Protein AF-0000000084976727 (afdb_homodimer)

pLDDT: mean 95.25, std 5.82, range [52.38, 98.94]

InterPro domains:
  IPR006139 D-isomer specific 2-hydroxyacid dehydrogenase, catalytic domain [PF00389] (36-318)
  IPR006140 D-isomer specific 2-hydroxyacid dehydrogenase, NAD-binding domain [PF02826] (109-288)
  IPR029753 D-isomer specific 2-hydroxyacid dehydrogenase, NAD-binding domain conserved site [PS00670] (198-220)
  IPR029753 D-isomer specific 2-hydroxyacid dehydrogenase, NAD-binding domain conserved site [PS00671] (227-243)
  IPR036291 NAD(P)-binding domain superfamily [SSF51735] (102-289)
  IPR050418 D-isomer specific 2-hydroxyacid dehydrogenase, PdxB subfamily [PTHR43761] (2-319)

Foldseek 3Di:
DAEEEAAQLLQPDDPRHCVLVCVVPVRYYYDNHHDQVCQLVRCQAGQEYEYEQHAADLVSCVSHLNHAEYEHLAQDPVRYPLVSCVVSNHWYFYAPPLQLPLLLVVQVVLVCCQQPVVVLQVVQVVVPHHPPPRDCVSVDDHHDQLAAFEEEEEACPSNSLSNLQVSVVSNHAYEYEYPDDDPVCVPSNHHYDHLLCRQQRHLEYEYADADDPVQFQVAALVSLQNHAQQGEYEYLYEQRNHDQVSVLVCLVVRSHNAYEYQYHPDPPPDPPRSLVVRSRYHYHPNCSQRDPSSSVSSSVSSSVQVVCVVVPRGPRGDSD/DAEEEAAQLLQPPDPRHCVLVCVVPVRYYYDNHHDQVCQLVRCQAGQEYEYEQHAADLVSCVSHLNHAEYEHLAQDPVRYPLVSCVVSNHWYFYAPPLQLPLLLVVQVVLVCCQQPVVVLQVVQVVVPHHPPPRDCVSVDDHHDQLAAFEEEEEACPSNSLSNLQVSVVSNHAYEYEYPDDDPVCVPSNHHYDHLLCRQQRHLEYEYADADDPVQFQVAALVSLQNHAQQGEYEYLYEQRNHDQVSVLVCLVVRSHNAYEYQYHPDPPPDPPRSLVVRSRYHYHPNCSQRDPSSSVSSSVSSSVQVVCVVVPRGPRGDSD

Solvent-accessible surface area (backbone atoms only — not comparable to full-atom values): 32896 Å² total; per-residue (Å²): 116,33,31,28,32,42,42,44,59,82,43,58,78,77,89,43,60,65,60,64,50,34,70,76,33,70,51,54,48,78,30,59,68,58,54,79,88,44,46,41,71,64,47,40,78,22,31,31,37,34,36,67,74,63,71,41,41,60,72,44,49,69,61,25,78,53,37,40,37,35,39,39,71,34,60,74,61,84,47,42,40,49,67,47,33,40,76,65,59,26,46,36,24,46,33,74,81,39,28,37,67,32,35,31,49,38,52,49,26,40,50,30,47,57,27,62,28,40,64,49,40,19,53,37,38,54,73,68,29,53,72,88,67,50,58,74,86,63,60,80,63,76,37,53,53,56,53,74,37,30,39,22,32,38,22,68,49,71,38,26,46,47,37,48,46,35,41,43,41,53,45,24,44,44,39,33,28,54,96,72,88,56,78,82,54,69,78,69,77,62,45,80,46,55,64,70,57,42,36,51,61,22,44,30,40,37,43,39,44,78,70,40,91,85,33,45,43,59,42,27,60,69,48,52,68,48,29,36,75,47,21,34,41,37,32,70,46,47,19,49,28,41,33,64,67,40,51,39,52,29,43,74,74,42,43,29,45,34,38,27,32,27,40,51,74,53,80,74,72,56,84,81,41,63,55,56,72,37,87,49,42,46,38,38,66,57,53,42,53,57,17,54,60,21,44,49,42,41,49,52,45,49,36,47,28,51,51,34,39,76,70,71,70,47,46,58,60,75,46,122,117,32,32,27,29,42,44,43,62,83,39,68,62,80,91,43,63,63,59,66,49,36,71,76,33,69,51,53,49,75,31,59,68,60,54,80,89,43,45,40,72,65,44,40,79,22,30,31,36,35,35,67,74,66,71,41,41,61,71,43,49,69,61,25,79,51,36,40,36,34,39,39,72,36,59,74,60,84,46,42,40,48,66,47,32,41,74,66,60,27,48,36,24,46,33,74,81,39,29,38,67,32,35,30,48,38,51,49,28,39,50,27,47,55,26,62,28,40,65,48,41,18,52,36,38,52,71,69,28,54,69,89,68,50,58,72,85,63,61,80,64,77,35,51,51,56,53,73,38,32,40,21,32,37,22,69,49,70,38,27,46,48,36,49,45,35,41,43,43,52,46,25,44,44,40,33,29,57,97,72,88,56,79,82,54,70,80,69,76,63,43,81,46,54,66,69,57,43,34,50,61,20,46,31,41,36,45,38,43,76,70,42,90,86,32,45,43,59,42,28,59,71,48,51,69,48,28,36,74,46,20,34,41,36,32,70,47,46,19,49,27,40,32,64,67,43,50,37,52,30,43,74,73,40,43,28,44,35,38,27,32,27,40,51,76,52,83,74,72,58,84,81,39,64,56,57,73,37,85,51,43,45,40,36,67,58,53,43,53,58,17,54,61,22,44,48,43,41,50,53,47,49,36,48,30,51,51,34,37,76,72,71,68,48,46,59,61,75,46,122

Sequence (640 aa):
MKAVILESYVMEEGDLDWSGVKALVPDTVSYVRTAYEEIAPRIGDADIVLLNKCRMNEEILQQCPNLKWVGIIATGTDNLDLEACRRHGVAVANVPGYSTYSVAQMTFSLLLAICQCAERYNRAVKQGCWQLDIPESIGLLPQMELCGKTYGVYGYGSIGRQSARIARAFGMEVLVCTRTVRPEYAADGVEFVDYDTLLRRCDILSLHCPATPQTRGLVNAEALAKMKPGAILLNTARGALVDEEAVAAALHSGQLGFYGADAFVTEPLPQESPLRAEPHAILTPHIAWTTREALQNLMDITTRNLRTWLEGNGEHIVNRMKAVILESYVMEEGDLDWSGVKALVPDTVSYVRTAYEEIAPRIGDADIVLLNKCRMNEEILQQCPNLKWVGIIATGTDNLDLEACRRHGVAVANVPGYSTYSVAQMTFSLLLAICQCAERYNRAVKQGCWQLDIPESIGLLPQMELCGKTYGVYGYGSIGRQSARIARAFGMEVLVCTRTVRPEYAADGVEFVDYDTLLRRCDILSLHCPATPQTRGLVNAEALAKMKPGAILLNTARGALVDEEAVAAALHSGQLGFYGADAFVTEPLPQESPLRAEPHAILTPHIAWTTREALQNLMDITTRNLRTWLEGNGEHIVNR

Structure (mmCIF, N/CA/C/O backbone):
data_AF-0000000084976727-model_v1
#
loop_
_entity.id
_entity.type
_entity.pdbx_description
1 polymer '4-phosphoerythronate dehydrogenase'
#
loop_
_atom_site.group_PDB
_atom_site.id
_atom_site.type_symbol
_atom_site.label_atom_id
_atom_site.label_alt_id
_atom_site.label_comp_id
_atom_site.label_asym_id
_atom_site.label_entity_id
_atom_site.label_seq_id
_atom_site.pdbx_PDB_ins_code
_atom_site.Cartn_x
_atom_site.Cartn_y
_atom_site.Cartn_z
_atom_site.occupancy
_atom_site.B_iso_or_equiv
_atom_site.auth_seq_id
_atom_site.auth_comp_id
_atom_site.auth_asym_id
_atom_site.auth_atom_id
_atom_site.pdbx_PDB_model_num
ATOM 1 N N . MET A 1 1 ? 8.922 40.906 19.75 1 93.75 1 MET A N 1
ATOM 2 C CA . MET A 1 1 ? 7.73 40.094 19.5 1 93.75 1 MET A CA 1
ATOM 3 C C . MET A 1 1 ? 7.824 38.75 20.219 1 93.75 1 MET A C 1
ATOM 5 O O . MET A 1 1 ? 8.922 38.25 20.422 1 93.75 1 MET A O 1
ATOM 9 N N . LYS A 1 2 ? 6.707 38.406 20.734 1 97.81 2 LYS A N 1
ATOM 10 C CA . LYS A 1 2 ? 6.609 37.125 21.453 1 97.81 2 LYS A CA 1
ATOM 11 C C . LYS A 1 2 ? 5.75 36.125 20.703 1 97.81 2 LYS A C 1
ATOM 13 O O . LYS A 1 2 ? 4.711 36.5 20.141 1 97.81 2 LYS A O 1
ATOM 18 N N . ALA A 1 3 ? 6.297 34.875 20.656 1 97.94 3 ALA A N 1
ATOM 19 C CA . ALA A 1 3 ? 5.539 33.812 19.984 1 97.94 3 ALA A CA 1
ATOM 20 C C . ALA A 1 3 ? 5.258 32.656 20.922 1 97.94 3 ALA A C 1
ATOM 22 O O . ALA A 1 3 ? 6.023 32.406 21.859 1 97.94 3 ALA A O 1
ATOM 23 N N . VAL A 1 4 ? 4.148 32 20.703 1 98.12 4 VAL A N 1
ATOM 24 C CA . VAL A 1 4 ? 3.771 30.828 21.469 1 98.12 4 VAL A CA 1
ATOM 25 C C . VAL A 1 4 ? 3.414 29.672 20.516 1 98.12 4 VAL A C 1
ATOM 27 O O . VAL A 1 4 ? 2.689 29.875 19.547 1 98.12 4 VAL A O 1
ATOM 30 N N . ILE A 1 5 ? 3.99 28.5 20.734 1 96.19 5 ILE A N 1
ATOM 31 C CA . ILE A 1 5 ? 3.6 27.266 20.094 1 96.19 5 ILE A CA 1
ATOM 32 C C . ILE A 1 5 ? 2.717 26.438 21.031 1 96.19 5 ILE A C 1
ATOM 34 O O . ILE A 1 5 ? 3.178 25.969 22.062 1 96.19 5 ILE A O 1
ATOM 38 N N . LEU A 1 6 ? 1.504 26.203 20.609 1 96.44 6 LEU A N 1
ATOM 39 C CA . LEU A 1 6 ? 0.537 25.625 21.531 1 96.44 6 LEU A CA 1
ATOM 40 C C . LEU A 1 6 ? 0.589 24.094 21.484 1 96.44 6 LEU A C 1
ATOM 42 O O . LEU A 1 6 ? 0.118 23.422 22.391 1 96.44 6 LEU A O 1
ATOM 46 N N . GLU A 1 7 ? 1.062 23.5 20.391 1 92 7 GLU A N 1
ATOM 47 C CA . GLU A 1 7 ? 1.141 22.062 20.188 1 92 7 GLU A CA 1
ATOM 48 C C . GLU A 1 7 ? 2.436 21.672 19.484 1 92 7 GLU A C 1
ATOM 50 O O . GLU A 1 7 ? 2.428 21.359 18.297 1 92 7 GLU A O 1
ATOM 55 N N . SER A 1 8 ? 3.49 21.547 20.234 1 89.81 8 SER A N 1
ATOM 56 C CA . SER A 1 8 ? 4.801 21.328 19.625 1 89.81 8 SER A CA 1
ATOM 57 C C . SER A 1 8 ? 5.02 19.859 19.281 1 89.81 8 SER A C 1
ATOM 59 O O . SER A 1 8 ? 5.945 19.516 18.547 1 89.81 8 SER A O 1
ATOM 61 N N . TYR A 1 9 ? 4.078 18.984 19.781 1 82.38 9 TYR A N 1
ATOM 62 C CA . TYR A 1 9 ? 4.223 17.562 19.562 1 82.38 9 TYR A CA 1
ATOM 63 C C . TYR A 1 9 ? 4.172 17.219 18.078 1 82.38 9 TYR A C 1
ATOM 65 O O . TYR A 1 9 ? 4.645 16.172 17.656 1 82.38 9 TYR A O 1
ATOM 73 N N . VAL A 1 10 ? 3.645 18.031 17.328 1 79.12 10 VAL A N 1
ATOM 74 C CA . VAL A 1 10 ? 3.471 17.812 15.891 1 79.12 10 VAL A CA 1
ATOM 75 C C . VAL A 1 10 ? 4.836 17.672 15.219 1 79.12 10 VAL A C 1
ATOM 77 O O . VAL A 1 10 ? 4.973 16.984 14.211 1 79.12 10 VAL A O 1
ATOM 80 N N . MET A 1 11 ? 5.902 18.391 15.711 1 80.25 11 MET A N 1
ATOM 81 C CA . MET A 1 11 ? 7.234 18.406 15.109 1 80.25 11 MET A CA 1
ATOM 82 C C . MET A 1 11 ? 8.273 17.828 16.062 1 80.25 11 MET A C 1
ATOM 84 O O . MET A 1 11 ? 9.422 17.625 15.68 1 80.25 11 MET A O 1
ATOM 88 N N . GLU A 1 12 ? 7.922 17.016 16.891 1 59.31 12 GLU A N 1
ATOM 89 C CA . GLU A 1 12 ? 8.93 16.766 17.922 1 59.31 12 GLU A CA 1
ATOM 90 C C . GLU A 1 12 ? 10.242 16.312 17.297 1 59.31 12 GLU A C 1
ATOM 92 O O . GLU A 1 12 ? 11.32 16.75 17.719 1 59.31 12 GLU A O 1
ATOM 97 N N . GLU A 1 13 ? 10.359 15.008 16.609 1 53.22 13 GLU A N 1
ATOM 98 C CA . GLU A 1 13 ? 11.523 14.141 16.766 1 53.22 13 GLU A CA 1
ATOM 99 C C . GLU A 1 13 ? 12.602 14.469 15.742 1 53.22 13 GLU A C 1
ATOM 101 O O . GLU A 1 13 ? 12.305 14.672 14.562 1 53.22 13 GLU A O 1
ATOM 106 N N . GLY A 1 14 ? 13.797 14.711 16.094 1 52.38 14 GLY A N 1
ATOM 107 C CA . GLY A 1 14 ? 15.062 14.812 15.383 1 52.38 14 GLY A CA 1
ATOM 108 C C . GLY A 1 14 ? 15.328 16.188 14.828 1 52.38 14 GLY A C 1
ATOM 109 O O . GLY A 1 14 ? 15.242 17.188 15.547 1 52.38 14 GLY A O 1
ATOM 110 N N . ASP A 1 15 ? 15.508 16.281 13.43 1 55.38 15 ASP A N 1
ATOM 111 C CA . ASP A 1 15 ? 15.992 17.453 12.727 1 55.38 15 ASP A CA 1
ATOM 112 C C . ASP A 1 15 ? 14.852 18.391 12.367 1 55.38 15 ASP A C 1
ATOM 114 O O . ASP A 1 15 ? 15.078 19.531 11.93 1 55.38 15 ASP A O 1
ATOM 118 N N . LEU A 1 16 ? 13.602 17.828 12.523 1 68.38 16 LEU A N 1
ATOM 119 C CA . LEU A 1 16 ? 12.453 18.719 12.336 1 68.38 16 LEU A CA 1
ATOM 120 C C . LEU A 1 16 ? 12.094 19.422 13.641 1 68.38 16 LEU A C 1
ATOM 122 O O . LEU A 1 16 ? 11.758 18.781 14.633 1 68.38 16 LEU A O 1
ATOM 126 N N . ASP A 1 17 ? 12.555 20.719 13.57 1 80.25 17 ASP A N 1
ATOM 127 C CA . ASP A 1 17 ? 12.289 21.406 14.828 1 80.25 17 ASP A CA 1
ATOM 128 C C . ASP A 1 17 ? 11.852 22.844 14.578 1 80.25 17 ASP A C 1
ATOM 130 O O . ASP A 1 17 ? 11.547 23.219 13.445 1 80.25 17 ASP A O 1
ATOM 134 N N . TRP A 1 18 ? 11.664 23.5 15.633 1 89.5 18 TRP A N 1
ATOM 135 C CA . TRP A 1 18 ? 11.086 24.844 15.633 1 89.5 18 TRP A CA 1
ATOM 136 C C . TRP A 1 18 ? 12.18 25.906 15.516 1 89.5 18 TRP A C 1
ATOM 138 O O . TRP A 1 18 ? 11.93 27.078 15.766 1 89.5 18 TRP A O 1
ATOM 148 N N . SER A 1 19 ? 13.406 25.438 15.047 1 90.12 19 SER A N 1
ATOM 149 C CA . SER A 1 19 ? 14.547 26.359 15.016 1 90.12 19 SER A CA 1
ATOM 150 C C . SER A 1 19 ? 14.32 27.5 14.031 1 90.12 19 SER A C 1
ATOM 152 O O . SER A 1 19 ? 14.742 28.625 14.273 1 90.12 19 SER A O 1
ATOM 154 N N . GLY A 1 20 ? 13.688 27.219 12.93 1 91.75 20 GLY A N 1
ATOM 155 C CA . GLY A 1 20 ? 13.383 28.266 11.969 1 91.75 20 GLY A CA 1
ATOM 156 C C . GLY A 1 20 ? 12.492 29.359 12.531 1 91.75 20 GLY A C 1
ATOM 157 O O . GLY A 1 20 ? 12.742 30.547 12.32 1 91.75 20 GLY A O 1
ATOM 158 N N . VAL A 1 21 ? 11.492 28.953 13.258 1 93.81 21 VAL A N 1
ATOM 159 C CA . VAL A 1 21 ? 10.57 29.891 13.883 1 93.81 21 VAL A CA 1
ATOM 160 C C . VAL A 1 21 ? 11.289 30.688 14.969 1 93.81 21 VAL A C 1
ATOM 162 O O . VAL A 1 21 ? 11.164 31.906 15.039 1 93.81 21 VAL A O 1
ATOM 165 N N . LYS A 1 22 ? 12.055 30 15.742 1 93.88 22 LYS A N 1
ATOM 166 C CA . LYS A 1 22 ? 12.758 30.625 16.859 1 93.88 22 LYS A CA 1
ATOM 167 C C . LYS A 1 22 ? 13.828 31.594 16.375 1 93.88 22 LYS A C 1
ATOM 169 O O . LYS A 1 22 ? 14.141 32.562 17.047 1 93.88 22 LYS A O 1
ATOM 174 N N . ALA A 1 23 ? 14.375 31.297 15.242 1 95.38 23 ALA A N 1
ATOM 175 C CA . ALA A 1 23 ? 15.344 32.219 14.656 1 95.38 23 ALA A CA 1
ATOM 176 C C . ALA A 1 23 ? 14.68 33.531 14.266 1 95.38 23 ALA A C 1
ATOM 178 O O . ALA A 1 23 ? 15.297 34.594 14.352 1 95.38 23 ALA A O 1
ATOM 179 N N . LEU A 1 24 ? 13.438 33.438 13.875 1 96.88 24 LEU A N 1
ATOM 180 C CA . LEU A 1 24 ? 12.703 34.625 13.461 1 96.88 24 LEU A CA 1
ATOM 181 C C . LEU A 1 24 ? 12.156 35.375 14.672 1 96.88 24 LEU A C 1
ATOM 183 O O . LEU A 1 24 ? 12.102 36.625 14.672 1 96.88 24 LEU A O 1
ATOM 187 N N . VAL A 1 25 ? 11.695 34.594 15.664 1 97.75 25 VAL A N 1
ATOM 188 C CA . VAL A 1 25 ? 11.164 35.156 16.906 1 97.75 25 VAL A CA 1
ATOM 189 C C . VAL A 1 25 ? 11.797 34.438 18.109 1 97.75 25 VAL A C 1
ATOM 191 O O . VAL A 1 25 ? 11.227 33.5 18.656 1 97.75 25 VAL A O 1
ATOM 194 N N . PRO A 1 26 ? 12.852 35.031 18.547 1 96.94 26 PRO A N 1
ATOM 195 C CA . PRO A 1 26 ? 13.625 34.344 19.594 1 96.94 26 PRO A CA 1
ATOM 196 C C . PRO A 1 26 ? 12.82 34.156 20.891 1 96.94 26 PRO A C 1
ATOM 198 O O . PRO A 1 26 ? 13.031 33.156 21.594 1 96.94 26 PRO A O 1
ATOM 201 N N . ASP A 1 27 ? 11.969 35.062 21.219 1 97.75 27 ASP A N 1
ATOM 202 C CA . ASP A 1 27 ? 11.102 34.906 22.391 1 97.75 27 ASP A CA 1
ATOM 203 C C . ASP A 1 27 ? 9.898 34.031 22.078 1 97.75 27 ASP A C 1
ATOM 205 O O . ASP A 1 27 ? 8.789 34.531 21.875 1 97.75 27 ASP A O 1
ATOM 209 N N . THR A 1 28 ? 10.211 32.75 21.969 1 96.44 28 THR A N 1
ATOM 210 C CA . THR A 1 28 ? 9.195 31.766 21.641 1 96.44 28 THR A CA 1
ATOM 211 C C . THR A 1 28 ? 9.055 30.734 22.766 1 96.44 28 THR A C 1
ATOM 213 O O . THR A 1 28 ? 10.039 30.141 23.188 1 96.44 28 THR A O 1
ATOM 216 N N . VAL A 1 29 ? 7.832 30.578 23.266 1 96.62 29 VAL A N 1
ATOM 217 C CA . VAL A 1 29 ? 7.52 29.562 24.25 1 96.62 29 VAL A CA 1
ATOM 218 C C . VAL A 1 29 ? 6.73 28.422 23.594 1 96.62 29 VAL A C 1
ATOM 220 O O . VAL A 1 29 ? 5.844 28.672 22.781 1 96.62 29 VAL A O 1
ATOM 223 N N . SER A 1 30 ? 7.074 27.203 23.938 1 94 30 SER A N 1
ATOM 224 C CA . SER A 1 30 ? 6.41 26.047 23.344 1 94 30 SER A CA 1
ATOM 225 C C . SER A 1 30 ? 5.762 25.172 24.406 1 94 30 SER A C 1
ATOM 227 O O . SER A 1 30 ? 6.328 24.969 25.484 1 94 30 SER A O 1
ATOM 229 N N . TYR A 1 31 ? 4.586 24.719 24.078 1 94.31 31 TYR A N 1
ATOM 230 C CA . TYR A 1 31 ? 3.896 23.703 24.875 1 94.31 31 TYR A CA 1
ATOM 231 C C . TYR A 1 31 ? 3.67 22.438 24.062 1 94.31 31 TYR A C 1
ATOM 233 O O . TYR A 1 31 ? 3.35 22.5 22.875 1 94.31 31 TYR A O 1
ATOM 241 N N . VAL A 1 32 ? 3.871 21.281 24.609 1 89.38 32 VAL A N 1
ATOM 242 C CA . VAL A 1 32 ? 3.701 20.016 23.922 1 89.38 32 VAL A CA 1
ATOM 243 C C . VAL A 1 32 ? 2.244 19.844 23.5 1 89.38 32 VAL A C 1
ATOM 245 O O . VAL A 1 32 ? 1.958 19.547 22.328 1 89.38 32 VAL A O 1
ATOM 248 N N . ARG A 1 33 ? 1.371 20.062 24.406 1 90.69 33 ARG A N 1
ATOM 249 C CA . ARG A 1 33 ? -0.076 20.047 24.219 1 90.69 33 ARG A CA 1
ATOM 250 C C . ARG A 1 33 ? -0.741 21.156 25.031 1 90.69 33 ARG A C 1
ATOM 252 O O . ARG A 1 33 ? -0.22 21.562 26.078 1 90.69 33 ARG A O 1
ATOM 259 N N . THR A 1 34 ? -1.83 21.594 24.562 1 94.75 34 THR A N 1
ATOM 260 C CA . THR A 1 34 ? -2.574 22.641 25.234 1 94.75 34 THR A CA 1
ATOM 261 C C . THR A 1 34 ? -4.062 22.312 25.297 1 94.75 34 THR A C 1
ATOM 263 O O . THR A 1 34 ? -4.691 22.078 24.266 1 94.75 34 THR A O 1
ATOM 266 N N . ALA A 1 35 ? -4.582 22.25 26.516 1 93.94 35 ALA A N 1
ATOM 267 C CA . ALA A 1 35 ? -6.023 22.094 26.688 1 93.94 35 ALA A CA 1
ATOM 268 C C . ALA A 1 35 ? -6.77 23.375 26.359 1 93.94 35 ALA A C 1
ATOM 270 O O . ALA A 1 35 ? -6.18 24.469 26.375 1 93.94 35 ALA A O 1
ATOM 271 N N . TYR A 1 36 ? -8.023 23.172 26.109 1 92.94 36 TYR A N 1
ATOM 272 C CA . TYR A 1 36 ? -8.812 24.312 25.656 1 92.94 36 TYR A CA 1
ATOM 273 C C . TYR A 1 36 ? -8.758 25.438 26.672 1 92.94 36 TYR A C 1
ATOM 275 O O . TYR A 1 36 ? -8.547 26.609 26.312 1 92.94 36 TYR A O 1
ATOM 283 N N . GLU A 1 37 ? -8.867 25.125 27.953 1 95.5 37 GLU A N 1
ATOM 284 C CA . GLU A 1 37 ? -8.922 26.125 29.016 1 95.5 37 GLU A CA 1
ATOM 285 C C . GLU A 1 37 ? -7.574 26.828 29.188 1 95.5 37 GLU A C 1
ATOM 287 O O . GLU A 1 37 ? -7.492 27.875 29.828 1 95.5 37 GLU A O 1
ATOM 292 N N . GLU A 1 38 ? -6.547 26.219 28.625 1 98 38 GLU A N 1
ATOM 293 C CA . GLU A 1 38 ? -5.199 26.75 28.812 1 98 38 GLU A CA 1
ATOM 294 C C . GLU A 1 38 ? -4.781 27.609 27.609 1 98 38 GLU A C 1
ATOM 296 O O . GLU A 1 38 ? -3.748 28.281 27.656 1 98 38 GLU A O 1
ATOM 301 N N . ILE A 1 39 ? -5.574 27.641 26.547 1 98.25 39 ILE A N 1
ATOM 302 C CA . ILE A 1 39 ? -5.172 28.281 25.297 1 98.25 39 ILE A CA 1
ATOM 303 C C . ILE A 1 39 ? -4.926 29.766 25.516 1 98.25 39 ILE A C 1
ATOM 305 O O . ILE A 1 39 ? -3.82 30.266 25.281 1 98.25 39 ILE A O 1
ATOM 309 N N . ALA A 1 40 ? -5.875 30.5 26.094 1 98.06 40 ALA A N 1
ATOM 310 C CA . ALA A 1 40 ? -5.758 31.938 26.25 1 98.06 40 ALA A CA 1
ATOM 311 C C . ALA A 1 40 ? -4.672 32.281 27.266 1 98.06 40 ALA A C 1
ATOM 313 O O . ALA A 1 40 ? -3.809 33.125 27 1 98.06 40 ALA A O 1
ATOM 314 N N . PRO A 1 41 ? -4.664 31.594 28.453 1 98.31 41 PRO A N 1
ATOM 315 C CA . PRO A 1 41 ? -3.6 31.891 29.406 1 98.31 41 PRO A CA 1
ATOM 316 C C . PRO A 1 41 ? -2.205 31.656 28.828 1 98.31 41 PRO A C 1
ATOM 318 O O . PRO A 1 41 ? -1.271 32.406 29.141 1 98.31 41 PRO A O 1
ATOM 321 N N . ARG A 1 42 ? -2.092 30.703 27.984 1 98.31 42 ARG A N 1
ATOM 322 C CA . ARG A 1 42 ? -0.782 30.359 27.438 1 98.31 42 ARG A CA 1
ATOM 323 C C . ARG A 1 42 ? -0.39 31.328 26.328 1 98.31 42 ARG A C 1
ATOM 325 O O . ARG A 1 42 ? 0.79 31.656 26.172 1 98.31 42 ARG A O 1
ATOM 332 N N . ILE A 1 43 ? -1.305 31.766 25.594 1 98.19 43 ILE A N 1
ATOM 333 C CA . ILE A 1 43 ? -1.012 32.812 24.625 1 98.19 43 ILE A CA 1
ATOM 334 C C . ILE A 1 43 ? -0.567 34.062 25.359 1 98.19 43 ILE A C 1
ATOM 336 O O . ILE A 1 43 ? 0.459 34.656 25.016 1 98.19 43 ILE A O 1
ATOM 340 N N . GLY A 1 44 ? -1.359 34.5 26.375 1 96.62 44 GLY A N 1
ATOM 341 C CA . GLY A 1 44 ? -1.002 35.656 27.188 1 96.62 44 GLY A CA 1
ATOM 342 C C . GLY A 1 44 ? -0.859 36.938 26.375 1 96.62 44 GLY A C 1
ATOM 343 O O . GLY A 1 44 ? -1.789 37.344 25.672 1 96.62 44 GLY A O 1
ATOM 344 N N . ASP A 1 45 ? 0.293 37.531 26.406 1 97.5 45 ASP A N 1
ATOM 345 C CA . ASP A 1 45 ? 0.532 38.781 25.719 1 97.5 45 ASP A CA 1
ATOM 346 C C . ASP A 1 45 ? 1.32 38.594 24.438 1 97.5 45 ASP A C 1
ATOM 348 O O . ASP A 1 45 ? 1.931 39.5 23.922 1 97.5 45 ASP A O 1
ATOM 352 N N . ALA A 1 46 ? 1.312 37.375 23.922 1 98.25 46 ALA A N 1
ATOM 353 C CA . ALA A 1 46 ? 2.07 37.062 22.703 1 98.25 46 ALA A CA 1
ATOM 354 C C . ALA A 1 46 ? 1.47 37.75 21.484 1 98.25 46 ALA A C 1
ATOM 356 O O . ALA A 1 46 ? 0.259 37.969 21.438 1 98.25 46 ALA A O 1
ATOM 357 N N . ASP A 1 47 ? 2.312 38.031 20.5 1 98.5 47 ASP A N 1
ATOM 358 C CA . ASP A 1 47 ? 1.918 38.625 19.219 1 98.5 47 ASP A CA 1
ATOM 359 C C . ASP A 1 47 ? 1.587 37.531 18.188 1 98.5 47 ASP A C 1
ATOM 361 O O . ASP A 1 47 ? 0.799 37.75 17.281 1 98.5 47 ASP A O 1
ATOM 365 N N . ILE A 1 48 ? 2.242 36.375 18.375 1 98.5 48 ILE A N 1
ATOM 366 C CA . ILE A 1 48 ? 2.221 35.312 17.391 1 98.5 48 ILE A CA 1
ATOM 367 C C . ILE A 1 48 ? 1.869 34 18.078 1 98.5 48 ILE A C 1
ATOM 369 O O . ILE A 1 48 ? 2.367 33.688 19.156 1 98.5 48 ILE A O 1
ATOM 373 N N . VAL A 1 49 ? 1.028 33.281 17.406 1 98.5 49 VAL A N 1
ATOM 374 C CA . VAL A 1 49 ? 0.721 31.938 17.922 1 98.5 49 VAL A CA 1
ATOM 375 C C . VAL A 1 49 ? 0.782 30.922 16.781 1 98.5 49 VAL A C 1
ATOM 377 O O . VAL A 1 49 ? 0.332 31.203 15.664 1 98.5 49 VAL A O 1
ATOM 380 N N . LEU A 1 50 ? 1.438 29.844 17.016 1 97.06 50 LEU A N 1
ATOM 381 C CA . LEU A 1 50 ? 1.41 28.688 16.141 1 97.06 50 LEU A CA 1
ATOM 382 C C . LEU A 1 50 ? 0.615 27.547 16.766 1 97.06 50 LEU A C 1
ATOM 384 O O . LEU A 1 50 ? 0.806 27.219 17.938 1 97.06 50 LEU A O 1
ATOM 388 N N . LEU A 1 51 ? -0.358 27.016 16 1 96.19 51 LEU A N 1
ATOM 389 C CA . LEU A 1 51 ? -1.211 25.953 16.531 1 96.19 51 LEU A CA 1
ATOM 390 C C . LEU A 1 51 ? -1.582 24.969 15.43 1 96.19 51 LEU A C 1
ATOM 392 O O . LEU A 1 51 ? -1.388 25.25 14.242 1 96.19 51 LEU A O 1
ATOM 396 N N . ASN A 1 52 ? -2.064 23.781 15.82 1 93.25 52 ASN A N 1
ATOM 397 C CA . ASN A 1 52 ? -2.51 22.734 14.914 1 93.25 52 ASN A CA 1
ATOM 398 C C . ASN A 1 52 ? -3.982 22.391 15.133 1 93.25 52 ASN A C 1
ATOM 400 O O . ASN A 1 52 ? -4.824 22.703 14.281 1 93.25 52 ASN A O 1
ATOM 404 N N . LYS A 1 53 ? -4.363 22.016 16.328 1 89.94 53 LYS A N 1
ATOM 405 C CA . LYS A 1 53 ? -5.719 21.547 16.594 1 89.94 53 LYS A CA 1
ATOM 406 C C . LYS A 1 53 ? -6.434 22.484 17.578 1 89.94 53 LYS A C 1
ATOM 408 O O . LYS A 1 53 ? -7.66 22.453 17.688 1 89.94 53 LYS A O 1
ATOM 413 N N . CYS A 1 54 ? -5.719 23.281 18.297 1 93.94 54 CYS A N 1
ATOM 414 C CA . CYS A 1 54 ? -6.316 24.188 19.266 1 93.94 54 CYS A CA 1
ATOM 415 C C . CYS A 1 54 ? -7.355 25.094 18.609 1 93.94 54 CYS A C 1
ATOM 417 O O . CYS A 1 54 ? -7.145 25.562 17.5 1 93.94 54 CYS A O 1
ATOM 419 N N . ARG A 1 55 ? -8.422 25.297 19.297 1 94 55 ARG A N 1
ATOM 420 C CA . ARG A 1 55 ? -9.516 26.109 18.766 1 94 55 ARG A CA 1
ATOM 421 C C . ARG A 1 55 ? -9.32 27.594 19.109 1 94 55 ARG A C 1
ATOM 423 O O . ARG A 1 55 ? -8.945 27.922 20.219 1 94 55 ARG A O 1
ATOM 430 N N . MET A 1 56 ? -9.523 28.375 18.141 1 95.75 56 MET A N 1
ATOM 431 C CA . MET A 1 56 ? -9.477 29.828 18.328 1 95.75 56 MET A CA 1
ATOM 432 C C . MET A 1 56 ? -10.797 30.469 17.938 1 95.75 56 MET A C 1
ATOM 434 O O . MET A 1 56 ? -11.125 30.531 16.75 1 95.75 56 MET A O 1
ATOM 438 N N . ASN A 1 57 ? -11.539 30.812 18.922 1 96.56 57 ASN A N 1
ATOM 439 C CA . ASN A 1 57 ? -12.828 31.469 18.688 1 96.56 57 ASN A CA 1
ATOM 440 C C . ASN A 1 57 ? -12.859 32.875 19.297 1 96.56 57 ASN A C 1
ATOM 442 O O . ASN A 1 57 ? -11.836 33.375 19.75 1 96.56 57 ASN A O 1
ATOM 446 N N . GLU A 1 58 ? -14 33.5 19.203 1 97.62 58 GLU A N 1
ATOM 447 C CA . GLU A 1 58 ? -14.195 34.875 19.688 1 97.62 58 GLU A CA 1
ATOM 448 C C . GLU A 1 58 ? -13.758 35 21.141 1 97.62 58 GLU A C 1
ATOM 450 O O . GLU A 1 58 ? -13.078 35.969 21.5 1 97.62 58 GLU A O 1
ATOM 455 N N . GLU A 1 59 ? -14.102 34 21.906 1 97.5 59 GLU A N 1
ATOM 456 C CA . GLU A 1 59 ? -13.805 34.062 23.328 1 97.5 59 GLU A CA 1
ATOM 457 C C . GLU A 1 59 ? -12.305 34.094 23.594 1 97.5 59 GLU A C 1
ATOM 459 O O . GLU A 1 59 ? -11.828 34.844 24.422 1 97.5 59 GLU A O 1
ATOM 464 N N . ILE A 1 60 ? -11.578 33.25 22.891 1 98 60 ILE A N 1
ATOM 465 C CA . ILE A 1 60 ? -10.125 33.188 23.062 1 98 60 ILE A CA 1
ATOM 466 C C . ILE A 1 60 ? -9.508 34.5 22.562 1 98 60 ILE A C 1
ATOM 468 O O . ILE A 1 60 ? -8.633 35.062 23.234 1 98 60 ILE A O 1
ATOM 472 N N . LEU A 1 61 ? -9.953 35.062 21.484 1 98.06 61 LEU A N 1
ATOM 473 C CA . LEU A 1 61 ? -9.391 36.25 20.875 1 98.06 61 LEU A CA 1
ATOM 474 C C . LEU A 1 61 ? -9.609 37.469 21.75 1 98.06 61 LEU A C 1
ATOM 476 O O . LEU A 1 61 ? -8.758 38.344 21.828 1 98.06 61 LEU A O 1
ATOM 480 N N . GLN A 1 62 ? -10.727 37.469 22.422 1 97.81 62 GLN A N 1
ATOM 481 C CA . GLN A 1 62 ? -11.039 38.562 23.328 1 97.81 62 GLN A CA 1
ATOM 482 C C . GLN A 1 62 ? -10.039 38.625 24.484 1 97.81 62 GLN A C 1
ATOM 484 O O . GLN A 1 62 ? -9.734 39.688 25 1 97.81 62 GLN A O 1
ATOM 489 N N . GLN A 1 63 ? -9.578 37.5 24.781 1 97.94 63 GLN A N 1
ATOM 490 C CA . GLN A 1 63 ? -8.672 37.406 25.906 1 97.94 63 GLN A CA 1
ATOM 491 C C . GLN A 1 63 ? -7.223 37.625 25.484 1 97.94 63 GLN A C 1
ATOM 493 O O . GLN A 1 63 ? -6.324 37.719 26.328 1 97.94 63 GLN A O 1
ATOM 498 N N . CYS A 1 64 ? -6.965 37.75 24.234 1 98 64 CYS A N 1
ATOM 499 C CA . CYS A 1 64 ? -5.609 37.875 23.703 1 98 64 CYS A CA 1
ATOM 500 C C . CYS A 1 64 ? -5.496 39.094 22.797 1 98 64 CYS A C 1
ATOM 502 O O . CYS A 1 64 ? -5.168 38.938 21.625 1 98 64 CYS A O 1
ATOM 504 N N . PRO A 1 65 ? -5.594 40.281 23.359 1 97.31 65 PRO A N 1
ATOM 505 C CA . PRO A 1 65 ? -5.68 41.5 22.547 1 97.31 65 PRO A CA 1
ATOM 506 C C . PRO A 1 65 ? -4.367 41.812 21.828 1 97.31 65 PRO A C 1
ATOM 508 O O . PRO A 1 65 ? -4.355 42.594 20.875 1 97.31 65 PRO A O 1
ATOM 511 N N . ASN A 1 66 ? -3.285 41.281 22.234 1 98.06 66 ASN A N 1
ATOM 512 C CA . ASN A 1 66 ? -1.996 41.594 21.625 1 98.06 66 ASN A CA 1
ATOM 513 C C . ASN A 1 66 ? -1.746 40.75 20.375 1 98.06 66 ASN A C 1
ATOM 515 O O . ASN A 1 66 ? -0.837 41.031 19.594 1 98.06 66 ASN A O 1
ATOM 519 N N . LEU A 1 67 ? -2.506 39.656 20.188 1 98.44 67 LEU A N 1
ATOM 520 C CA . LEU A 1 67 ? -2.271 38.688 19.125 1 98.44 67 LEU A CA 1
ATOM 521 C C . LEU A 1 67 ? -2.432 39.344 17.75 1 98.44 67 LEU A C 1
ATOM 523 O O . LEU A 1 67 ? -3.412 40.062 17.5 1 98.44 67 LEU A O 1
ATOM 527 N N . LYS A 1 68 ? -1.451 39.062 16.844 1 98.19 68 LYS A N 1
ATOM 528 C CA . LYS A 1 68 ? -1.461 39.719 15.531 1 98.19 68 LYS A CA 1
ATOM 529 C C . LYS A 1 68 ? -1.426 38.688 14.406 1 98.19 68 LYS A C 1
ATOM 531 O O . LYS A 1 68 ? -1.851 38.969 13.289 1 98.19 68 LYS A O 1
ATOM 536 N N . TRP A 1 69 ? -0.875 37.5 14.695 1 98.38 69 TRP A N 1
ATOM 537 C CA . TRP A 1 69 ? -0.688 36.5 13.648 1 98.38 69 TRP A CA 1
ATOM 538 C C . TRP A 1 69 ? -0.857 35.094 14.211 1 98.38 69 TRP A C 1
ATOM 540 O O . TRP A 1 69 ? -0.368 34.781 15.297 1 98.38 69 TRP A O 1
ATOM 550 N N . VAL A 1 70 ? -1.592 34.281 13.508 1 98.44 70 VAL A N 1
ATOM 551 C CA . VAL A 1 70 ? -1.753 32.875 13.805 1 98.44 70 VAL A CA 1
ATOM 552 C C . VAL A 1 70 ? -1.247 32.031 12.633 1 98.44 70 VAL A C 1
ATOM 554 O O . VAL A 1 70 ? -1.7 32.219 11.492 1 98.44 70 VAL A O 1
ATOM 557 N N . GLY A 1 71 ? -0.273 31.25 12.898 1 97.69 71 GLY A N 1
ATOM 558 C CA . GLY A 1 71 ? 0.133 30.234 11.945 1 97.69 71 GLY A CA 1
ATOM 559 C C . GLY A 1 71 ? -0.45 28.859 12.258 1 97.69 71 GLY A C 1
ATOM 560 O O . GLY A 1 71 ? -0.021 28.203 13.203 1 97.69 71 GLY A O 1
ATOM 561 N N . ILE A 1 72 ? -1.409 28.5 11.469 1 95.88 72 ILE A N 1
ATOM 562 C CA . ILE A 1 72 ? -1.91 27.141 11.617 1 95.88 72 ILE A CA 1
ATOM 563 C C . ILE A 1 72 ? -0.951 26.156 10.945 1 95.88 72 ILE A C 1
ATOM 565 O O . ILE A 1 72 ? -0.556 26.359 9.797 1 95.88 72 ILE A O 1
ATOM 569 N N . ILE A 1 73 ? -0.566 25.203 11.672 1 93.44 73 ILE A N 1
ATOM 570 C CA . ILE A 1 73 ? 0.354 24.188 11.148 1 93.44 73 ILE A CA 1
ATOM 571 C C . ILE A 1 73 ? -0.435 23.062 10.484 1 93.44 73 ILE A C 1
ATOM 573 O O . ILE A 1 73 ? -0.303 21.906 10.867 1 93.44 73 ILE A O 1
ATOM 577 N N . ALA A 1 74 ? -1.247 23.359 9.531 1 92.75 74 ALA A N 1
ATOM 578 C CA . ALA A 1 74 ? -2.109 22.484 8.742 1 92.75 74 ALA A CA 1
ATOM 579 C C . ALA A 1 74 ? -2.695 23.219 7.547 1 92.75 74 ALA A C 1
ATOM 581 O O . ALA A 1 74 ? -2.561 24.438 7.438 1 92.75 74 ALA A O 1
ATOM 582 N N . THR A 1 75 ? -3.291 22.484 6.688 1 91.31 75 THR A N 1
ATOM 583 C CA . THR A 1 75 ? -4.02 23.094 5.578 1 91.31 75 THR A CA 1
ATOM 584 C C . THR A 1 75 ? -5.41 23.547 6.023 1 91.31 75 THR A C 1
ATOM 586 O O . THR A 1 75 ? -5.852 24.641 5.688 1 91.31 75 THR A O 1
ATOM 589 N N . GLY A 1 76 ? -6.098 22.672 6.727 1 87.69 76 GLY A N 1
ATOM 590 C CA . GLY A 1 76 ? -7.434 22.984 7.215 1 87.69 76 GLY A CA 1
ATOM 591 C C . GLY A 1 76 ? -7.445 24.078 8.273 1 87.69 76 GLY A C 1
ATOM 592 O O . GLY A 1 76 ? -6.504 24.188 9.055 1 87.69 76 GLY A O 1
ATOM 593 N N . THR A 1 77 ? -8.516 24.891 8.297 1 91 77 THR A N 1
ATOM 594 C CA . THR A 1 77 ? -8.617 25.984 9.258 1 91 77 THR A CA 1
ATOM 595 C C . THR A 1 77 ? -9.906 25.875 10.062 1 91 77 THR A C 1
ATOM 597 O O . THR A 1 77 ? -10.391 26.875 10.617 1 91 77 THR A O 1
ATOM 600 N N . ASP A 1 78 ? -10.406 24.656 10.125 1 84.56 78 ASP A N 1
ATOM 601 C CA . ASP A 1 78 ? -11.727 24.406 10.695 1 84.56 78 ASP A CA 1
ATOM 602 C C . ASP A 1 78 ? -11.766 24.781 12.172 1 84.56 78 ASP A C 1
ATOM 604 O O . ASP A 1 78 ? -12.82 25.141 12.703 1 84.56 78 ASP A O 1
ATOM 608 N N . ASN A 1 79 ? -10.703 24.766 12.844 1 89.94 79 ASN A N 1
ATOM 609 C CA . ASN A 1 79 ? -10.672 25.016 14.281 1 89.94 79 ASN A CA 1
ATOM 610 C C . ASN A 1 79 ? -10.508 26.5 14.578 1 89.94 79 ASN A C 1
ATOM 612 O O . ASN A 1 79 ? -10.523 26.906 15.742 1 89.94 79 ASN A O 1
ATOM 616 N N . LEU A 1 80 ? -10.5 27.344 13.594 1 95.25 80 LEU A N 1
ATOM 617 C CA . LEU A 1 80 ? -10.352 28.781 13.789 1 95.25 80 LEU A CA 1
ATOM 618 C C . LEU A 1 80 ? -11.586 29.531 13.305 1 95.25 80 LEU A C 1
ATOM 620 O O . LEU A 1 80 ? -12.117 29.219 12.234 1 95.25 80 LEU A O 1
ATOM 624 N N . ASP A 1 81 ? -12.055 30.406 14.094 1 96.38 81 ASP A N 1
ATOM 625 C CA . ASP A 1 81 ? -13.055 31.375 13.648 1 96.38 81 ASP A CA 1
ATOM 626 C C . ASP A 1 81 ? -12.414 32.5 12.836 1 96.38 81 ASP A C 1
ATOM 628 O O . ASP A 1 81 ? -12.055 33.531 13.391 1 96.38 81 ASP A O 1
ATOM 632 N N . LEU A 1 82 ? -12.336 32.312 11.562 1 96.69 82 LEU A N 1
ATOM 633 C CA . LEU A 1 82 ? -11.594 33.219 10.68 1 96.69 82 LEU A CA 1
ATOM 634 C C . LEU A 1 82 ? -12.203 34.594 10.68 1 96.69 82 LEU A C 1
ATOM 636 O O . LEU A 1 82 ? -11.484 35.594 10.586 1 96.69 82 LEU A O 1
ATOM 640 N N . GLU A 1 83 ? -13.5 34.656 10.781 1 96.62 83 GLU A N 1
ATOM 641 C CA . GLU A 1 83 ? -14.172 35.938 10.844 1 96.62 83 GLU A CA 1
ATOM 642 C C . GLU A 1 83 ? -13.805 36.719 12.117 1 96.62 83 GLU A C 1
ATOM 644 O O . GLU A 1 83 ? -13.555 37.906 12.078 1 96.62 83 GLU A O 1
ATOM 649 N N . ALA A 1 84 ? -13.82 36 13.203 1 97.62 84 ALA A N 1
ATOM 650 C CA . ALA A 1 84 ? -13.414 36.625 14.461 1 97.62 84 ALA A CA 1
ATOM 651 C C . ALA A 1 84 ? -11.961 37.094 14.398 1 97.62 84 ALA A C 1
ATOM 653 O O . ALA A 1 84 ? -11.633 38.188 14.875 1 97.62 84 ALA A O 1
ATOM 654 N N . CYS A 1 85 ? -11.086 36.281 13.844 1 98.19 85 CYS A N 1
ATOM 655 C CA . CYS A 1 85 ? -9.688 36.656 13.68 1 98.19 85 CYS A CA 1
ATOM 656 C C . CYS A 1 85 ? -9.562 37.969 12.891 1 98.19 85 CYS A C 1
ATOM 658 O O . CYS A 1 85 ? -8.812 38.844 13.273 1 98.19 85 CYS A O 1
ATOM 660 N N . ARG A 1 86 ? -10.305 38.031 11.859 1 97.12 86 ARG A N 1
ATOM 661 C CA . ARG A 1 86 ? -10.305 39.25 11.039 1 97.12 86 ARG A CA 1
ATOM 662 C C . ARG A 1 86 ? -10.773 40.469 11.836 1 97.12 86 ARG A C 1
ATOM 664 O O . ARG A 1 86 ? -10.156 41.531 11.773 1 97.12 86 ARG A O 1
ATOM 671 N N . ARG A 1 87 ? -11.82 40.312 12.562 1 97.12 87 ARG A N 1
ATOM 672 C CA . ARG A 1 87 ? -12.391 41.406 13.336 1 97.12 87 ARG A CA 1
ATOM 673 C C . ARG A 1 87 ? -11.398 41.906 14.375 1 97.12 87 ARG A C 1
ATOM 675 O O . ARG A 1 87 ? -11.375 43.125 14.68 1 97.12 87 ARG A O 1
ATOM 682 N N . HIS A 1 88 ? -10.641 41.062 14.867 1 97.62 88 HIS A N 1
ATOM 683 C CA . HIS A 1 88 ? -9.68 41.438 15.898 1 97.62 88 HIS A CA 1
ATOM 684 C C . HIS A 1 88 ? -8.352 41.844 15.281 1 97.62 88 HIS A C 1
ATOM 686 O O . HIS A 1 88 ? -7.383 42.125 16 1 97.62 88 HIS A O 1
ATOM 692 N N . GLY A 1 89 ? -8.258 41.844 13.953 1 96.88 89 GLY A N 1
ATOM 693 C CA . GLY A 1 89 ? -7.055 42.281 13.258 1 96.88 89 GLY A CA 1
ATOM 694 C C . GLY A 1 89 ? -5.953 41.219 13.305 1 96.88 89 GLY A C 1
ATOM 695 O O . GLY A 1 89 ? -4.77 41.562 13.211 1 96.88 89 GLY A O 1
ATOM 696 N N . VAL A 1 90 ? -6.309 39.969 13.492 1 98 90 VAL A N 1
ATOM 697 C CA . VAL A 1 90 ? -5.344 38.906 13.562 1 98 90 VAL A CA 1
ATOM 698 C C . VAL A 1 90 ? -5.246 38.188 12.203 1 98 90 VAL A C 1
ATOM 700 O O . VAL A 1 90 ? -6.227 37.625 11.719 1 98 90 VAL A O 1
ATOM 703 N N . ALA A 1 91 ? -4.055 38.219 11.57 1 98.06 91 ALA A N 1
ATOM 704 C CA . ALA A 1 91 ? -3.842 37.5 10.32 1 98.06 91 ALA A CA 1
ATOM 705 C C . ALA A 1 91 ? -3.672 36 10.57 1 98.06 91 ALA A C 1
ATOM 707 O O . ALA A 1 91 ? -3.037 35.594 11.547 1 98.06 91 ALA A O 1
ATOM 708 N N . VAL A 1 92 ? -4.285 35.188 9.727 1 98.38 92 VAL A N 1
ATOM 709 C CA . VAL A 1 92 ? -4.172 33.719 9.844 1 98.38 92 VAL A CA 1
ATOM 710 C C . VAL A 1 92 ? -3.545 33.156 8.578 1 98.38 92 VAL A C 1
ATOM 712 O O . VAL A 1 92 ? -4.043 33.375 7.473 1 98.38 92 VAL A O 1
ATOM 715 N N . ALA A 1 93 ? -2.42 32.5 8.727 1 98.19 93 ALA A N 1
ATOM 716 C CA . ALA A 1 93 ? -1.775 31.797 7.613 1 98.19 93 ALA A CA 1
ATOM 717 C C . ALA A 1 93 ? -1.854 30.281 7.789 1 98.19 93 ALA A C 1
ATOM 719 O O . ALA A 1 93 ? -1.644 29.766 8.891 1 98.19 93 ALA A O 1
ATOM 720 N N . ASN A 1 94 ? -2.271 29.594 6.742 1 97.38 94 ASN A N 1
ATOM 721 C CA . ASN A 1 94 ? -2.234 28.125 6.789 1 97.38 94 ASN A CA 1
ATOM 722 C C . ASN A 1 94 ? -1.108 27.562 5.922 1 97.38 94 ASN A C 1
ATOM 724 O O . ASN A 1 94 ? -0.228 28.312 5.488 1 97.38 94 ASN A O 1
ATOM 728 N N . VAL A 1 95 ? -0.996 26.234 5.797 1 96.38 95 VAL A N 1
ATOM 729 C CA . VAL A 1 95 ? 0.05 25.562 5.027 1 96.38 95 VAL A CA 1
ATOM 730 C C . VAL A 1 95 ? -0.579 24.703 3.943 1 96.38 95 VAL A C 1
ATOM 732 O O . VAL A 1 95 ? -0.812 23.5 4.152 1 96.38 95 VAL A O 1
ATOM 735 N N . PRO A 1 96 ? -0.801 25.219 2.752 1 93.94 96 PRO A N 1
ATOM 736 C CA . PRO A 1 96 ? -1.431 24.422 1.688 1 93.94 96 PRO A CA 1
ATOM 737 C C . PRO A 1 96 ? -0.46 23.453 1.018 1 93.94 96 PRO A C 1
ATOM 739 O O . PRO A 1 96 ? 0.74 23.734 0.94 1 93.94 96 PRO A O 1
ATOM 742 N N . GLY A 1 97 ? -0.891 22.312 0.588 1 94.19 97 GLY A N 1
ATOM 743 C CA . GLY A 1 97 ? -0.229 21.438 -0.365 1 94.19 97 GLY A CA 1
ATOM 744 C C . GLY A 1 97 ? 0.979 20.719 0.215 1 94.19 97 GLY A C 1
ATOM 745 O O . GLY A 1 97 ? 1.779 20.141 -0.522 1 94.19 97 GLY A O 1
ATOM 746 N N . TYR A 1 98 ? 1.188 20.797 1.54 1 95.12 98 TYR A N 1
ATOM 747 C CA . TYR A 1 98 ? 2.43 20.281 2.117 1 95.12 98 TYR A CA 1
ATOM 748 C C . TYR A 1 98 ? 2.424 18.766 2.186 1 95.12 98 TYR A C 1
ATOM 750 O O . TYR A 1 98 ? 3.473 18.141 2.361 1 95.12 98 TYR A O 1
ATOM 758 N N . SER A 1 99 ? 1.249 18.156 1.979 1 96.75 99 SER A N 1
ATOM 759 C CA . SER A 1 99 ? 1.18 16.719 2.279 1 96.75 99 SER A CA 1
ATOM 760 C C . SER A 1 99 ? 0.455 15.961 1.174 1 96.75 99 SER A C 1
ATOM 762 O O . SER A 1 99 ? -0.071 14.867 1.407 1 96.75 99 SER A O 1
ATOM 764 N N . THR A 1 100 ? 0.402 16.5 -0.034 1 97.81 100 THR A N 1
ATOM 765 C CA . THR A 1 100 ? -0.323 15.898 -1.144 1 97.81 100 THR A CA 1
ATOM 766 C C . THR A 1 100 ? 0.115 14.453 -1.349 1 97.81 100 THR A C 1
ATOM 768 O O . THR A 1 100 ? -0.713 13.539 -1.339 1 97.81 100 THR A O 1
ATOM 771 N N . TYR A 1 101 ? 1.391 14.195 -1.452 1 98.25 101 TYR A N 1
ATOM 772 C CA . TYR A 1 101 ? 1.92 12.867 -1.755 1 98.25 101 TYR A CA 1
ATOM 773 C C . TYR A 1 101 ? 1.793 11.945 -0.55 1 98.25 101 TYR A C 1
ATOM 775 O O . TYR A 1 101 ? 1.478 10.758 -0.699 1 98.25 101 TYR A O 1
ATOM 783 N N . SER A 1 102 ? 1.961 12.523 0.643 1 97.81 102 SER A N 1
ATOM 784 C CA . SER A 1 102 ? 1.857 11.727 1.865 1 97.81 102 SER A CA 1
ATOM 785 C C . SER A 1 102 ? 0.439 11.203 2.066 1 97.81 102 SER A C 1
ATOM 787 O O . SER A 1 102 ? 0.245 10.031 2.391 1 97.81 102 SER A O 1
ATOM 789 N N . VAL A 1 103 ? -0.52 12.055 1.861 1 98.38 103 VAL A N 1
ATOM 790 C CA . VAL A 1 103 ? -1.907 11.68 2.111 1 98.38 103 VAL A CA 1
ATOM 791 C C . VAL A 1 103 ? -2.375 10.688 1.043 1 98.38 103 VAL A C 1
ATOM 793 O O . VAL A 1 103 ? -3.062 9.711 1.35 1 98.38 103 VAL A O 1
ATOM 796 N N . ALA A 1 104 ? -2.021 10.914 -0.236 1 98.75 104 ALA A N 1
ATOM 797 C CA . ALA A 1 104 ? -2.348 9.961 -1.288 1 98.75 104 ALA A CA 1
ATOM 798 C C . ALA A 1 104 ? -1.719 8.594 -1.004 1 98.75 104 ALA A C 1
ATOM 800 O O . ALA A 1 104 ? -2.354 7.559 -1.2 1 98.75 104 ALA A O 1
ATOM 801 N N . GLN A 1 105 ? -0.492 8.633 -0.52 1 98.81 105 GLN A N 1
ATOM 802 C CA . GLN A 1 105 ? 0.224 7.41 -0.174 1 98.81 105 GLN A CA 1
ATOM 803 C C . GLN A 1 105 ? -0.487 6.652 0.945 1 98.81 105 GLN A C 1
ATOM 805 O O . GLN A 1 105 ? -0.641 5.43 0.875 1 98.81 105 GLN A O 1
ATOM 810 N N . MET A 1 106 ? -0.954 7.371 1.944 1 98.62 106 MET A N 1
ATOM 811 C CA . MET A 1 106 ? -1.687 6.734 3.035 1 98.62 106 MET A CA 1
ATOM 812 C C . MET A 1 106 ? -2.988 6.121 2.531 1 98.62 106 MET A C 1
ATOM 814 O O . MET A 1 106 ? -3.387 5.043 2.979 1 98.62 106 MET A O 1
ATOM 818 N N . THR A 1 107 ? -3.643 6.816 1.619 1 98.88 107 THR A N 1
ATOM 819 C CA . THR A 1 107 ? -4.871 6.285 1.036 1 98.88 107 THR A CA 1
ATOM 820 C C . THR A 1 107 ? -4.637 4.891 0.463 1 98.88 107 THR A C 1
ATOM 822 O O . THR A 1 107 ? -5.406 3.965 0.736 1 98.88 107 THR A O 1
ATOM 825 N N . PHE A 1 108 ? -3.553 4.695 -0.206 1 98.88 108 PHE A N 1
ATOM 826 C CA . PHE A 1 108 ? -3.273 3.402 -0.817 1 98.88 108 PHE A CA 1
ATOM 827 C C . PHE A 1 108 ? -2.693 2.434 0.207 1 98.88 108 PHE A C 1
ATOM 829 O O . PHE A 1 108 ? -2.842 1.218 0.073 1 98.88 108 PHE A O 1
ATOM 836 N N . SER A 1 109 ? -2.012 2.984 1.232 1 98.62 109 SER A N 1
ATOM 837 C CA . SER A 1 109 ? -1.604 2.104 2.322 1 98.62 109 SER A CA 1
ATOM 838 C C . SER A 1 109 ? -2.811 1.458 2.992 1 98.62 109 SER A C 1
ATOM 840 O O . SER A 1 109 ? -2.803 0.257 3.273 1 98.62 109 SER A O 1
ATOM 842 N N . LEU A 1 110 ? -3.863 2.25 3.23 1 98.62 110 LEU A N 1
ATOM 843 C CA . LEU A 1 110 ? -5.109 1.72 3.779 1 98.62 110 LEU A CA 1
ATOM 844 C C . LEU A 1 110 ? -5.734 0.706 2.828 1 98.62 110 LEU A C 1
ATOM 846 O O . LEU A 1 110 ? -6.129 -0.385 3.248 1 98.62 110 LEU A O 1
ATOM 850 N N . LEU A 1 111 ? -5.762 1.059 1.551 1 98.75 111 LEU A N 1
ATOM 851 C CA . LEU A 1 111 ? -6.379 0.199 0.547 1 98.75 111 LEU A CA 1
ATOM 852 C C . LEU A 1 111 ? -5.652 -1.139 0.455 1 98.75 111 LEU A C 1
ATOM 854 O O . LEU A 1 111 ? -6.289 -2.195 0.438 1 98.75 111 LEU A O 1
ATOM 858 N N . LEU A 1 112 ? -4.324 -1.103 0.457 1 98.38 112 LEU A N 1
ATOM 859 C CA . LEU A 1 112 ? -3.559 -2.33 0.27 1 98.38 112 LEU A CA 1
ATOM 860 C C . LEU A 1 112 ? -3.533 -3.156 1.552 1 98.38 112 LEU A C 1
ATOM 862 O O . LEU A 1 112 ? -3.363 -4.375 1.506 1 98.38 112 LEU A O 1
ATOM 866 N N . ALA A 1 113 ? -3.666 -2.512 2.715 1 97.38 113 ALA A N 1
ATOM 867 C CA . ALA A 1 113 ? -3.854 -3.266 3.951 1 97.38 113 ALA A CA 1
ATOM 868 C C . ALA A 1 113 ? -5.125 -4.105 3.895 1 97.38 113 ALA A C 1
ATOM 870 O O . ALA A 1 113 ? -5.191 -5.184 4.492 1 97.38 113 ALA A O 1
ATOM 871 N N . ILE A 1 114 ? -6.094 -3.627 3.143 1 96.75 114 ILE A N 1
ATOM 872 C CA . ILE A 1 114 ? -7.363 -4.324 2.971 1 96.75 114 ILE A CA 1
ATOM 873 C C . ILE A 1 114 ? -7.211 -5.418 1.918 1 96.75 114 ILE A C 1
ATOM 875 O O . ILE A 1 114 ? -7.559 -6.578 2.162 1 96.75 114 ILE A O 1
ATOM 879 N N . CYS A 1 115 ? -6.57 -5.117 0.78 1 96.81 115 CYS A N 1
ATOM 880 C CA . CYS A 1 115 ? -6.617 -5.961 -0.408 1 96.81 115 CYS A CA 1
ATOM 881 C C . CYS A 1 115 ? -5.551 -7.047 -0.349 1 96.81 115 CYS A C 1
ATOM 883 O O . CYS A 1 115 ? -5.715 -8.117 -0.935 1 96.81 115 CYS A O 1
ATOM 885 N N . GLN A 1 116 ? -4.41 -6.762 0.343 1 95.69 116 GLN A N 1
ATOM 886 C CA . GLN A 1 116 ? -3.305 -7.715 0.351 1 95.69 116 GLN A CA 1
ATOM 887 C C . GLN A 1 116 ? -2.955 -8.141 1.774 1 95.69 116 GLN A C 1
ATOM 889 O O . GLN A 1 116 ? -2.418 -9.227 1.987 1 95.69 116 GLN A O 1
ATOM 894 N N . CYS A 1 117 ? -3.129 -7.246 2.732 1 93.25 117 CYS A N 1
ATOM 895 C CA . CYS A 1 117 ? -2.953 -7.469 4.164 1 93.25 117 CYS A CA 1
ATOM 896 C C . CYS A 1 117 ? -1.569 -8.031 4.465 1 93.25 117 CYS A C 1
ATOM 898 O O . CYS A 1 117 ? -1.439 -9.023 5.184 1 93.25 117 CYS A O 1
ATOM 900 N N . ALA A 1 118 ? -0.528 -7.449 3.887 1 96.56 118 ALA A N 1
ATOM 901 C CA . ALA A 1 118 ? 0.849 -7.918 4.02 1 96.56 118 ALA A CA 1
ATOM 902 C C . ALA A 1 118 ? 1.248 -8.047 5.484 1 96.56 118 ALA A C 1
ATOM 904 O O . ALA A 1 118 ? 1.879 -9.023 5.883 1 96.56 118 ALA A O 1
ATOM 905 N N . GLU A 1 119 ? 0.878 -7.094 6.309 1 95.81 119 GLU A N 1
ATOM 906 C CA . GLU A 1 119 ? 1.278 -7.07 7.711 1 95.81 119 GLU A CA 1
ATOM 907 C C . GLU A 1 119 ? 0.654 -8.234 8.484 1 95.81 119 GLU A C 1
ATOM 909 O O . GLU A 1 119 ? 1.274 -8.789 9.391 1 95.81 119 GLU A O 1
ATOM 914 N N . ARG A 1 120 ? -0.57 -8.602 8.219 1 95.44 120 ARG A N 1
ATOM 915 C CA . ARG A 1 120 ? -1.204 -9.734 8.883 1 95.44 120 ARG A CA 1
ATOM 916 C C . ARG A 1 120 ? -0.511 -11.047 8.516 1 95.44 120 ARG A C 1
ATOM 918 O O . ARG A 1 120 ? -0.283 -11.898 9.375 1 95.44 120 ARG A O 1
ATOM 925 N N . TYR A 1 121 ? -0.19 -11.227 7.242 1 96.69 121 TYR A N 1
ATOM 926 C CA . TYR A 1 121 ? 0.587 -12.391 6.832 1 96.69 121 TYR A CA 1
ATOM 927 C C . TYR A 1 121 ? 1.933 -12.422 7.547 1 96.69 121 TYR A C 1
ATOM 929 O O . TYR A 1 121 ? 2.385 -13.484 7.984 1 96.69 121 TYR A O 1
ATOM 937 N N . ASN A 1 122 ? 2.562 -11.242 7.613 1 97.12 122 ASN A N 1
ATOM 938 C CA . ASN A 1 122 ? 3.838 -11.156 8.32 1 97.12 122 ASN A CA 1
ATOM 939 C C . ASN A 1 122 ? 3.719 -11.656 9.758 1 97.12 122 ASN A C 1
ATOM 941 O O . ASN A 1 122 ? 4.57 -12.414 10.227 1 97.12 122 ASN A O 1
ATOM 945 N N . ARG A 1 123 ? 2.691 -11.211 10.414 1 95.06 123 ARG A N 1
ATOM 946 C CA . ARG A 1 123 ? 2.453 -11.664 11.781 1 95.06 123 ARG A CA 1
ATOM 947 C C . ARG A 1 123 ? 2.316 -13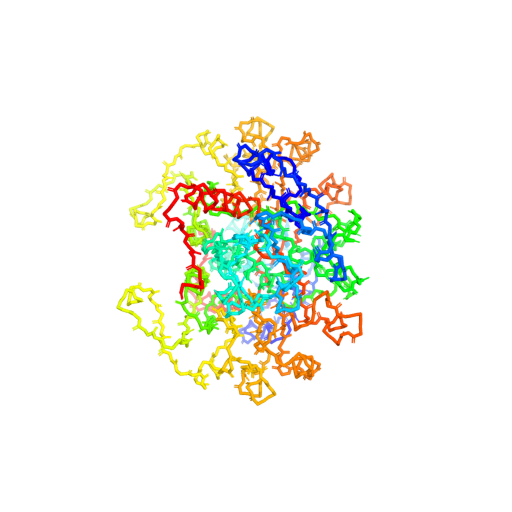.18 11.836 1 95.06 123 ARG A C 1
ATOM 949 O O . ARG A 1 123 ? 2.895 -13.828 12.711 1 95.06 123 ARG A O 1
ATOM 956 N N . ALA A 1 124 ? 1.583 -13.75 10.922 1 96.44 124 ALA A N 1
ATOM 957 C CA . ALA A 1 124 ? 1.396 -15.203 10.867 1 96.44 124 ALA A CA 1
ATOM 958 C C . ALA A 1 124 ? 2.725 -15.914 10.641 1 96.44 124 ALA A C 1
ATOM 960 O O . ALA A 1 124 ? 3.043 -16.875 11.352 1 96.44 124 ALA A O 1
ATOM 961 N N . VAL A 1 125 ? 3.52 -15.445 9.688 1 97.44 125 VAL A N 1
ATOM 962 C CA . VAL A 1 125 ? 4.793 -16.062 9.336 1 97.44 125 VAL A CA 1
ATOM 963 C C . VAL A 1 125 ? 5.738 -16 10.539 1 97.44 125 VAL A C 1
ATOM 965 O O . VAL A 1 125 ? 6.391 -17 10.875 1 97.44 125 VAL A O 1
ATOM 968 N N . LYS A 1 126 ? 5.754 -14.898 11.18 1 95.81 126 LYS A N 1
ATOM 969 C CA . LYS A 1 126 ? 6.652 -14.727 12.32 1 95.81 126 LYS A CA 1
ATOM 970 C C . LYS A 1 126 ? 6.191 -15.555 13.516 1 95.81 126 LYS A C 1
ATOM 972 O O . LYS A 1 126 ? 6.988 -15.883 14.391 1 95.81 126 LYS A O 1
ATOM 977 N N . GLN A 1 127 ? 4.953 -15.867 13.555 1 94.81 127 GLN A N 1
ATOM 978 C CA . GLN A 1 127 ? 4.426 -16.734 14.602 1 94.81 127 GLN A CA 1
ATOM 979 C C . GLN A 1 127 ? 4.613 -18.219 14.242 1 94.81 127 GLN A C 1
ATOM 981 O O . GLN A 1 127 ? 4.156 -19.094 14.969 1 94.81 127 GLN A O 1
ATOM 986 N N . GLY A 1 128 ? 5.18 -18.5 13.102 1 95 128 GLY A N 1
ATOM 987 C CA . GLY A 1 128 ? 5.531 -19.859 12.734 1 95 128 GLY A CA 1
ATOM 988 C C . GLY A 1 128 ? 4.562 -20.484 11.742 1 95 128 GLY A C 1
ATOM 989 O O . GLY A 1 128 ? 4.684 -21.656 11.398 1 95 128 GLY A O 1
ATOM 990 N N . CYS A 1 129 ? 3.619 -19.656 11.297 1 95 129 CYS A N 1
ATOM 991 C CA . CYS A 1 129 ? 2.643 -20.156 10.328 1 95 129 CYS A CA 1
ATOM 992 C C . CYS A 1 129 ? 3.125 -19.938 8.898 1 95 129 CYS A C 1
ATOM 994 O O . CYS A 1 129 ? 4.102 -19.219 8.672 1 95 129 CYS A O 1
ATOM 996 N N . TRP A 1 130 ? 2.457 -20.531 8.023 1 92.44 130 TRP A N 1
ATOM 997 C CA . TRP A 1 130 ? 2.789 -20.328 6.617 1 92.44 130 TRP A CA 1
ATOM 998 C C . TRP A 1 130 ? 1.526 -20.203 5.77 1 92.44 130 TRP A C 1
ATOM 1000 O O . TRP A 1 130 ? 0.754 -19.266 5.934 1 92.44 130 TRP A O 1
ATOM 1010 N N . GLN A 1 131 ? 1.097 -20.984 4.922 1 88.75 131 GLN A N 1
ATOM 1011 C CA . GLN A 1 131 ? -0.031 -20.844 4.008 1 88.75 131 GLN A CA 1
ATOM 1012 C C . GLN A 1 131 ? -1.279 -21.516 4.559 1 88.75 131 GLN A C 1
ATOM 1014 O O . GLN A 1 131 ? -2.219 -20.844 4.992 1 88.75 131 GLN A O 1
ATOM 1019 N N . LEU A 1 132 ? -1.246 -22.734 4.867 1 84.44 132 LEU A N 1
ATOM 1020 C CA . LEU A 1 132 ? -2.449 -23.5 5.152 1 84.44 132 LEU A CA 1
ATOM 1021 C C . LEU A 1 132 ? -2.691 -23.594 6.656 1 84.44 132 LEU A C 1
ATOM 1023 O O . LEU A 1 132 ? -3.781 -23.969 7.09 1 84.44 132 LEU A O 1
ATOM 1027 N N . ASP A 1 133 ? -1.732 -23.203 7.441 1 89.94 133 ASP A N 1
ATOM 1028 C CA . ASP A 1 133 ? -1.896 -23.406 8.875 1 89.94 133 ASP A CA 1
ATOM 1029 C C . ASP A 1 133 ? -2.109 -22.062 9.594 1 89.94 133 ASP A C 1
ATOM 1031 O O . ASP A 1 133 ? -1.953 -21.984 10.812 1 89.94 133 ASP A O 1
ATOM 1035 N N . ILE A 1 134 ? -2.412 -21.062 8.859 1 92.06 134 ILE A N 1
ATOM 1036 C CA . ILE A 1 134 ? -2.645 -19.75 9.469 1 92.06 134 ILE A CA 1
ATOM 1037 C C . ILE A 1 134 ? -4.008 -19.734 10.156 1 92.06 134 ILE A C 1
ATOM 1039 O O . ILE A 1 134 ? -5.035 -19.984 9.523 1 92.06 134 ILE A O 1
ATOM 1043 N N . PRO A 1 135 ? -3.992 -19.484 11.414 1 93.25 135 PRO A N 1
ATOM 1044 C CA . PRO A 1 135 ? -5.262 -19.5 12.148 1 93.25 135 PRO A CA 1
ATOM 1045 C C . PRO A 1 135 ? -6.195 -18.359 11.75 1 93.25 135 PRO A C 1
ATOM 1047 O O . PRO A 1 135 ? -5.73 -17.281 11.367 1 93.25 135 PRO A O 1
ATOM 1050 N N . GLU A 1 136 ? -7.414 -18.562 11.938 1 90.06 136 GLU A N 1
ATOM 1051 C CA . GLU A 1 136 ? -8.438 -17.562 11.617 1 90.06 136 GLU A CA 1
ATOM 1052 C C . GLU A 1 136 ? -8.266 -16.312 12.461 1 90.06 136 GLU A C 1
ATOM 1054 O O . GLU A 1 136 ? -8.633 -15.211 12.039 1 90.06 136 GLU A O 1
ATOM 1059 N N . SER A 1 137 ? -7.695 -16.453 13.602 1 90.06 137 SER A N 1
ATOM 1060 C CA . SER A 1 137 ? -7.539 -15.352 14.531 1 90.06 137 SER A CA 1
ATOM 1061 C C . SER A 1 137 ? -6.613 -14.273 13.969 1 90.06 137 SER A C 1
ATOM 1063 O O . SER A 1 137 ? -6.613 -13.133 14.445 1 90.06 137 SER A O 1
ATOM 1065 N N . ILE A 1 138 ? -5.812 -14.633 13.008 1 90.94 138 ILE A N 1
ATOM 1066 C CA . ILE A 1 138 ? -4.941 -13.664 12.352 1 90.94 138 ILE A CA 1
ATOM 1067 C C . ILE A 1 138 ? -5.781 -12.672 11.547 1 90.94 138 ILE A C 1
ATOM 1069 O O . ILE A 1 138 ? -5.359 -11.539 11.312 1 90.94 138 ILE A O 1
ATOM 1073 N N . GLY A 1 139 ? -7.008 -13.117 11.148 1 89.5 139 GLY A N 1
ATOM 1074 C CA . GLY A 1 139 ? -7.938 -12.227 10.477 1 89.5 139 GLY A CA 1
ATOM 1075 C C . GLY A 1 139 ? -7.52 -11.891 9.055 1 89.5 139 GLY A C 1
ATOM 1076 O O . GLY A 1 139 ? -7.578 -10.727 8.641 1 89.5 139 GLY A O 1
ATOM 1077 N N . LEU A 1 140 ? -7.047 -12.922 8.367 1 88.88 140 LEU A N 1
ATOM 1078 C CA . LEU A 1 140 ? -6.672 -12.695 6.977 1 88.88 140 LEU A CA 1
ATOM 1079 C C . LEU A 1 140 ? -7.902 -12.383 6.129 1 88.88 140 LEU A C 1
ATOM 1081 O O . LEU A 1 140 ? -8.977 -12.938 6.359 1 88.88 140 LEU A O 1
ATOM 1085 N N . LEU A 1 141 ? -7.793 -11.484 5.27 1 81.94 141 LEU A N 1
ATOM 1086 C CA . LEU A 1 141 ? -8.812 -11.172 4.273 1 81.94 141 LEU A CA 1
ATOM 1087 C C . LEU A 1 141 ? -8.461 -11.789 2.924 1 81.94 141 LEU A C 1
ATOM 1089 O O . LEU A 1 141 ? -7.293 -12.031 2.631 1 81.94 141 LEU A O 1
ATOM 1093 N N . PRO A 1 142 ? -9.555 -12.133 2.143 1 82.94 142 PRO A N 1
ATOM 1094 C CA . PRO A 1 142 ? -9.242 -12.57 0.779 1 82.94 142 PRO A CA 1
ATOM 1095 C C . PRO A 1 142 ? -8.477 -11.523 -0.018 1 82.94 142 PRO A C 1
ATOM 1097 O O . PRO A 1 142 ? -8.766 -10.328 0.087 1 82.94 142 PRO A O 1
ATOM 1100 N N . GLN A 1 143 ? -7.457 -11.977 -0.706 1 92.75 143 GLN A N 1
ATOM 1101 C CA . GLN A 1 143 ? -6.691 -11.031 -1.51 1 92.75 143 GLN A CA 1
ATOM 1102 C C . GLN A 1 143 ? -7.477 -10.602 -2.746 1 92.75 143 GLN A C 1
ATOM 1104 O O . GLN A 1 143 ? -8.125 -11.422 -3.396 1 92.75 143 GLN A O 1
ATOM 1109 N N . MET A 1 144 ? -7.484 -9.375 -3.006 1 96.06 144 MET A N 1
ATOM 1110 C CA . MET A 1 144 ? -8.18 -8.781 -4.145 1 96.06 144 MET A CA 1
ATOM 1111 C C . MET A 1 144 ? -7.215 -8.016 -5.035 1 96.06 144 MET A C 1
ATOM 1113 O O . MET A 1 144 ? -6.398 -7.234 -4.543 1 96.06 144 MET A O 1
ATOM 1117 N N . GLU A 1 145 ? -7.258 -8.258 -6.277 1 97.88 145 GLU A N 1
ATOM 1118 C CA . GLU A 1 145 ? -6.453 -7.512 -7.238 1 97.88 145 GLU A CA 1
ATOM 1119 C C . GLU A 1 145 ? -7.152 -6.227 -7.668 1 97.88 145 GLU A C 1
ATOM 1121 O O . GLU A 1 145 ? -8.352 -6.23 -7.949 1 97.88 145 GLU A O 1
ATOM 1126 N N . LEU A 1 146 ? -6.469 -5.117 -7.754 1 98.69 146 LEU A N 1
ATOM 1127 C CA . LEU A 1 146 ? -7.031 -3.805 -8.047 1 98.69 146 LEU A CA 1
ATOM 1128 C C . LEU A 1 146 ? -7.246 -3.631 -9.547 1 98.69 146 LEU A C 1
ATOM 1130 O O . LEU A 1 146 ? -8.148 -2.902 -9.969 1 98.69 146 LEU A O 1
ATOM 1134 N N . CYS A 1 147 ? -6.375 -4.289 -10.336 1 98.56 147 CYS A N 1
ATOM 1135 C CA . CYS A 1 147 ? -6.465 -4.125 -11.781 1 98.56 147 CYS A CA 1
ATOM 1136 C C . CYS A 1 147 ? -7.867 -4.449 -12.281 1 98.56 147 CYS A C 1
ATOM 1138 O O . CYS A 1 147 ? -8.438 -5.48 -11.922 1 98.56 147 CYS A O 1
ATOM 1140 N N . GLY A 1 148 ? -8.406 -3.543 -13.023 1 97.94 148 GLY A N 1
ATOM 1141 C CA . GLY A 1 148 ? -9.719 -3.742 -13.625 1 97.94 148 GLY A CA 1
ATOM 1142 C C . GLY A 1 148 ? -10.859 -3.244 -12.758 1 97.94 148 GLY A C 1
ATOM 1143 O O . GLY A 1 148 ? -11.992 -3.121 -13.219 1 97.94 148 GLY A O 1
ATOM 1144 N N . LYS A 1 149 ? -10.625 -2.998 -11.5 1 98.56 149 LYS A N 1
ATOM 1145 C CA . LYS A 1 149 ? -11.656 -2.451 -10.617 1 98.56 149 LYS A CA 1
ATOM 1146 C C . LYS A 1 149 ? -11.859 -0.961 -10.875 1 98.56 149 LYS A C 1
ATOM 1148 O O . LYS A 1 149 ? -11.008 -0.303 -11.469 1 98.56 149 LYS A O 1
ATOM 1153 N N . THR A 1 150 ? -12.992 -0.462 -10.461 1 98.88 150 THR A N 1
ATOM 1154 C CA . THR A 1 150 ? -13.32 0.951 -10.625 1 98.88 150 THR A CA 1
ATOM 1155 C C . THR A 1 150 ? -13.023 1.726 -9.344 1 98.88 150 THR A C 1
ATOM 1157 O O . THR A 1 150 ? -13.555 1.403 -8.273 1 98.88 150 THR A O 1
ATOM 1160 N N . TYR A 1 151 ? -12.18 2.693 -9.461 1 98.94 151 TYR A N 1
ATOM 1161 C CA . TYR A 1 151 ? -11.797 3.59 -8.375 1 98.94 151 TYR A CA 1
ATOM 1162 C C . TYR A 1 151 ? -12.516 4.926 -8.492 1 98.94 151 TYR A C 1
ATOM 1164 O O . TYR A 1 151 ? -12.305 5.672 -9.453 1 98.94 151 TYR A O 1
ATOM 1172 N N . GLY A 1 152 ? -13.375 5.211 -7.523 1 98.94 152 GLY A N 1
ATOM 1173 C CA . GLY A 1 152 ? -14.086 6.477 -7.496 1 98.94 152 GLY A CA 1
ATOM 1174 C C . GLY A 1 152 ? -13.414 7.523 -6.629 1 98.94 152 GLY A C 1
ATOM 1175 O O . GLY A 1 152 ? -12.977 7.23 -5.516 1 98.94 152 GLY A O 1
ATOM 1176 N N . VAL A 1 153 ? -13.344 8.758 -7.148 1 98.88 153 VAL A N 1
ATOM 1177 C CA . VAL A 1 153 ? -12.773 9.891 -6.43 1 98.88 153 VAL A CA 1
ATOM 1178 C C . VAL A 1 153 ? -13.828 10.977 -6.258 1 98.88 153 VAL A C 1
ATOM 1180 O O . VAL A 1 153 ? -14.383 11.477 -7.238 1 98.88 153 VAL A O 1
ATOM 1183 N N . TYR A 1 154 ? -14.156 11.289 -5.039 1 98.81 154 TYR A N 1
ATOM 1184 C CA . TYR A 1 154 ? -14.969 12.469 -4.781 1 98.81 154 TYR A CA 1
ATOM 1185 C C . TYR A 1 154 ? -14.102 13.641 -4.332 1 98.81 154 TYR A C 1
ATOM 1187 O O . TYR A 1 154 ? -13.57 13.641 -3.217 1 98.81 154 TYR A O 1
ATOM 1195 N N . GLY A 1 155 ? -14.031 14.688 -5.094 1 97.94 155 GLY A N 1
ATOM 1196 C CA . GLY A 1 155 ? -13.086 15.773 -4.895 1 97.94 155 GLY A CA 1
ATOM 1197 C C . GLY A 1 155 ? -11.805 15.609 -5.688 1 97.94 155 GLY A C 1
ATOM 1198 O O . GLY A 1 155 ? -11.07 14.633 -5.496 1 97.94 155 GLY A O 1
ATOM 1199 N N . TYR A 1 156 ? -11.484 16.547 -6.504 1 97.81 156 TYR A N 1
ATOM 1200 C CA . TYR A 1 156 ? -10.406 16.359 -7.465 1 97.81 156 TYR A CA 1
ATOM 1201 C C . TYR A 1 156 ? -9.398 17.5 -7.383 1 97.81 156 TYR A C 1
ATOM 1203 O O . TYR A 1 156 ? -8.953 18.016 -8.414 1 97.81 156 TYR A O 1
ATOM 1211 N N . GLY A 1 157 ? -9.117 17.891 -6.129 1 95.19 157 GLY A N 1
ATOM 1212 C CA . GLY A 1 157 ? -7.973 18.75 -5.887 1 95.19 157 GLY A CA 1
ATOM 1213 C C . GLY A 1 157 ? -6.645 18.031 -6.012 1 95.19 157 GLY A C 1
ATOM 1214 O O . GLY A 1 157 ? -6.547 17.016 -6.707 1 95.19 157 GLY A O 1
ATOM 1215 N N . SER A 1 158 ? -5.594 18.531 -5.348 1 95.62 158 SER A N 1
ATOM 1216 C CA . SER A 1 158 ? -4.242 18 -5.48 1 95.62 158 SER A CA 1
ATOM 1217 C C . SER A 1 158 ? -4.172 16.547 -5.008 1 95.62 158 SER A C 1
ATOM 1219 O O . SER A 1 158 ? -3.607 15.695 -5.695 1 95.62 158 SER A O 1
ATOM 1221 N N . ILE A 1 159 ? -4.766 16.266 -3.857 1 97.5 159 ILE A N 1
ATOM 1222 C CA . ILE A 1 159 ? -4.688 14.922 -3.287 1 97.5 159 ILE A CA 1
ATOM 1223 C C . ILE A 1 159 ? -5.543 13.961 -4.109 1 97.5 159 ILE A C 1
ATOM 1225 O O . ILE A 1 159 ? -5.129 12.828 -4.387 1 97.5 159 ILE A O 1
ATOM 1229 N N . GLY A 1 160 ? -6.789 14.367 -4.496 1 98.19 160 GLY A N 1
ATOM 1230 C CA . GLY A 1 160 ? -7.641 13.547 -5.348 1 98.19 160 GLY A CA 1
ATOM 1231 C C . GLY A 1 160 ? -6.992 13.18 -6.668 1 98.19 160 GLY A C 1
ATOM 1232 O O . GLY A 1 160 ? -7.043 12.023 -7.09 1 98.19 160 GLY A O 1
ATOM 1233 N N . ARG A 1 161 ? -6.359 14.141 -7.285 1 98.19 161 ARG A N 1
ATOM 1234 C CA . ARG A 1 161 ? -5.695 13.914 -8.562 1 98.19 161 ARG A CA 1
ATOM 1235 C C . ARG A 1 161 ? -4.516 12.953 -8.406 1 98.19 161 ARG A C 1
ATOM 1237 O O . ARG A 1 161 ? -4.324 12.062 -9.234 1 98.19 161 ARG A O 1
ATOM 1244 N N . GLN A 1 162 ? -3.73 13.195 -7.355 1 98.56 162 GLN A N 1
ATOM 1245 C CA . GLN A 1 162 ? -2.605 12.305 -7.098 1 98.56 162 GLN A CA 1
ATOM 1246 C C . GLN A 1 162 ? -3.084 10.883 -6.812 1 98.56 162 GLN A C 1
ATOM 1248 O O . GLN A 1 162 ? -2.473 9.914 -7.27 1 98.56 162 GLN A O 1
ATOM 1253 N N . SER A 1 163 ? -4.164 10.727 -6.078 1 98.75 163 SER A N 1
ATOM 1254 C CA . SER A 1 163 ? -4.746 9.414 -5.809 1 98.75 163 SER A CA 1
ATOM 1255 C C . SER A 1 163 ? -5.211 8.742 -7.094 1 98.75 163 SER A C 1
ATOM 1257 O O . SER A 1 163 ? -5.02 7.539 -7.273 1 98.75 163 SER A O 1
ATOM 1259 N N . ALA A 1 164 ? -5.832 9.516 -7.98 1 98.81 164 ALA A N 1
ATOM 1260 C CA . ALA A 1 164 ? -6.281 9 -9.273 1 98.81 164 ALA A CA 1
ATOM 1261 C C . ALA A 1 164 ? -5.102 8.5 -10.102 1 98.81 164 ALA A C 1
ATOM 1263 O O . ALA A 1 164 ? -5.191 7.453 -10.75 1 98.81 164 ALA A O 1
ATOM 1264 N N . ARG A 1 165 ? -4.031 9.234 -10.078 1 98.75 165 ARG A N 1
ATOM 1265 C CA . ARG A 1 165 ? -2.828 8.844 -10.797 1 98.75 165 ARG A CA 1
ATOM 1266 C C . ARG A 1 165 ? -2.316 7.488 -10.328 1 98.75 165 ARG A C 1
ATOM 1268 O O . ARG A 1 165 ? -1.995 6.621 -11.141 1 98.75 165 ARG A O 1
ATOM 1275 N N . ILE A 1 166 ? -2.252 7.277 -9.07 1 98.88 166 ILE A N 1
ATOM 1276 C CA . ILE A 1 166 ? -1.781 6.02 -8.5 1 98.88 166 ILE A CA 1
ATOM 1277 C C . ILE A 1 166 ? -2.75 4.895 -8.859 1 98.88 166 ILE A C 1
ATOM 1279 O O . ILE A 1 166 ? -2.328 3.805 -9.25 1 98.88 166 ILE A O 1
ATOM 1283 N N . ALA A 1 167 ? -4.059 5.188 -8.75 1 98.94 167 ALA A N 1
ATOM 1284 C CA . ALA A 1 167 ? -5.066 4.184 -9.078 1 98.94 167 ALA A CA 1
ATOM 1285 C C . ALA A 1 167 ? -4.906 3.691 -10.508 1 98.94 167 ALA A C 1
ATOM 1287 O O . ALA A 1 167 ? -4.949 2.486 -10.773 1 98.94 167 ALA A O 1
ATOM 1288 N N . ARG A 1 168 ? -4.68 4.566 -11.422 1 98.81 168 ARG A N 1
ATOM 1289 C CA . ARG A 1 168 ? -4.5 4.199 -12.828 1 98.81 168 ARG A CA 1
ATOM 1290 C C . ARG A 1 168 ? -3.256 3.338 -13.008 1 98.81 168 ARG A C 1
ATOM 1292 O O . ARG A 1 168 ? -3.25 2.41 -13.82 1 98.81 168 ARG A O 1
ATOM 1299 N N . ALA A 1 169 ? -2.246 3.646 -12.281 1 98.69 169 ALA A N 1
ATOM 1300 C CA . ALA A 1 169 ? -1.007 2.881 -12.391 1 98.69 169 ALA A CA 1
ATOM 1301 C C . ALA A 1 169 ? -1.197 1.454 -11.883 1 98.69 169 ALA A C 1
ATOM 1303 O O . ALA A 1 169 ? -0.489 0.539 -12.312 1 98.69 169 ALA A O 1
ATOM 1304 N N . PHE A 1 170 ? -2.148 1.243 -10.984 1 98.81 170 PHE A N 1
ATOM 1305 C CA . PHE A 1 170 ? -2.488 -0.098 -10.523 1 98.81 170 PHE A CA 1
ATOM 1306 C C . PHE A 1 170 ? -3.416 -0.792 -11.516 1 98.81 170 PHE A C 1
ATOM 1308 O O . PHE A 1 170 ? -3.832 -1.931 -11.289 1 98.81 170 PHE A O 1
ATOM 1315 N N . GLY A 1 171 ? -3.811 -0.111 -12.594 1 98.44 171 GLY A N 1
ATOM 1316 C CA . GLY A 1 171 ? -4.637 -0.694 -13.641 1 98.44 171 GLY A CA 1
ATOM 1317 C C . GLY A 1 171 ? -6.125 -0.509 -13.398 1 98.44 171 GLY A C 1
ATOM 1318 O O . GLY A 1 171 ? -6.949 -1.195 -14 1 98.44 171 GLY A O 1
ATOM 1319 N N . MET A 1 172 ? -6.5 0.411 -12.547 1 98.69 172 MET A N 1
ATOM 1320 C CA . MET A 1 172 ? -7.91 0.639 -12.242 1 98.69 172 MET A CA 1
ATOM 1321 C C . MET A 1 172 ? -8.516 1.653 -13.203 1 98.69 172 MET A C 1
ATOM 1323 O O . MET A 1 172 ? -7.805 2.482 -13.773 1 98.69 172 MET A O 1
ATOM 1327 N N . GLU A 1 173 ? -9.797 1.512 -13.383 1 98.62 173 GLU A N 1
ATOM 1328 C CA . GLU A 1 173 ? -10.57 2.586 -14 1 98.62 173 GLU A CA 1
ATOM 1329 C C . GLU A 1 173 ? -10.938 3.656 -12.977 1 98.62 173 GLU A C 1
ATOM 1331 O O . GLU A 1 173 ? -11.312 3.338 -11.844 1 98.62 173 GLU A O 1
ATOM 1336 N N . VAL A 1 174 ? -10.836 4.973 -13.398 1 98.88 174 VAL A N 1
ATOM 1337 C CA . VAL A 1 174 ? -11.047 6.027 -12.414 1 98.88 174 VAL A CA 1
ATOM 1338 C C . VAL A 1 174 ? -12.266 6.867 -12.805 1 98.88 174 VAL A C 1
ATOM 1340 O O . VAL A 1 174 ? -12.328 7.383 -13.922 1 98.88 174 VAL A O 1
ATOM 1343 N N . LEU A 1 175 ? -13.219 6.945 -11.938 1 98.88 175 LEU A N 1
ATOM 1344 C CA . LEU A 1 175 ? -14.344 7.863 -12.023 1 98.88 175 LEU A CA 1
ATOM 1345 C C . LEU A 1 175 ? -14.188 9.016 -11.031 1 98.88 175 LEU A C 1
ATOM 1347 O O . LEU A 1 175 ? -13.742 8.805 -9.898 1 98.88 175 LEU A O 1
ATOM 1351 N N . VAL A 1 176 ? -14.555 10.203 -11.438 1 98.81 176 VAL A N 1
ATOM 1352 C CA . VAL A 1 176 ? -14.367 11.375 -10.586 1 98.81 176 VAL A CA 1
ATOM 1353 C C . VAL A 1 176 ? -15.672 12.156 -10.492 1 98.81 176 VAL A C 1
ATOM 1355 O O . VAL A 1 176 ? -16.328 12.398 -11.5 1 98.81 176 VAL A O 1
ATOM 1358 N N . CYS A 1 177 ? -16.078 12.453 -9.344 1 98.56 177 CYS A N 1
ATOM 1359 C CA . CYS A 1 177 ? -17.109 13.445 -9.07 1 98.56 177 CYS A CA 1
ATOM 1360 C C . CYS A 1 177 ? -16.516 14.688 -8.422 1 98.56 177 CYS A C 1
ATOM 1362 O O . CYS A 1 177 ? -15.914 14.602 -7.348 1 98.56 177 CYS A O 1
ATOM 1364 N N . THR A 1 178 ? -16.625 15.82 -9.016 1 96.75 178 THR A N 1
ATOM 1365 C CA . THR A 1 178 ? -16.078 17.078 -8.508 1 96.75 178 THR A CA 1
ATOM 1366 C C . THR A 1 178 ? -16.984 18.25 -8.883 1 96.75 178 THR A C 1
ATOM 1368 O O . THR A 1 178 ? -17.766 18.156 -9.828 1 96.75 178 THR A O 1
ATOM 1371 N N . ARG A 1 179 ? -16.906 19.266 -8.102 1 91.38 179 ARG A N 1
ATOM 1372 C CA . ARG A 1 179 ? -17.719 20.453 -8.328 1 91.38 179 ARG A CA 1
ATOM 1373 C C . ARG A 1 179 ? -17.328 21.141 -9.633 1 91.38 179 ARG A C 1
ATOM 1375 O O . ARG A 1 179 ? -18.203 21.609 -10.375 1 91.38 179 ARG A O 1
ATOM 1382 N N . THR A 1 180 ? -16.047 21.219 -9.945 1 90.94 180 THR A N 1
ATOM 1383 C CA . THR A 1 180 ? -15.547 21.938 -11.109 1 90.94 180 THR A CA 1
ATOM 1384 C C . THR A 1 180 ? -14.57 21.078 -11.898 1 90.94 180 THR A C 1
ATOM 1386 O O . THR A 1 180 ? -13.586 20.578 -11.352 1 90.94 180 THR A O 1
ATOM 1389 N N . VAL A 1 181 ? -14.883 20.906 -13.117 1 92.69 181 VAL A N 1
ATOM 1390 C CA . VAL A 1 181 ? -13.969 20.234 -14.031 1 92.69 181 VAL A CA 1
ATOM 1391 C C . VAL A 1 181 ? -13.102 21.266 -14.75 1 92.69 181 VAL A C 1
ATOM 1393 O O . VAL A 1 181 ? -13.617 22.094 -15.5 1 92.69 181 VAL A O 1
ATOM 1396 N N . ARG A 1 182 ? -11.828 21.188 -14.516 1 93.88 182 ARG A N 1
ATOM 1397 C CA . ARG A 1 182 ? -10.906 22.141 -15.109 1 93.88 182 ARG A CA 1
ATOM 1398 C C . ARG A 1 182 ? -10.289 21.594 -16.391 1 93.88 182 ARG A C 1
ATOM 1400 O O . ARG A 1 182 ? -10.141 20.391 -16.547 1 93.88 182 ARG A O 1
ATOM 1407 N N . PRO A 1 183 ? -9.875 22.438 -17.297 1 92.56 183 PRO A N 1
ATOM 1408 C CA . PRO A 1 183 ? -9.305 22 -18.562 1 92.56 183 PRO A CA 1
ATOM 1409 C C . PRO A 1 183 ? -8.055 21.141 -18.391 1 92.56 183 PRO A C 1
ATOM 1411 O O . PRO A 1 183 ? -7.832 20.203 -19.156 1 92.56 183 PRO A O 1
ATOM 1414 N N . GLU A 1 184 ? -7.336 21.453 -17.406 1 92.12 184 GLU A N 1
ATOM 1415 C CA . GLU A 1 184 ? -6.074 20.75 -17.203 1 92.12 184 GLU A CA 1
ATOM 1416 C C . GLU A 1 184 ? -6.312 19.297 -16.781 1 92.12 184 GLU A C 1
ATOM 1418 O O . GLU A 1 184 ? -5.398 18.484 -16.828 1 92.12 184 GLU A O 1
ATOM 1423 N N . TYR A 1 185 ? -7.555 19 -16.453 1 94.06 185 TYR A N 1
ATOM 1424 C CA . TYR A 1 185 ? -7.871 17.641 -16.016 1 94.06 185 TYR A CA 1
ATOM 1425 C C . TYR A 1 185 ? -8.016 16.703 -17.203 1 94.06 185 TYR A C 1
ATOM 1427 O O . TYR A 1 185 ? -8.023 15.477 -17.047 1 94.06 185 TYR A O 1
ATOM 1435 N N . ALA A 1 186 ? -8.117 17.203 -18.406 1 91.19 186 ALA A N 1
ATOM 1436 C CA . ALA A 1 186 ? -8.391 16.438 -19.609 1 91.19 186 ALA A CA 1
ATOM 1437 C C . ALA A 1 186 ? -7.297 15.398 -19.875 1 91.19 186 ALA A C 1
ATOM 1439 O O . ALA A 1 186 ? -7.566 14.32 -20.406 1 91.19 186 ALA A O 1
ATOM 1440 N N . ALA A 1 187 ? -6.156 15.609 -19.438 1 93.31 187 ALA A N 1
ATOM 1441 C CA . ALA A 1 187 ? -5.012 14.742 -19.719 1 93.31 187 ALA A CA 1
ATOM 1442 C C . ALA A 1 187 ? -4.898 13.625 -18.688 1 93.31 187 ALA A C 1
ATOM 1444 O O . ALA A 1 187 ? -4.102 12.703 -18.859 1 93.31 187 ALA A O 1
ATOM 1445 N N . ASP A 1 188 ? -5.738 13.641 -17.688 1 95.75 188 ASP A N 1
ATOM 1446 C CA . ASP A 1 188 ? -5.547 12.75 -16.547 1 95.75 188 ASP A CA 1
ATOM 1447 C C . ASP A 1 188 ? -6.102 11.359 -16.844 1 95.75 188 ASP A C 1
ATOM 1449 O O . ASP A 1 188 ? -5.836 10.406 -16.094 1 95.75 188 ASP A O 1
ATOM 1453 N N . GLY A 1 189 ? -6.824 11.156 -17.906 1 95.56 189 GLY A N 1
ATOM 1454 C CA . GLY A 1 189 ? -7.324 9.844 -18.297 1 95.56 189 GLY A CA 1
ATOM 1455 C C . GLY A 1 189 ? -8.398 9.32 -17.375 1 95.56 189 GLY A C 1
ATOM 1456 O O . GLY A 1 189 ? -8.438 8.125 -17.062 1 95.56 189 GLY A O 1
ATOM 1457 N N . VAL A 1 190 ? -9.25 10.234 -16.812 1 98.06 190 VAL A N 1
ATOM 1458 C CA . VAL A 1 190 ? -10.32 9.852 -15.898 1 98.06 190 VAL A CA 1
ATOM 1459 C C . VAL A 1 190 ? -11.672 10.203 -16.5 1 98.06 190 VAL A C 1
ATOM 1461 O O . VAL A 1 190 ? -11.742 10.922 -17.516 1 98.06 190 VAL A O 1
ATOM 1464 N N . GLU A 1 191 ? -12.719 9.625 -16.031 1 98.31 191 GLU A N 1
ATOM 1465 C CA . GLU A 1 191 ? -14.086 9.922 -16.453 1 98.31 191 GLU A CA 1
ATOM 1466 C C . GLU A 1 191 ? -14.836 10.703 -15.375 1 98.31 191 GLU A C 1
ATOM 1468 O O . GLU A 1 191 ? -14.898 10.281 -14.219 1 98.31 191 GLU A O 1
ATOM 1473 N N . PHE A 1 192 ? -15.359 11.883 -15.711 1 98.5 192 PHE A N 1
ATOM 1474 C CA . PHE A 1 192 ? -16.141 12.695 -14.789 1 98.5 192 PHE A CA 1
ATOM 1475 C C . PHE A 1 192 ? -17.609 12.281 -14.812 1 98.5 192 PHE A C 1
ATOM 1477 O O . PHE A 1 192 ? -18.203 12.156 -15.883 1 98.5 192 PHE A O 1
ATOM 1484 N N . VAL A 1 193 ? -18.125 12.023 -13.633 1 98.56 193 VAL A N 1
ATOM 1485 C CA . VAL A 1 193 ? -19.5 11.555 -13.523 1 98.56 193 VAL A CA 1
ATOM 1486 C C . VAL A 1 193 ? -20.203 12.281 -12.375 1 98.56 193 VAL A C 1
ATOM 1488 O O . VAL A 1 193 ? -19.562 13.008 -11.609 1 98.56 193 VAL A O 1
ATOM 1491 N N . ASP A 1 194 ? -21.547 12.133 -12.281 1 98.25 194 ASP A N 1
ATOM 1492 C CA . ASP A 1 194 ? -22.266 12.664 -11.133 1 98.25 194 ASP A CA 1
ATOM 1493 C C . ASP A 1 194 ? -22.172 11.734 -9.93 1 98.25 194 ASP A C 1
ATOM 1495 O O . ASP A 1 194 ? -21.641 10.625 -10.039 1 98.25 194 ASP A O 1
ATOM 1499 N N . TYR A 1 195 ? -22.641 12.188 -8.844 1 98.19 195 TYR A N 1
ATOM 1500 C CA . TYR A 1 195 ? -22.453 11.469 -7.59 1 98.19 195 TYR A CA 1
ATOM 1501 C C . TYR A 1 195 ? -23.188 10.133 -7.609 1 98.19 195 TYR A C 1
ATOM 1503 O O . TYR A 1 195 ? -22.656 9.117 -7.148 1 98.19 195 TYR A O 1
ATOM 1511 N N . ASP A 1 196 ? -24.344 10.062 -8.086 1 98.5 196 ASP A N 1
ATOM 1512 C CA . ASP A 1 196 ? -25.125 8.828 -8.133 1 98.5 196 ASP A CA 1
ATOM 1513 C C . ASP A 1 196 ? -24.422 7.766 -8.969 1 98.5 196 ASP A C 1
ATOM 1515 O O . ASP A 1 196 ? -24.328 6.609 -8.562 1 98.5 196 ASP A O 1
ATOM 1519 N N . THR A 1 197 ? -23.969 8.164 -10.102 1 98.75 197 THR A N 1
ATOM 1520 C CA . THR A 1 197 ? -23.219 7.258 -10.969 1 98.75 197 THR A CA 1
ATOM 1521 C C . THR A 1 197 ? -21.953 6.766 -10.281 1 98.75 197 THR A C 1
ATOM 1523 O O . THR A 1 197 ? -21.609 5.586 -10.359 1 98.75 197 THR A O 1
ATOM 1526 N N . LEU A 1 198 ? -21.297 7.672 -9.617 1 98.81 198 LEU A N 1
ATOM 1527 C CA . LEU A 1 198 ? -20.078 7.324 -8.875 1 98.81 198 LEU A CA 1
ATOM 1528 C C . LEU A 1 198 ? -20.359 6.223 -7.863 1 98.81 198 LEU A C 1
ATOM 1530 O O . LEU A 1 198 ? -19.656 5.211 -7.828 1 98.81 198 LEU A O 1
ATOM 1534 N N . LEU A 1 199 ? -21.406 6.41 -7.078 1 98.75 199 LEU A N 1
ATOM 1535 C CA . LEU A 1 199 ? -21.766 5.461 -6.035 1 98.75 199 LEU A CA 1
ATOM 1536 C C . LEU A 1 199 ? -22.078 4.094 -6.633 1 98.75 199 LEU A C 1
ATOM 1538 O O . LEU A 1 199 ? -21.625 3.066 -6.125 1 98.75 199 LEU A O 1
ATOM 1542 N N . ARG A 1 200 ? -22.719 4.004 -7.723 1 98.56 200 ARG A N 1
ATOM 1543 C CA . ARG A 1 200 ? -23.25 2.764 -8.289 1 98.56 200 ARG A CA 1
ATOM 1544 C C . ARG A 1 200 ? -22.141 1.986 -9.008 1 98.56 200 ARG A C 1
ATOM 1546 O O . ARG A 1 200 ? -22.172 0.755 -9.055 1 98.56 200 ARG A O 1
ATOM 1553 N N . ARG A 1 201 ? -21.172 2.707 -9.453 1 98.62 201 ARG A N 1
ATOM 1554 C CA . ARG A 1 201 ? -20.234 2.041 -10.359 1 98.62 201 ARG A CA 1
ATOM 1555 C C . ARG A 1 201 ? -18.922 1.728 -9.656 1 98.62 201 ARG A C 1
ATOM 1557 O O . ARG A 1 201 ? -18.172 0.859 -10.102 1 98.62 201 ARG A O 1
ATOM 1564 N N . CYS A 1 202 ? -18.594 2.406 -8.625 1 98.38 202 CYS A N 1
ATOM 1565 C CA . CYS A 1 202 ? -17.266 2.248 -8.062 1 98.38 202 CYS A CA 1
ATOM 1566 C C . CYS A 1 202 ? -17.172 0.991 -7.207 1 98.38 202 CYS A C 1
ATOM 1568 O O . CYS A 1 202 ? -18.141 0.642 -6.516 1 98.38 202 CYS A O 1
ATOM 1570 N N . ASP A 1 203 ? -16.062 0.233 -7.297 1 98.69 203 ASP A N 1
ATOM 1571 C CA . ASP A 1 203 ? -15.695 -0.822 -6.355 1 98.69 203 ASP A CA 1
ATOM 1572 C C . ASP A 1 203 ? -15.055 -0.238 -5.102 1 98.69 203 ASP A C 1
ATOM 1574 O O . ASP A 1 203 ? -15.156 -0.818 -4.016 1 98.69 203 ASP A O 1
ATOM 1578 N N . ILE A 1 204 ? -14.328 0.844 -5.25 1 98.88 204 ILE A N 1
ATOM 1579 C CA . ILE A 1 204 ? -13.648 1.603 -4.203 1 98.88 204 ILE A CA 1
ATOM 1580 C C . ILE A 1 204 ? -14 3.082 -4.328 1 98.88 204 ILE A C 1
ATOM 1582 O O . ILE A 1 204 ? -13.859 3.674 -5.398 1 98.88 204 ILE A O 1
ATOM 1586 N N . LEU A 1 205 ? -14.492 3.686 -3.297 1 98.94 205 LEU A N 1
ATOM 1587 C CA . LEU A 1 205 ? -14.773 5.117 -3.246 1 98.94 205 LEU A CA 1
ATOM 1588 C C . LEU A 1 205 ? -13.82 5.82 -2.287 1 98.94 205 LEU A C 1
ATOM 1590 O O . LEU A 1 205 ? -13.703 5.43 -1.123 1 98.94 205 LEU A O 1
ATOM 1594 N N . SER A 1 206 ? -13.133 6.793 -2.738 1 98.94 206 SER A N 1
ATOM 1595 C CA . SER A 1 206 ? -12.195 7.566 -1.93 1 98.94 206 SER A CA 1
ATOM 1596 C C . SER A 1 206 ? -12.617 9.031 -1.845 1 98.94 206 SER A C 1
ATOM 1598 O O . SER A 1 206 ? -12.914 9.656 -2.865 1 98.94 206 SER A O 1
ATOM 1600 N N . LEU A 1 207 ? -12.641 9.586 -0.669 1 98.81 207 LEU A N 1
ATOM 1601 C CA . LEU A 1 207 ? -13.102 10.953 -0.433 1 98.81 207 LEU A CA 1
ATOM 1602 C C . LEU A 1 207 ? -11.914 11.906 -0.28 1 98.81 207 LEU A C 1
ATOM 1604 O O . LEU A 1 207 ? -11.008 11.648 0.514 1 98.81 207 LEU A O 1
ATOM 1608 N N . HIS A 1 208 ? -11.914 13.023 -1.008 1 97.88 208 HIS A N 1
ATOM 1609 C CA . HIS A 1 208 ? -10.812 13.984 -1.025 1 97.88 208 HIS A CA 1
ATOM 1610 C C . HIS A 1 208 ? -11.328 15.414 -1.104 1 97.88 208 HIS A C 1
ATOM 1612 O O . HIS A 1 208 ? -10.75 16.25 -1.799 1 97.88 208 HIS A O 1
ATOM 1618 N N . CYS A 1 209 ? -12.406 15.703 -0.484 1 95.31 209 CYS A N 1
ATOM 1619 C CA . CYS A 1 209 ? -12.984 17.047 -0.526 1 95.31 209 CYS A CA 1
ATOM 1620 C C . CYS A 1 209 ? -13.086 17.641 0.873 1 95.31 209 CYS A C 1
ATOM 1622 O O . CYS A 1 209 ? -13.016 16.922 1.867 1 95.31 209 CYS A O 1
ATOM 1624 N N . PRO A 1 210 ? -13.195 18.984 0.999 1 91.06 210 PRO A N 1
ATOM 1625 C CA . PRO A 1 210 ? -13.406 19.609 2.309 1 91.06 210 PRO A CA 1
ATOM 1626 C C . PRO A 1 210 ? -14.797 19.328 2.875 1 91.06 210 PRO A C 1
ATOM 1628 O O . PRO A 1 210 ? -15.688 18.891 2.139 1 91.06 210 PRO A O 1
ATOM 1631 N N . ALA A 1 211 ? -14.875 19.469 4.16 1 91.12 211 ALA A N 1
ATOM 1632 C CA . ALA A 1 211 ? -16.203 19.438 4.789 1 91.12 211 ALA A CA 1
ATOM 1633 C C . ALA A 1 211 ? -16.891 20.797 4.688 1 91.12 211 ALA A C 1
ATOM 1635 O O . ALA A 1 211 ? -16.359 21.797 5.16 1 91.12 211 ALA A O 1
ATOM 1636 N N . THR A 1 212 ? -17.906 20.875 4 1 90.44 212 THR A N 1
ATOM 1637 C CA . THR A 1 212 ? -18.781 22.031 3.85 1 90.44 212 THR A CA 1
ATOM 1638 C C . THR A 1 212 ? -20.234 21.672 4.176 1 90.44 212 THR A C 1
ATOM 1640 O O . THR A 1 212 ? -20.547 20.5 4.371 1 90.44 212 THR A O 1
ATOM 1643 N N . PRO A 1 213 ? -21 22.641 4.332 1 90.88 213 PRO A N 1
ATOM 1644 C CA . PRO A 1 213 ? -22.406 22.297 4.543 1 90.88 213 PRO A CA 1
ATOM 1645 C C . PRO A 1 213 ? -22.969 21.375 3.459 1 90.88 213 PRO A C 1
ATOM 1647 O O . PRO A 1 213 ? -23.844 20.562 3.729 1 90.88 213 PRO A O 1
ATOM 1650 N N . GLN A 1 214 ? -22.391 21.453 2.287 1 92.81 214 GLN A N 1
ATOM 1651 C CA . GLN A 1 214 ? -22.859 20.656 1.153 1 92.81 214 GLN A CA 1
ATOM 1652 C C . GLN A 1 214 ? -22.266 19.25 1.181 1 92.81 214 GLN A C 1
ATOM 1654 O O . GLN A 1 214 ? -22.828 18.328 0.59 1 92.81 214 GLN A O 1
ATOM 1659 N N . THR A 1 215 ? -21.172 19.062 1.864 1 95.38 215 THR A N 1
ATOM 1660 C CA . THR A 1 215 ? -20.516 17.766 1.775 1 95.38 215 THR A CA 1
ATOM 1661 C C . THR A 1 215 ? -20.609 17.016 3.098 1 95.38 215 THR A C 1
ATOM 1663 O O . THR A 1 215 ? -20.25 15.836 3.178 1 95.38 215 THR A O 1
ATOM 1666 N N . ARG A 1 216 ? -21.078 17.688 4.109 1 95.88 216 ARG A N 1
ATOM 1667 C CA . ARG A 1 216 ? -21.297 17 5.383 1 95.88 216 ARG A CA 1
ATOM 1668 C C . ARG A 1 216 ? -22.281 15.859 5.227 1 95.88 216 ARG A C 1
ATOM 1670 O O . ARG A 1 216 ? -23.359 16.047 4.66 1 95.88 216 ARG A O 1
ATOM 1677 N N . GLY A 1 217 ? -21.906 14.711 5.672 1 97.06 217 GLY A N 1
ATOM 1678 C CA . GLY A 1 217 ? -22.766 13.547 5.566 1 97.06 217 GLY A CA 1
ATOM 1679 C C . GLY A 1 217 ? -22.922 13.047 4.141 1 97.06 217 GLY A C 1
ATOM 1680 O O . GLY A 1 217 ? -23.938 12.445 3.795 1 97.06 217 GLY A O 1
ATOM 1681 N N . LEU A 1 218 ? -21.953 13.359 3.369 1 97.69 218 LEU A N 1
ATOM 1682 C CA . LEU A 1 218 ? -21.922 12.93 1.976 1 97.69 218 LEU A CA 1
ATOM 1683 C C . LEU A 1 218 ? -22.172 11.43 1.86 1 97.69 218 LEU A C 1
ATOM 1685 O O . LEU A 1 218 ? -22.906 10.984 0.979 1 97.69 218 LEU A O 1
ATOM 1689 N N . VAL A 1 219 ? -21.562 10.664 2.686 1 98.69 219 VAL A N 1
ATOM 1690 C CA . VAL A 1 219 ? -21.766 9.219 2.734 1 98.69 219 VAL A CA 1
ATOM 1691 C C . VAL A 1 219 ? -22.656 8.859 3.922 1 98.69 219 VAL A C 1
ATOM 1693 O O . VAL A 1 219 ? -22.172 8.711 5.047 1 98.69 219 VAL A O 1
ATOM 1696 N N . AS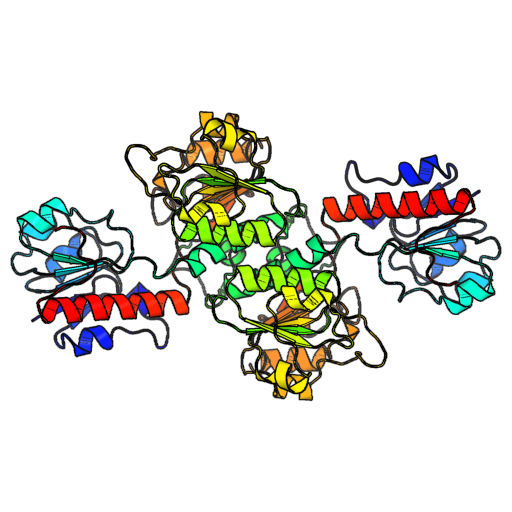N A 1 220 ? -23.891 8.805 3.709 1 98.5 220 ASN A N 1
ATOM 1697 C CA . ASN A 1 220 ? -24.891 8.391 4.68 1 98.5 220 ASN A CA 1
ATOM 1698 C C . ASN A 1 220 ? -25.516 7.047 4.316 1 98.5 220 ASN A C 1
ATOM 1700 O O . ASN A 1 220 ? -25.031 6.363 3.412 1 98.5 220 ASN A O 1
ATOM 1704 N N . ALA A 1 221 ? -26.531 6.645 5.004 1 98.44 221 ALA A N 1
ATOM 1705 C CA . ALA A 1 221 ? -27.156 5.336 4.801 1 98.44 221 ALA A CA 1
ATOM 1706 C C . ALA A 1 221 ? -27.672 5.191 3.371 1 98.44 221 ALA A C 1
ATOM 1708 O O . ALA A 1 221 ? -27.516 4.133 2.758 1 98.44 221 ALA A O 1
ATOM 1709 N N . GLU A 1 222 ? -28.266 6.211 2.865 1 98.44 222 GLU A N 1
ATOM 1710 C CA . GLU A 1 222 ? -28.797 6.18 1.507 1 98.44 222 GLU A CA 1
ATOM 1711 C C . GLU A 1 222 ? -27.688 6 0.48 1 98.44 222 GLU A C 1
ATOM 1713 O O . GLU A 1 222 ? -27.812 5.207 -0.456 1 98.44 222 GLU A O 1
ATOM 1718 N N . ALA A 1 223 ? -26.641 6.754 0.642 1 98.75 223 ALA A N 1
ATOM 1719 C CA . ALA A 1 223 ? -25.5 6.637 -0.258 1 98.75 223 ALA A CA 1
ATOM 1720 C C . ALA A 1 223 ? -24.906 5.23 -0.214 1 98.75 223 ALA A C 1
ATOM 1722 O O . ALA A 1 223 ? -24.625 4.637 -1.256 1 98.75 223 ALA A O 1
ATOM 1723 N N . LEU A 1 224 ? -24.734 4.699 0.951 1 98.75 224 LEU A N 1
ATOM 1724 C CA . LEU A 1 224 ? -24.172 3.371 1.141 1 98.75 224 LEU A CA 1
ATOM 1725 C C . LEU A 1 224 ? -25.031 2.307 0.466 1 98.75 224 LEU A C 1
ATOM 1727 O O . LEU A 1 224 ? -24.5 1.351 -0.108 1 98.75 224 LEU A O 1
ATOM 1731 N N . ALA A 1 225 ? -26.297 2.479 0.496 1 98.38 225 ALA A N 1
ATOM 1732 C CA . ALA A 1 225 ? -27.234 1.52 -0.104 1 98.38 225 ALA A CA 1
ATOM 1733 C C . ALA A 1 225 ? -27.094 1.504 -1.624 1 98.38 225 ALA A C 1
ATOM 1735 O O . ALA A 1 225 ? -27.422 0.506 -2.273 1 98.38 225 ALA A O 1
ATOM 1736 N N . LYS A 1 226 ? -26.609 2.572 -2.17 1 98.56 226 LYS A N 1
ATOM 1737 C CA . LYS A 1 226 ? -26.469 2.688 -3.619 1 98.56 226 LYS A CA 1
ATOM 1738 C C . LYS A 1 226 ? -25.156 2.082 -4.09 1 98.56 226 LYS A C 1
ATOM 1740 O O . LYS A 1 226 ? -24.984 1.812 -5.281 1 98.56 226 LYS A O 1
ATOM 1745 N N . MET A 1 227 ? -24.188 1.914 -3.215 1 98.56 227 MET A N 1
ATOM 1746 C CA . MET A 1 227 ? -22.906 1.352 -3.584 1 98.56 227 MET A CA 1
ATOM 1747 C C . MET A 1 227 ? -23.016 -0.143 -3.867 1 98.56 227 MET A C 1
ATOM 1749 O O . MET A 1 227 ? -23.953 -0.793 -3.414 1 98.56 227 MET A O 1
ATOM 1753 N N . LYS A 1 228 ? -22.078 -0.685 -4.621 1 98 228 LYS A N 1
ATOM 1754 C CA . LYS A 1 228 ? -22 -2.129 -4.824 1 98 228 LYS A CA 1
ATOM 1755 C C . LYS A 1 228 ? -21.859 -2.865 -3.496 1 98 228 LYS A C 1
ATOM 1757 O O . LYS A 1 228 ? -21.109 -2.43 -2.619 1 98 228 LYS A O 1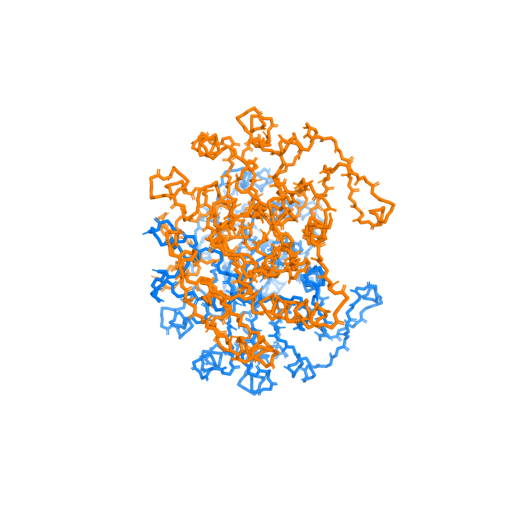
ATOM 1762 N N . PRO A 1 229 ? -22.656 -3.904 -3.314 1 97.44 229 PRO A N 1
ATOM 1763 C CA . PRO A 1 229 ? -22.359 -4.715 -2.131 1 97.44 229 PRO A CA 1
ATOM 1764 C C . PRO A 1 229 ? -20.891 -5.129 -2.049 1 97.44 229 PRO A C 1
ATOM 1766 O O . PRO A 1 229 ? -20.312 -5.535 -3.055 1 97.44 229 PRO A O 1
ATOM 1769 N N . GLY A 1 230 ? -20.297 -4.895 -0.841 1 96.81 230 GLY A N 1
ATOM 1770 C CA . GLY A 1 230 ? -18.906 -5.301 -0.654 1 96.81 230 GLY A CA 1
ATOM 1771 C C . GLY A 1 230 ? -17.922 -4.238 -1.077 1 96.81 230 GLY A C 1
ATOM 1772 O O . GLY A 1 230 ? -16.703 -4.445 -0.985 1 96.81 230 GLY A O 1
ATOM 1773 N N . ALA A 1 231 ? -18.359 -3.051 -1.476 1 98.38 231 ALA A N 1
ATOM 1774 C CA . ALA A 1 231 ? -17.469 -1.974 -1.903 1 98.38 231 ALA A CA 1
ATOM 1775 C C . ALA A 1 231 ? -16.594 -1.495 -0.75 1 98.38 231 ALA A C 1
ATOM 1777 O O . ALA A 1 231 ? -16.875 -1.786 0.415 1 98.38 231 ALA A O 1
ATOM 1778 N N . ILE A 1 232 ? -15.516 -0.846 -1.1 1 98.69 232 ILE A N 1
ATOM 1779 C CA . ILE A 1 232 ? -14.578 -0.291 -0.129 1 98.69 232 ILE A CA 1
ATOM 1780 C C . ILE A 1 232 ? -14.719 1.229 -0.086 1 98.69 232 ILE A C 1
ATOM 1782 O O . ILE A 1 232 ? -14.844 1.877 -1.129 1 98.69 232 ILE A O 1
ATOM 1786 N N . LEU A 1 233 ? -14.805 1.758 1.096 1 98.94 233 LEU A N 1
ATOM 1787 C CA . LEU A 1 233 ? -14.836 3.199 1.314 1 98.94 233 LEU A CA 1
ATOM 1788 C C . LEU A 1 233 ? -13.555 3.674 1.993 1 98.94 233 LEU A C 1
ATOM 1790 O O . LEU A 1 233 ? -13.109 3.078 2.977 1 98.94 233 LEU A O 1
ATOM 1794 N N . LEU A 1 234 ? -12.922 4.699 1.448 1 98.94 234 LEU A N 1
ATOM 1795 C CA . LEU A 1 234 ? -11.719 5.301 2.01 1 98.94 234 LEU A CA 1
ATOM 1796 C C . LEU A 1 234 ? -11.945 6.77 2.346 1 98.94 234 LEU A C 1
ATOM 1798 O O . LEU A 1 234 ? -12.5 7.516 1.538 1 98.94 234 LEU A O 1
ATOM 1802 N N . ASN A 1 235 ? -11.531 7.172 3.523 1 98.81 235 ASN A N 1
ATOM 1803 C CA . ASN A 1 235 ? -11.656 8.562 3.936 1 98.81 235 ASN A CA 1
ATOM 1804 C C . ASN A 1 235 ? -10.367 9.07 4.582 1 98.81 235 ASN A C 1
ATOM 1806 O O . ASN A 1 235 ? -10.133 8.844 5.77 1 98.81 235 ASN A O 1
ATOM 1810 N N . THR A 1 236 ? -9.586 9.789 3.83 1 98.25 236 THR A N 1
ATOM 1811 C CA . THR A 1 236 ? -8.406 10.469 4.348 1 98.25 236 THR A CA 1
ATOM 1812 C C . THR A 1 236 ? -8.578 11.984 4.297 1 98.25 236 THR A C 1
ATOM 1814 O O . THR A 1 236 ? -7.59 12.719 4.238 1 98.25 236 THR A O 1
ATOM 1817 N N . ALA A 1 237 ? -9.789 12.398 4.207 1 96.38 237 ALA A N 1
ATOM 1818 C CA . ALA A 1 237 ? -10.117 13.82 4.141 1 96.38 237 ALA A CA 1
ATOM 1819 C C . ALA A 1 237 ? -10.656 14.32 5.477 1 96.38 237 ALA A C 1
ATOM 1821 O O . ALA A 1 237 ? -9.891 14.555 6.414 1 96.38 237 ALA A O 1
ATOM 1822 N N . ARG A 1 238 ? -12.039 14.289 5.594 1 95.19 238 ARG A N 1
ATOM 1823 C CA . ARG A 1 238 ? -12.672 14.797 6.805 1 95.19 238 ARG A CA 1
ATOM 1824 C C . ARG A 1 238 ? -13.688 13.797 7.355 1 95.19 238 ARG A C 1
ATOM 1826 O O . ARG A 1 238 ? -14.438 13.188 6.59 1 95.19 238 ARG A O 1
ATOM 1833 N N . GLY A 1 239 ? -13.68 13.688 8.703 1 96.06 239 GLY A N 1
ATOM 1834 C CA . GLY A 1 239 ? -14.633 12.781 9.328 1 96.06 239 GLY A CA 1
ATOM 1835 C C . GLY A 1 239 ? -16.078 13.148 9.055 1 96.06 239 GLY A C 1
ATOM 1836 O O . GLY A 1 239 ? -16.922 12.266 8.906 1 96.06 239 GLY A O 1
ATOM 1837 N N . ALA A 1 240 ? -16.344 14.453 8.914 1 95.25 240 ALA A N 1
ATOM 1838 C CA . ALA A 1 240 ? -17.703 14.969 8.781 1 95.25 240 ALA A CA 1
ATOM 1839 C C . ALA A 1 240 ? -18.328 14.555 7.449 1 95.25 240 ALA A C 1
ATOM 1841 O O . ALA A 1 240 ? -19.531 14.688 7.258 1 95.25 240 ALA A O 1
ATOM 1842 N N . LEU A 1 241 ? -17.578 14 6.578 1 98 241 LEU A N 1
ATOM 1843 C CA . LEU A 1 241 ? -18.062 13.602 5.266 1 98 241 LEU A CA 1
ATOM 1844 C C . LEU A 1 241 ? -18.906 12.328 5.359 1 98 241 LEU A C 1
ATOM 1846 O O . LEU A 1 241 ? -19.672 12.008 4.449 1 98 241 LEU A O 1
ATOM 1850 N N . VAL A 1 242 ? -18.703 11.602 6.449 1 98.31 242 VAL A N 1
ATOM 1851 C CA . VAL A 1 242 ? -19.344 10.297 6.535 1 98.31 242 VAL A CA 1
ATOM 1852 C C . VAL A 1 242 ? -20.219 10.227 7.797 1 98.31 242 VAL A C 1
ATOM 1854 O O . VAL A 1 242 ? -19.844 10.789 8.836 1 98.31 242 VAL A O 1
ATOM 1857 N N . ASP A 1 243 ? -21.359 9.648 7.711 1 98.31 243 ASP A N 1
ATOM 1858 C CA . ASP A 1 243 ? -22.109 9.203 8.875 1 98.31 243 ASP A CA 1
ATOM 1859 C C . ASP A 1 243 ? -21.516 7.926 9.461 1 98.31 243 ASP A C 1
ATOM 1861 O O . ASP A 1 243 ? -21.797 6.828 8.969 1 98.31 243 ASP A O 1
ATOM 1865 N N . GLU A 1 244 ? -20.781 8.094 10.547 1 98.06 244 GLU A N 1
ATOM 1866 C CA . GLU A 1 244 ? -19.969 6.996 11.078 1 98.06 244 GLU A CA 1
ATOM 1867 C C . GLU A 1 244 ? -20.859 5.852 11.57 1 98.06 244 GLU A C 1
ATOM 1869 O O . GLU A 1 244 ? -20.484 4.684 11.477 1 98.06 244 GLU A O 1
ATOM 1874 N N . GLU A 1 245 ? -21.984 6.176 12.086 1 97.5 245 GLU A N 1
ATOM 1875 C CA . GLU A 1 245 ? -22.922 5.137 12.516 1 97.5 245 GLU A CA 1
ATOM 1876 C C . GLU A 1 245 ? -23.453 4.344 11.32 1 97.5 245 GLU A C 1
ATOM 1878 O O . GLU A 1 245 ? -23.562 3.117 11.383 1 97.5 245 GLU A O 1
ATOM 1883 N N . ALA A 1 246 ? -23.812 5.016 10.305 1 98.44 246 ALA A N 1
ATOM 1884 C CA . ALA A 1 246 ? -24.281 4.352 9.094 1 98.44 246 ALA A CA 1
ATOM 1885 C C . ALA A 1 246 ? -23.203 3.467 8.492 1 98.44 246 ALA A C 1
ATOM 1887 O O . ALA A 1 246 ? -23.484 2.363 8.023 1 98.44 246 ALA A O 1
ATOM 1888 N N . VAL A 1 247 ? -21.984 3.941 8.516 1 98.62 247 VAL A N 1
ATOM 1889 C CA . VAL A 1 247 ? -20.859 3.184 7.977 1 98.62 247 VAL A CA 1
ATOM 1890 C C . VAL A 1 247 ? -20.672 1.907 8.789 1 98.62 247 VAL A C 1
ATOM 1892 O O . VAL A 1 247 ? -20.516 0.82 8.227 1 98.62 247 VAL A O 1
ATOM 1895 N N . ALA A 1 248 ? -20.672 2.062 10.102 1 98.12 248 ALA A N 1
ATOM 1896 C CA . ALA A 1 248 ? -20.516 0.895 10.969 1 98.12 248 ALA A CA 1
ATOM 1897 C C . ALA A 1 248 ? -21.609 -0.131 10.703 1 98.12 248 ALA A C 1
ATOM 1899 O O . ALA A 1 248 ? -21.344 -1.33 10.609 1 98.12 248 ALA A O 1
ATOM 1900 N N . ALA A 1 249 ? -22.812 0.346 10.594 1 97.75 249 ALA A N 1
ATOM 1901 C CA . ALA A 1 249 ? -23.953 -0.541 10.32 1 97.75 249 ALA A CA 1
ATOM 1902 C C . ALA A 1 249 ? -23.797 -1.243 8.977 1 97.75 249 ALA A C 1
ATOM 1904 O O . ALA A 1 249 ? -24.078 -2.436 8.859 1 97.75 249 ALA A O 1
ATOM 1905 N N . ALA A 1 250 ? -23.375 -0.52 7.992 1 98.38 250 ALA A N 1
ATOM 1906 C CA . ALA A 1 250 ? -23.188 -1.077 6.656 1 98.38 250 ALA A CA 1
ATOM 1907 C C . ALA A 1 250 ? -22.078 -2.119 6.645 1 98.38 250 ALA A C 1
ATOM 1909 O O . ALA A 1 250 ? -22.156 -3.109 5.914 1 98.38 250 ALA A O 1
ATOM 1910 N N . LEU A 1 251 ? -21.016 -1.895 7.41 1 97.94 251 LEU A N 1
ATOM 1911 C CA . LEU A 1 251 ? -19.953 -2.881 7.555 1 97.94 251 LEU A CA 1
ATOM 1912 C C . LEU A 1 251 ? -20.484 -4.16 8.195 1 97.94 251 LEU A C 1
ATOM 1914 O O . LEU A 1 251 ? -20.188 -5.262 7.73 1 97.94 251 LEU A O 1
ATOM 1918 N N . HIS A 1 252 ? -21.25 -3.969 9.188 1 95.62 252 HIS A N 1
ATOM 1919 C CA . HIS A 1 252 ? -21.797 -5.098 9.938 1 95.62 252 HIS A CA 1
ATOM 1920 C C . HIS A 1 252 ? -22.703 -5.949 9.055 1 95.62 252 HIS A C 1
ATOM 1922 O O . HIS A 1 252 ? -22.672 -7.18 9.133 1 95.62 252 HIS A O 1
ATOM 1928 N N . SER A 1 253 ? -23.5 -5.355 8.195 1 95.62 253 SER A N 1
ATOM 1929 C CA . SER A 1 253 ? -24.453 -6.066 7.348 1 95.62 253 SER A CA 1
ATOM 1930 C C . SER A 1 253 ? -23.766 -6.66 6.125 1 95.62 253 SER A C 1
ATOM 1932 O O . SER A 1 253 ? -24.344 -7.504 5.43 1 95.62 253 SER A O 1
ATOM 1934 N N . GLY A 1 254 ? -22.625 -6.09 5.797 1 95.06 254 GLY A N 1
ATOM 1935 C CA . GLY A 1 254 ? -21.922 -6.559 4.613 1 95.06 254 GLY A CA 1
ATOM 1936 C C . GLY A 1 254 ? -22.188 -5.715 3.383 1 95.06 254 GLY A C 1
ATOM 1937 O O . GLY A 1 254 ? -21.578 -5.926 2.332 1 95.06 254 GLY A O 1
ATOM 1938 N N . GLN A 1 255 ? -23.047 -4.793 3.52 1 97.12 255 GLN A N 1
ATOM 1939 C CA . GLN A 1 255 ? -23.281 -3.875 2.412 1 97.12 255 GLN A CA 1
ATOM 1940 C C . GLN A 1 255 ? -22 -3.148 2.025 1 97.12 255 GLN A C 1
ATOM 1942 O O . GLN A 1 255 ? -21.703 -2.988 0.838 1 97.12 255 GLN A O 1
ATOM 1947 N N . LEU A 1 256 ? -21.344 -2.689 2.998 1 98.12 256 LEU A N 1
ATOM 1948 C CA . LEU A 1 256 ? -19.984 -2.174 2.82 1 98.12 256 LEU A CA 1
ATOM 1949 C C . LEU A 1 256 ? -18.953 -3.23 3.189 1 98.12 256 LEU A C 1
ATOM 1951 O O . LEU A 1 256 ? -19.031 -3.832 4.262 1 98.12 256 LEU A O 1
ATOM 1955 N N . GLY A 1 257 ? -18.031 -3.475 2.303 1 97.5 257 GLY A N 1
ATOM 1956 C CA . GLY A 1 257 ? -17.047 -4.512 2.553 1 97.5 257 GLY A CA 1
ATOM 1957 C C . GLY A 1 257 ? -15.977 -4.094 3.539 1 97.5 257 GLY A C 1
ATOM 1958 O O . GLY A 1 257 ? -15.609 -4.859 4.434 1 97.5 257 GLY A O 1
ATOM 1959 N N . PHE A 1 258 ? -15.461 -2.871 3.316 1 98 258 PHE A N 1
ATOM 1960 C CA . PHE A 1 258 ? -14.391 -2.369 4.172 1 98 258 PHE A CA 1
ATOM 1961 C C . PHE A 1 258 ? -14.43 -0.847 4.25 1 98 258 PHE A C 1
ATOM 1963 O O . PHE A 1 258 ? -14.961 -0.187 3.355 1 98 258 PHE A O 1
ATOM 1970 N N . TYR A 1 259 ? -13.938 -0.343 5.328 1 98.75 259 TYR A N 1
ATOM 1971 C CA . TYR A 1 259 ? -13.766 1.091 5.543 1 98.75 259 TYR A CA 1
ATOM 1972 C C . TYR A 1 259 ? -12.352 1.412 6 1 98.75 259 TYR A C 1
ATOM 1974 O O . TYR A 1 259 ? -11.875 0.864 6.996 1 98.75 259 TYR A O 1
ATOM 1982 N N . GLY A 1 260 ? -11.602 2.135 5.238 1 98.69 260 GLY A N 1
ATOM 1983 C CA . GLY A 1 260 ? -10.312 2.699 5.625 1 98.69 260 GLY A CA 1
ATOM 1984 C C . GLY A 1 260 ? -10.375 4.191 5.902 1 98.69 260 GLY A C 1
ATOM 1985 O O . GLY A 1 260 ? -10.781 4.973 5.039 1 98.69 260 GLY A O 1
ATOM 1986 N N . ALA A 1 261 ? -9.93 4.602 7.066 1 98.69 261 ALA A N 1
ATOM 1987 C CA . ALA A 1 261 ? -10.117 6.008 7.406 1 98.69 261 ALA A CA 1
ATOM 1988 C C . ALA A 1 261 ? -8.953 6.535 8.234 1 98.69 261 ALA A C 1
ATOM 1990 O O . ALA A 1 261 ? -8.414 5.816 9.078 1 98.69 261 ALA A O 1
ATOM 1991 N N . ASP A 1 262 ? -8.633 7.801 8 1 98.38 262 ASP A N 1
ATOM 1992 C CA . ASP A 1 262 ? -7.625 8.523 8.773 1 98.38 262 ASP A CA 1
ATOM 1993 C C . ASP A 1 262 ? -8.203 9.797 9.383 1 98.38 262 ASP A C 1
ATOM 1995 O O . ASP A 1 262 ? -7.465 10.648 9.875 1 98.38 262 ASP A O 1
ATOM 1999 N N . ALA A 1 263 ? -9.5 10.016 9.273 1 96.31 263 ALA A N 1
ATOM 2000 C CA . ALA A 1 263 ? -10.18 11.172 9.844 1 96.31 263 ALA A CA 1
ATOM 2001 C C . ALA A 1 263 ? -11.547 10.781 10.414 1 96.31 263 ALA A C 1
ATOM 2003 O O . ALA A 1 263 ? -12.242 9.945 9.836 1 96.31 263 ALA A O 1
ATOM 2004 N N . PHE A 1 264 ? -11.938 11.445 11.469 1 96.62 264 PHE A N 1
ATOM 2005 C CA . PHE A 1 264 ? -13.148 11.07 12.195 1 96.62 264 PHE A CA 1
ATOM 2006 C C . PHE A 1 264 ? -13.883 12.312 12.688 1 96.62 264 PHE A C 1
ATOM 2008 O O . PHE A 1 264 ? -13.297 13.398 12.773 1 96.62 264 PHE A O 1
ATOM 2015 N N . VAL A 1 265 ? -15.109 12.133 12.977 1 94.56 265 VAL A N 1
ATOM 2016 C CA . VAL A 1 265 ? -15.945 13.242 13.414 1 94.56 265 VAL A CA 1
ATOM 2017 C C . VAL A 1 265 ? -15.414 13.805 14.734 1 94.56 265 VAL A C 1
ATOM 2019 O O . VAL A 1 265 ? -15.336 15.023 14.914 1 94.56 265 VAL A O 1
ATOM 2022 N N . THR A 1 266 ? -15.164 12.906 15.625 1 93.19 266 THR A N 1
ATOM 2023 C CA . THR A 1 266 ? -14.562 13.258 16.906 1 93.19 266 THR A CA 1
ATOM 2024 C C . THR A 1 266 ? -13.164 12.648 17.031 1 93.19 266 THR A C 1
ATOM 2026 O O . THR A 1 266 ? -12.984 11.453 16.812 1 93.19 266 THR A O 1
ATOM 2029 N N . GLU A 1 267 ? -12.195 13.516 17.391 1 90.88 267 GLU A N 1
ATOM 2030 C CA . GLU A 1 267 ? -10.82 13.055 17.578 1 90.88 267 GLU A CA 1
ATOM 2031 C C . GLU A 1 267 ? -10.25 13.539 18.906 1 90.88 267 GLU A C 1
ATOM 2033 O O . GLU A 1 267 ? -10.398 14.703 19.266 1 90.88 267 GLU A O 1
ATOM 2038 N N . PRO A 1 268 ? -9.664 12.648 19.641 1 92.25 268 PRO A N 1
ATOM 2039 C CA . PRO A 1 268 ? -9.43 11.234 19.359 1 92.25 268 PRO A CA 1
ATOM 2040 C C . PRO A 1 268 ? -10.727 10.445 19.203 1 92.25 268 PRO A C 1
ATOM 2042 O O . PRO A 1 268 ? -11.742 10.789 19.812 1 92.25 268 PRO A O 1
ATOM 2045 N N . LEU A 1 269 ? -10.617 9.328 18.375 1 95.75 269 LEU A N 1
ATOM 2046 C CA . LEU A 1 269 ? -11.781 8.469 18.188 1 95.75 269 LEU A CA 1
ATOM 2047 C C . LEU A 1 269 ? -12.25 7.879 19.516 1 95.75 269 LEU A C 1
ATOM 2049 O O . LEU A 1 269 ? -11.477 7.215 20.219 1 95.75 269 LEU A O 1
ATOM 2053 N N . PRO A 1 270 ? -13.5 8.125 19.828 1 95.38 270 PRO A N 1
ATOM 2054 C CA . PRO A 1 270 ? -13.984 7.672 21.141 1 95.38 270 PRO A CA 1
ATOM 2055 C C . PRO A 1 270 ? -13.859 6.16 21.312 1 95.38 270 PRO A C 1
ATOM 2057 O O . PRO A 1 270 ? -14.008 5.406 20.344 1 95.38 270 PRO A O 1
ATOM 2060 N N . GLN A 1 271 ? -13.672 5.805 22.562 1 94.06 271 GLN A N 1
ATOM 2061 C CA . GLN A 1 271 ? -13.516 4.391 22.891 1 94.06 271 GLN A CA 1
ATOM 2062 C C . GLN A 1 271 ? -14.758 3.594 22.516 1 94.06 271 GLN A C 1
ATOM 2064 O O . GLN A 1 271 ? -14.664 2.434 22.109 1 94.06 271 GLN A O 1
ATOM 2069 N N . GLU A 1 272 ? -15.875 4.242 22.609 1 94.94 272 GLU A N 1
ATOM 2070 C CA . GLU A 1 272 ? -17.156 3.559 22.375 1 94.94 272 GLU A CA 1
ATOM 2071 C C . GLU A 1 272 ? -17.547 3.604 20.906 1 94.94 272 GLU A C 1
ATOM 2073 O O . GLU A 1 272 ? -18.609 3.086 20.531 1 94.94 272 GLU A O 1
ATOM 2078 N N . SER A 1 273 ? -16.766 4.246 20.156 1 96.06 273 SER A N 1
ATOM 2079 C CA . SER A 1 273 ? -17.094 4.312 18.734 1 96.06 273 SER A CA 1
ATOM 2080 C C . SER A 1 273 ? -17.312 2.922 18.156 1 96.06 273 SER A C 1
ATOM 2082 O O . SER A 1 273 ? -16.469 2.039 18.312 1 96.06 273 SER A O 1
ATOM 2084 N N . PRO A 1 274 ? -18.375 2.725 17.422 1 95.88 274 PRO A N 1
ATOM 2085 C CA . PRO A 1 274 ? -18.609 1.418 16.797 1 95.88 274 PRO A CA 1
ATOM 2086 C C . PRO A 1 274 ? -17.547 1.062 15.758 1 95.88 274 PRO A C 1
ATOM 2088 O O . PRO A 1 274 ? -17.359 -0.117 15.438 1 95.88 274 PRO A O 1
ATOM 2091 N N . LEU A 1 275 ? -16.844 1.995 15.234 1 96.75 275 LEU A N 1
ATOM 2092 C CA . LEU A 1 275 ? -15.828 1.752 14.211 1 96.75 275 LEU A CA 1
ATOM 2093 C C . LEU A 1 275 ? -14.641 0.988 14.789 1 96.75 275 LEU A C 1
ATOM 2095 O O . LEU A 1 275 ? -13.984 0.222 14.086 1 96.75 275 LEU A O 1
ATOM 2099 N N . ARG A 1 276 ? -14.336 1.185 16.047 1 95.19 276 ARG A N 1
ATOM 2100 C CA . ARG A 1 276 ? -13.203 0.525 16.688 1 95.19 276 ARG A CA 1
ATOM 2101 C C . ARG A 1 276 ? -13.406 -0.985 16.734 1 95.19 276 ARG A C 1
ATOM 2103 O O . ARG A 1 276 ? -12.438 -1.748 16.656 1 95.19 276 ARG A O 1
ATOM 2110 N N . ALA A 1 277 ? -14.648 -1.381 16.797 1 92.19 277 ALA A N 1
ATOM 2111 C CA . ALA A 1 277 ? -14.938 -2.799 16.969 1 92.19 277 ALA A CA 1
ATOM 2112 C C . ALA A 1 277 ? -15.148 -3.496 15.633 1 92.19 277 ALA A C 1
ATOM 2114 O O . ALA A 1 277 ? -15.188 -4.727 15.562 1 92.19 277 ALA A O 1
ATOM 2115 N N . GLU A 1 278 ? -15.305 -2.783 14.625 1 93.94 278 GLU A N 1
ATOM 2116 C CA . GLU A 1 278 ? -15.594 -3.373 13.32 1 93.94 278 GLU A CA 1
ATOM 2117 C C . GLU A 1 278 ? -14.352 -4.016 12.719 1 93.94 278 GLU A C 1
ATOM 2119 O O . GLU A 1 278 ? -13.375 -3.328 12.414 1 93.94 278 GLU A O 1
ATOM 2124 N N . PRO A 1 279 ? -14.367 -5.297 12.516 1 92.81 279 PRO A N 1
ATOM 2125 C CA . PRO A 1 279 ? -13.18 -5.98 11.984 1 92.81 279 PRO A CA 1
ATOM 2126 C C . PRO A 1 279 ? -12.836 -5.551 10.562 1 92.81 279 PRO A C 1
ATOM 2128 O O . PRO A 1 279 ? -11.688 -5.672 10.141 1 92.81 279 PRO A O 1
ATOM 2131 N N . HIS A 1 280 ? -13.805 -5.008 9.859 1 95.5 280 HIS A N 1
ATOM 2132 C CA . HIS A 1 280 ? -13.578 -4.648 8.461 1 95.5 280 HIS A CA 1
ATOM 2133 C C . HIS A 1 280 ? -13.297 -3.158 8.312 1 95.5 280 HIS A C 1
ATOM 2135 O O . HIS A 1 280 ? -13.359 -2.617 7.211 1 95.5 280 HIS A O 1
ATOM 2141 N N . ALA A 1 281 ? -12.938 -2.516 9.414 1 97.06 281 ALA A N 1
ATOM 2142 C CA . ALA A 1 281 ? -12.461 -1.136 9.398 1 97.06 281 ALA A CA 1
ATOM 2143 C C . ALA A 1 281 ? -10.969 -1.07 9.695 1 97.06 281 ALA A C 1
ATOM 2145 O O . ALA A 1 281 ? -10.477 -1.733 10.609 1 97.06 281 ALA A O 1
ATOM 2146 N N . ILE A 1 282 ? -10.188 -0.425 8.875 1 97.81 282 ILE A N 1
ATOM 2147 C CA . ILE A 1 282 ? -8.797 -0.095 9.133 1 97.81 282 ILE A CA 1
ATOM 2148 C C . ILE A 1 282 ? -8.664 1.396 9.438 1 97.81 282 ILE A C 1
ATOM 2150 O O . ILE A 1 282 ? -8.922 2.236 8.57 1 97.81 282 ILE A O 1
ATOM 2154 N N . LEU A 1 283 ? -8.258 1.719 10.625 1 98.5 283 LEU A N 1
ATOM 2155 C CA . LEU A 1 283 ? -8.344 3.08 11.141 1 98.5 283 LEU A CA 1
ATOM 2156 C C . LEU A 1 283 ? -6.973 3.586 11.578 1 98.5 283 LEU A C 1
ATOM 2158 O O . LEU A 1 283 ? -6.273 2.914 12.336 1 98.5 283 LEU A O 1
ATOM 2162 N N . THR A 1 284 ? -6.562 4.723 11.047 1 97.88 284 THR A N 1
ATOM 2163 C CA . THR A 1 284 ? -5.344 5.383 11.492 1 97.88 284 THR A CA 1
ATOM 2164 C C . THR A 1 284 ? -5.668 6.699 12.195 1 97.88 284 THR A C 1
ATOM 2166 O O . THR A 1 284 ? -6.695 7.32 11.922 1 97.88 284 THR A O 1
ATOM 2169 N N . PRO A 1 285 ? -4.898 7.152 13.133 1 96.19 285 PRO A N 1
ATOM 2170 C CA . PRO A 1 285 ? -5.246 8.266 14.016 1 96.19 285 PRO A CA 1
ATOM 2171 C C . PRO A 1 285 ? -4.859 9.625 13.438 1 96.19 285 PRO A C 1
ATOM 2173 O O . PRO A 1 285 ? -4.191 10.422 14.102 1 96.19 285 PRO A O 1
ATOM 2176 N N . HIS A 1 286 ? -5.363 9.859 12.219 1 94.12 286 HIS A N 1
ATOM 2177 C CA . HIS A 1 286 ? -5.191 11.148 11.555 1 94.12 286 HIS A CA 1
ATOM 2178 C C . HIS A 1 286 ? -3.715 11.508 11.414 1 94.12 286 HIS A C 1
ATOM 2180 O O . HIS A 1 286 ? -3.291 12.578 11.844 1 94.12 286 HIS A O 1
ATOM 2186 N N . ILE A 1 287 ? -2.971 10.656 10.734 1 93.88 287 ILE A N 1
ATOM 2187 C CA . ILE A 1 287 ? -1.52 10.781 10.664 1 93.88 287 ILE A CA 1
ATOM 2188 C C . ILE A 1 287 ? -1.069 10.75 9.203 1 93.88 287 ILE A C 1
ATOM 2190 O O . ILE A 1 287 ? 0.123 10.617 8.922 1 93.88 287 ILE A O 1
ATOM 2194 N N . ALA A 1 288 ? -1.975 10.789 8.266 1 95.94 288 ALA A N 1
ATOM 2195 C CA . ALA A 1 288 ? -1.638 10.695 6.848 1 95.94 288 ALA A CA 1
ATOM 2196 C C . ALA A 1 288 ? -0.698 11.82 6.43 1 95.94 288 ALA A C 1
ATOM 2198 O O . ALA A 1 288 ? 0.019 11.703 5.434 1 95.94 288 ALA A O 1
ATOM 2199 N N . TRP A 1 289 ? -0.662 12.875 7.199 1 93.75 289 TRP A N 1
ATOM 2200 C CA . TRP A 1 289 ? 0.079 14.086 6.848 1 93.75 289 TRP A CA 1
ATOM 2201 C C . TRP A 1 289 ? 1.424 14.125 7.562 1 93.75 289 TRP A C 1
ATOM 2203 O O . TRP A 1 289 ? 2.146 15.125 7.48 1 93.75 289 TRP A O 1
ATOM 2213 N N . THR A 1 290 ? 1.815 13.023 8.242 1 91.75 290 THR A N 1
ATOM 2214 C CA . THR A 1 290 ? 2.922 13.156 9.18 1 91.75 290 THR A CA 1
ATOM 2215 C C . THR A 1 290 ? 4.148 12.398 8.68 1 91.75 290 THR A C 1
ATOM 2217 O O . THR A 1 290 ? 4.969 11.938 9.477 1 91.75 290 THR A O 1
ATOM 2220 N N . THR A 1 291 ? 4.258 12.109 7.387 1 93.5 291 THR A N 1
ATOM 2221 C CA . THR A 1 291 ? 5.547 11.617 6.918 1 93.5 291 THR A CA 1
ATOM 2222 C C . THR A 1 291 ? 6.652 12.625 7.203 1 93.5 291 THR A C 1
ATOM 2224 O O . THR A 1 291 ? 6.391 13.828 7.332 1 93.5 291 THR A O 1
ATOM 2227 N N . ARG A 1 292 ? 7.836 12.133 7.289 1 92.19 292 ARG A N 1
ATOM 2228 C CA . ARG A 1 292 ? 8.969 13.016 7.551 1 92.19 292 ARG A CA 1
ATOM 2229 C C . ARG A 1 292 ? 9.047 14.125 6.512 1 92.19 292 ARG A C 1
ATOM 2231 O O . ARG A 1 292 ? 9.242 15.297 6.855 1 92.19 292 ARG A O 1
ATOM 2238 N N . GLU A 1 293 ? 8.914 13.797 5.305 1 94.19 293 GLU A N 1
ATOM 2239 C CA . GLU A 1 293 ? 8.984 14.742 4.199 1 94.19 293 GLU A CA 1
ATOM 2240 C C . GLU A 1 293 ? 7.875 15.789 4.293 1 94.19 293 GLU A C 1
ATOM 2242 O O . GLU A 1 293 ? 8.117 16.984 4.105 1 94.19 293 GLU A O 1
ATOM 2247 N N . ALA A 1 294 ? 6.664 15.359 4.594 1 94.75 294 ALA A N 1
ATOM 2248 C CA . ALA A 1 294 ? 5.531 16.281 4.723 1 94.75 294 ALA A CA 1
ATOM 2249 C C . ALA A 1 294 ? 5.742 17.25 5.887 1 94.75 294 ALA A C 1
ATOM 2251 O O . ALA A 1 294 ? 5.445 18.438 5.773 1 94.75 294 ALA A O 1
ATOM 2252 N N . LEU A 1 295 ? 6.254 16.719 6.961 1 93.12 295 LEU A N 1
ATOM 2253 C CA . LEU A 1 295 ? 6.504 17.562 8.125 1 93.12 295 LEU A CA 1
ATOM 2254 C C . LEU A 1 295 ? 7.578 18.594 7.832 1 93.12 295 LEU A C 1
ATOM 2256 O O . LEU A 1 295 ? 7.48 19.734 8.281 1 93.12 295 LEU A O 1
ATOM 2260 N N . GLN A 1 296 ? 8.578 18.188 7.129 1 93.44 296 GLN A N 1
ATOM 2261 C CA . GLN A 1 296 ? 9.594 19.156 6.715 1 93.44 296 GLN A CA 1
ATOM 2262 C C . GLN A 1 296 ? 8.984 20.266 5.852 1 93.44 296 GLN A C 1
ATOM 2264 O O . GLN A 1 296 ? 9.25 21.438 6.07 1 93.44 296 GLN A O 1
ATOM 2269 N N . ASN A 1 297 ? 8.188 19.844 4.91 1 95 297 ASN A N 1
ATOM 2270 C CA . ASN A 1 297 ? 7.496 20.812 4.082 1 95 297 ASN A CA 1
ATOM 2271 C C . ASN A 1 297 ? 6.621 21.75 4.918 1 95 297 ASN A C 1
ATOM 2273 O O . ASN A 1 297 ? 6.586 22.953 4.684 1 95 297 ASN A O 1
ATOM 2277 N N . LEU A 1 298 ? 5.914 21.141 5.809 1 95.12 298 LEU A N 1
ATOM 2278 C CA . LEU A 1 298 ? 5.043 21.875 6.715 1 95.12 298 LEU A CA 1
ATOM 2279 C C . LEU A 1 298 ? 5.82 22.953 7.461 1 95.12 298 LEU A C 1
ATOM 2281 O O . LEU A 1 298 ? 5.406 24.125 7.484 1 95.12 298 LEU A O 1
ATOM 2285 N N . MET A 1 299 ? 6.934 22.609 7.973 1 94.25 299 MET A N 1
ATOM 2286 C CA . MET A 1 299 ? 7.734 23.547 8.758 1 94.25 299 MET A CA 1
ATOM 2287 C C . MET A 1 299 ? 8.344 24.609 7.859 1 94.25 299 MET A C 1
ATOM 2289 O O . MET A 1 299 ? 8.398 25.781 8.234 1 94.25 299 MET A O 1
ATOM 2293 N N . ASP A 1 300 ? 8.805 24.234 6.703 1 95.25 300 ASP A N 1
ATOM 2294 C CA . ASP A 1 300 ? 9.375 25.188 5.762 1 95.25 300 ASP A CA 1
ATOM 2295 C C . ASP A 1 300 ? 8.352 26.266 5.375 1 95.25 300 ASP A C 1
ATOM 2297 O O . ASP A 1 300 ? 8.664 27.453 5.379 1 95.25 300 ASP A O 1
ATOM 2301 N N . ILE A 1 301 ? 7.188 25.812 5.098 1 96.69 301 ILE A N 1
ATOM 2302 C CA . ILE A 1 301 ? 6.141 26.734 4.676 1 96.69 301 ILE A CA 1
ATOM 2303 C C . ILE A 1 301 ? 5.711 27.594 5.863 1 96.69 301 ILE A C 1
ATOM 2305 O O . ILE A 1 301 ? 5.512 28.797 5.719 1 96.69 301 ILE A O 1
ATOM 2309 N N . THR A 1 302 ? 5.582 26.969 7.004 1 95.69 302 THR A N 1
ATOM 2310 C CA . THR A 1 302 ? 5.227 27.703 8.211 1 95.69 302 THR A CA 1
ATOM 2311 C C . THR A 1 302 ? 6.234 28.812 8.484 1 95.69 302 THR A C 1
ATOM 2313 O O . THR A 1 302 ? 5.852 29.969 8.727 1 95.69 302 THR A O 1
ATOM 2316 N N . THR A 1 303 ? 7.492 28.469 8.383 1 96.06 303 THR A N 1
ATOM 2317 C CA . THR A 1 303 ? 8.555 29.422 8.633 1 96.06 303 THR A CA 1
ATOM 2318 C C . THR A 1 303 ? 8.539 30.531 7.586 1 96.06 303 THR A C 1
ATOM 2320 O O . THR A 1 303 ? 8.711 31.719 7.914 1 96.06 303 THR A O 1
ATOM 2323 N N . ARG A 1 304 ? 8.336 30.141 6.402 1 97.5 304 ARG A N 1
ATOM 2324 C CA . ARG A 1 304 ? 8.258 31.125 5.332 1 97.5 304 ARG A CA 1
ATOM 2325 C C . ARG A 1 304 ? 7.059 32.062 5.52 1 97.5 304 ARG A C 1
ATOM 2327 O O . ARG A 1 304 ? 7.156 33.25 5.305 1 97.5 304 ARG A O 1
ATOM 2334 N N . ASN A 1 305 ? 5.898 31.484 5.887 1 97.94 305 ASN A N 1
ATOM 2335 C CA . ASN A 1 305 ? 4.719 32.281 6.188 1 97.94 305 ASN A CA 1
ATOM 2336 C C . ASN A 1 305 ? 5.023 33.344 7.242 1 97.94 305 ASN A C 1
ATOM 2338 O O . ASN A 1 305 ? 4.668 34.5 7.074 1 97.94 305 ASN A O 1
ATOM 2342 N N . LEU A 1 306 ? 5.699 32.906 8.281 1 97.81 306 LEU A N 1
ATOM 2343 C CA . LEU A 1 306 ? 6.039 33.844 9.367 1 97.81 306 LEU A CA 1
ATOM 2344 C C . LEU A 1 306 ? 7.031 34.906 8.898 1 97.81 306 LEU A C 1
ATOM 2346 O O . LEU A 1 306 ? 6.836 36.094 9.148 1 97.81 306 LEU A O 1
ATOM 2350 N N . ARG A 1 307 ? 8.016 34.438 8.172 1 98.12 307 ARG A N 1
ATOM 2351 C CA . ARG A 1 307 ? 9.047 35.375 7.688 1 98.12 307 ARG A CA 1
ATOM 2352 C C . ARG A 1 307 ? 8.445 36.438 6.801 1 98.12 307 ARG A C 1
ATOM 2354 O O . ARG A 1 307 ? 8.688 37.625 7.004 1 98.12 307 ARG A O 1
ATOM 2361 N N . THR A 1 308 ? 7.664 36 5.902 1 98 308 THR A N 1
ATOM 2362 C CA . THR A 1 308 ? 7.102 36.938 4.949 1 98 308 THR A CA 1
ATOM 2363 C C . THR A 1 308 ? 6.133 37.906 5.645 1 98 308 THR A C 1
ATOM 2365 O O . THR A 1 308 ? 6.043 39.062 5.281 1 98 308 THR A O 1
ATOM 2368 N N . TRP A 1 309 ? 5.43 37.438 6.605 1 97.56 309 TRP A N 1
ATOM 2369 C CA . TRP A 1 309 ? 4.535 38.312 7.355 1 97.56 309 TRP A CA 1
ATOM 2370 C C . TRP A 1 309 ? 5.328 39.344 8.141 1 97.56 309 TRP A C 1
ATOM 2372 O O . TRP A 1 309 ? 4.957 40.531 8.172 1 97.56 309 TRP A O 1
ATOM 2382 N N . LEU A 1 310 ? 6.375 38.938 8.75 1 97.38 310 LEU A N 1
ATOM 2383 C CA . LEU A 1 310 ? 7.234 39.875 9.508 1 97.38 310 LEU A CA 1
ATOM 2384 C C . LEU A 1 310 ? 7.836 40.906 8.586 1 97.38 310 LEU A C 1
ATOM 2386 O O . LEU A 1 310 ? 8.109 42.031 9.031 1 97.38 310 LEU A O 1
ATOM 2390 N N . GLU A 1 311 ? 7.918 40.5 7.355 1 96.81 311 GLU A N 1
ATOM 2391 C CA . GLU A 1 311 ? 8.484 41.406 6.371 1 96.81 311 GLU A CA 1
ATOM 2392 C C . GLU A 1 311 ? 7.402 42.312 5.758 1 96.81 311 GLU A C 1
ATOM 2394 O O . GLU A 1 311 ? 7.699 43.188 4.969 1 96.81 311 GLU A O 1
ATOM 2399 N N . GLY A 1 312 ? 6.156 42.062 6.051 1 95.25 312 GLY A N 1
ATOM 2400 C CA . GLY A 1 312 ? 5.07 42.938 5.625 1 95.25 312 GLY A CA 1
ATOM 2401 C C . GLY A 1 312 ? 4.305 42.375 4.434 1 95.25 312 GLY A C 1
ATOM 2402 O O . GLY A 1 312 ? 3.344 43 3.969 1 95.25 312 GLY A O 1
ATOM 2403 N N . ASN A 1 313 ? 4.523 41.25 3.83 1 91.25 313 ASN A N 1
ATOM 2404 C CA . ASN A 1 313 ? 3.924 40.719 2.619 1 91.25 313 ASN A CA 1
ATOM 2405 C C . ASN A 1 313 ? 2.953 39.562 2.938 1 91.25 313 ASN A C 1
ATOM 2407 O O . ASN A 1 313 ? 1.851 39.531 2.389 1 91.25 313 ASN A O 1
ATOM 2411 N N . GLY A 1 314 ? 3.141 38.812 3.941 1 93.38 314 GLY A N 1
ATOM 2412 C CA . GLY A 1 314 ? 2.383 37.656 4.414 1 93.38 314 GLY A CA 1
ATOM 2413 C C . GLY A 1 314 ? 1.988 36.719 3.301 1 93.38 314 GLY A C 1
ATOM 2414 O O . GLY A 1 314 ? 1.43 37.125 2.285 1 93.38 314 GLY A O 1
ATOM 2415 N N . GLU A 1 315 ? 2.262 35.438 3.301 1 95.25 315 GLU A N 1
ATOM 2416 C CA . GLU A 1 315 ? 1.872 34.375 2.367 1 95.25 315 GLU A CA 1
ATOM 2417 C C . GLU A 1 315 ? 0.832 33.438 2.986 1 95.25 315 GLU A C 1
ATOM 2419 O O . GLU A 1 315 ? 0.832 33.219 4.199 1 95.25 315 GLU A O 1
ATOM 2424 N N . HIS A 1 316 ? -0.089 32.969 2.139 1 97 316 HIS A N 1
ATOM 2425 C CA . HIS A 1 316 ? -1.111 31.969 2.475 1 97 316 HIS A CA 1
ATOM 2426 C C . HIS A 1 316 ? -2.041 32.5 3.566 1 97 316 HIS A C 1
ATOM 2428 O O . HIS A 1 316 ? -2.422 31.75 4.473 1 97 316 HIS A O 1
ATOM 2434 N N . ILE A 1 317 ? -2.252 33.812 3.533 1 97.56 317 ILE A N 1
ATOM 2435 C CA . ILE A 1 317 ? -3.205 34.406 4.473 1 97.56 317 ILE A CA 1
ATOM 2436 C C . ILE A 1 317 ? -4.625 34.031 4.07 1 97.56 317 ILE A C 1
ATOM 2438 O O . ILE A 1 317 ? -5.055 34.281 2.945 1 97.56 317 ILE A O 1
ATOM 2442 N N . VAL A 1 318 ? -5.414 33.406 4.988 1 96.06 318 VAL A N 1
ATOM 2443 C CA . VAL A 1 318 ? -6.656 32.75 4.586 1 96.06 318 VAL A CA 1
ATOM 2444 C C . VAL A 1 318 ? -7.852 33.562 5.07 1 96.06 318 VAL A C 1
ATOM 2446 O O . VAL A 1 318 ? -9 33.25 4.781 1 96.06 318 VAL A O 1
ATOM 2449 N N . ASN A 1 319 ? -7.633 34.594 5.887 1 94.38 319 ASN A N 1
ATOM 2450 C CA . ASN A 1 319 ? -8.75 35.406 6.367 1 94.38 319 ASN A CA 1
ATOM 2451 C C . ASN A 1 319 ? -8.633 36.875 5.91 1 94.38 319 ASN A C 1
ATOM 2453 O O . ASN A 1 319 ? -8.852 37.781 6.695 1 94.38 319 ASN A O 1
ATOM 2457 N N . ARG A 1 320 ? -8.258 37.094 4.723 1 85.81 320 ARG A N 1
ATOM 2458 C CA . ARG A 1 320 ? -8.195 38.438 4.18 1 85.81 320 ARG A CA 1
ATOM 2459 C C . ARG A 1 320 ? -9.586 39.031 4.062 1 85.81 320 ARG A C 1
ATOM 2461 O O . ARG A 1 320 ? -10.57 38.344 3.854 1 85.81 320 ARG A O 1
ATOM 2468 N N . MET B 1 1 ? -8.57 -41.156 -20.688 1 93.69 1 MET B N 1
ATOM 2469 C CA . MET B 1 1 ? -7.414 -40.469 -20.094 1 93.69 1 MET B CA 1
ATOM 2470 C C . MET B 1 1 ? -7.656 -40.188 -18.609 1 93.69 1 MET B C 1
ATOM 2472 O O . MET B 1 1 ? -8.797 -39.969 -18.203 1 93.69 1 MET B O 1
ATOM 2476 N N . LYS B 1 2 ? -6.621 -40.375 -17.875 1 97.75 2 LYS B N 1
ATOM 2477 C CA . LYS B 1 2 ? -6.68 -40.156 -16.438 1 97.75 2 LYS B CA 1
ATOM 2478 C C . LYS B 1 2 ? -5.793 -38.969 -16.031 1 97.75 2 LYS B C 1
ATOM 2480 O O . LYS B 1 2 ? -4.68 -38.812 -16.547 1 97.75 2 LYS B O 1
ATOM 2485 N N . ALA B 1 3 ? -6.395 -38.125 -15.125 1 98 3 ALA B N 1
ATOM 2486 C CA . ALA B 1 3 ? -5.625 -37 -14.648 1 98 3 ALA B CA 1
ATOM 2487 C C . ALA B 1 3 ? -5.512 -37 -13.125 1 98 3 ALA B C 1
ATOM 2489 O O . ALA B 1 3 ? -6.391 -37.531 -12.438 1 98 3 ALA B O 1
ATOM 2490 N N . VAL B 1 4 ? -4.414 -36.469 -12.648 1 98.19 4 VAL B N 1
ATOM 2491 C CA . VAL B 1 4 ? -4.184 -36.375 -11.211 1 98.19 4 VAL B CA 1
ATOM 2492 C C . VAL B 1 4 ? -3.785 -34.938 -10.875 1 98.19 4 VAL B C 1
ATOM 2494 O O . VAL B 1 4 ? -2.945 -34.344 -11.555 1 98.19 4 VAL B O 1
ATOM 2497 N N . ILE B 1 5 ? -4.449 -34.344 -9.891 1 96.38 5 ILE B N 1
ATOM 2498 C CA . ILE B 1 5 ? -4.055 -33.062 -9.289 1 96.38 5 ILE B CA 1
ATOM 2499 C C . ILE B 1 5 ? -3.328 -33.312 -7.973 1 96.38 5 ILE B C 1
ATOM 2501 O O . ILE B 1 5 ? -3.924 -33.812 -7.012 1 96.38 5 ILE B O 1
ATOM 2505 N N . LEU B 1 6 ? -2.088 -32.906 -7.902 1 96.62 6 LEU B N 1
ATOM 2506 C CA . LEU B 1 6 ? -1.263 -33.312 -6.77 1 96.62 6 LEU B CA 1
ATOM 2507 C C . LEU B 1 6 ? -1.394 -32.312 -5.621 1 96.62 6 LEU B C 1
ATOM 2509 O O . LEU B 1 6 ? -1.069 -32.625 -4.477 1 96.62 6 LEU B O 1
ATOM 2513 N N . GLU B 1 7 ? -1.764 -31.078 -5.895 1 92.12 7 GLU B N 1
ATOM 2514 C CA . GLU B 1 7 ? -1.908 -30.016 -4.898 1 92.12 7 GLU B CA 1
ATOM 2515 C C . GLU B 1 7 ? -3.137 -29.156 -5.184 1 92.12 7 GLU B C 1
ATOM 2517 O O . GLU B 1 7 ? -3.018 -28.047 -5.711 1 92.12 7 GLU B O 1
ATOM 2522 N N . SER B 1 8 ? -4.281 -29.594 -4.727 1 90 8 SER B N 1
ATOM 2523 C CA . SER B 1 8 ? -5.523 -28.906 -5.09 1 90 8 SER B CA 1
ATOM 2524 C C . SER B 1 8 ? -5.781 -27.703 -4.188 1 90 8 SER B C 1
ATOM 2526 O O . SER B 1 8 ? -6.633 -26.875 -4.488 1 90 8 SER B O 1
ATOM 2528 N N . TYR B 1 9 ? -4.973 -27.609 -3.084 1 82.62 9 TYR B N 1
ATOM 2529 C CA . TYR B 1 9 ? -5.172 -26.531 -2.121 1 82.62 9 TYR B CA 1
ATOM 2530 C C . TYR B 1 9 ? -4.984 -25.172 -2.777 1 82.62 9 TYR B C 1
ATOM 2532 O O . TYR B 1 9 ? -5.488 -24.156 -2.281 1 82.62 9 TYR B O 1
ATOM 2540 N N . VAL B 1 10 ? -4.359 -25.109 -3.814 1 79.19 10 VAL B N 1
ATOM 2541 C CA . VAL B 1 10 ? -4.039 -23.859 -4.492 1 79.19 10 VAL B CA 1
ATOM 2542 C C . VAL B 1 10 ? -5.324 -23.188 -4.977 1 79.19 10 VAL B C 1
ATOM 2544 O O . VAL B 1 10 ? -5.387 -21.969 -5.098 1 79.19 10 VAL B O 1
ATOM 2547 N N . MET B 1 11 ? -6.43 -23.922 -5.316 1 79.38 11 MET B N 1
ATOM 2548 C CA . MET B 1 11 ? -7.664 -23.391 -5.891 1 79.38 11 MET B CA 1
ATOM 2549 C C . MET B 1 11 ? -8.852 -23.656 -4.965 1 79.38 11 MET B C 1
ATOM 2551 O O . MET B 1 11 ? -9.969 -23.219 -5.234 1 79.38 11 MET B O 1
ATOM 2555 N N . GLU B 1 12 ? -8.781 -24.328 -3.996 1 63 12 GLU B N 1
ATOM 2556 C CA . GLU B 1 12 ? -9.969 -24.797 -3.297 1 63 12 GLU B CA 1
ATOM 2557 C C . GLU B 1 12 ? -10.719 -23.641 -2.65 1 63 12 GLU B C 1
ATOM 2559 O O . GLU B 1 12 ? -11.742 -23.844 -1.99 1 63 12 GLU B O 1
ATOM 2564 N N . GLU B 1 13 ? -10.328 -22.438 -2.992 1 54.19 13 GLU B N 1
ATOM 2565 C CA . GLU B 1 13 ? -11.141 -21.422 -2.318 1 54.19 13 GLU B CA 1
ATOM 2566 C C . GLU B 1 13 ? -12.211 -20.859 -3.252 1 54.19 13 GLU B C 1
ATOM 2568 O O . GLU B 1 13 ? -11.906 -20.438 -4.367 1 54.19 13 GLU B O 1
ATOM 2573 N N . GLY B 1 14 ? -13.508 -20.938 -2.826 1 53.25 14 GLY B N 1
ATOM 2574 C CA . GLY B 1 14 ? -14.727 -20.406 -3.412 1 53.25 14 GLY B CA 1
ATOM 2575 C C . GLY B 1 14 ? -15.07 -21.047 -4.746 1 53.25 14 GLY B C 1
ATOM 2576 O O . GLY B 1 14 ? -15.094 -22.281 -4.863 1 53.25 14 GLY B O 1
ATOM 2577 N N . ASP B 1 15 ? -15.352 -20.141 -5.816 1 55.81 15 ASP B N 1
ATOM 2578 C CA . ASP B 1 15 ? -15.859 -20.5 -7.137 1 55.81 15 ASP B CA 1
ATOM 2579 C C . ASP B 1 15 ? -14.734 -20.953 -8.062 1 55.81 15 ASP B C 1
ATOM 2581 O O . ASP B 1 15 ? -14.984 -21.391 -9.18 1 55.81 15 ASP B O 1
ATOM 2585 N N . LEU B 1 16 ? -13.523 -20.75 -7.508 1 70.06 16 LEU B N 1
ATOM 2586 C CA . LEU B 1 16 ? -12.414 -21.266 -8.297 1 70.06 16 LEU B CA 1
ATOM 2587 C C . LEU B 1 16 ? -12.188 -22.75 -8.016 1 70.06 16 LEU B C 1
ATOM 2589 O O . LEU B 1 16 ? -12.023 -23.141 -6.859 1 70.06 16 LEU B O 1
ATOM 2593 N N . ASP B 1 17 ? -12.562 -23.469 -9.133 1 80.31 17 ASP B N 1
ATOM 2594 C CA . ASP B 1 17 ? -12.414 -24.906 -8.891 1 80.31 17 ASP B CA 1
ATOM 2595 C C . ASP B 1 17 ? -11.867 -25.609 -10.133 1 80.31 17 ASP B C 1
ATOM 2597 O O . ASP B 1 17 ? -11.398 -24.969 -11.062 1 80.31 17 ASP B O 1
ATOM 2601 N N . TRP B 1 18 ? -11.789 -26.859 -10 1 89.69 18 TRP B N 1
ATOM 2602 C CA . TRP B 1 18 ? -11.133 -27.703 -10.992 1 89.69 18 TRP B CA 1
ATOM 2603 C C . TRP B 1 18 ? -12.141 -28.219 -12.016 1 89.69 18 TRP B C 1
ATOM 2605 O O . TRP B 1 18 ? -11.859 -29.172 -12.75 1 89.69 18 TRP B O 1
ATOM 2615 N N . SER B 1 19 ? -13.328 -27.5 -12.102 1 90.38 19 SER B N 1
ATOM 2616 C CA . SER B 1 19 ? -14.406 -27.984 -12.969 1 90.38 19 SER B CA 1
ATOM 2617 C C . SER B 1 19 ? -13.992 -27.938 -14.438 1 90.38 19 SER B C 1
ATOM 2619 O O . SER B 1 19 ? -14.375 -28.812 -15.219 1 90.38 19 SER B O 1
ATOM 2621 N N . GLY B 1 20 ? -13.25 -26.938 -14.828 1 91.81 20 GLY B N 1
ATOM 2622 C CA . GLY B 1 20 ? -12.773 -26.859 -16.203 1 91.81 20 GLY B CA 1
ATOM 2623 C C . GLY B 1 20 ? -11.898 -28.031 -16.594 1 91.81 20 GLY B C 1
ATOM 2624 O O . GLY B 1 20 ? -12.062 -28.609 -17.672 1 91.81 20 GLY B O 1
ATOM 2625 N N . VAL B 1 21 ? -11.016 -28.406 -15.727 1 94 21 VAL B N 1
ATOM 2626 C CA . VAL B 1 21 ? -10.117 -29.531 -15.961 1 94 21 VAL B CA 1
ATOM 2627 C C . VAL B 1 21 ? -10.922 -30.828 -15.984 1 94 21 VAL B C 1
ATOM 2629 O O . VAL B 1 21 ? -10.742 -31.656 -16.875 1 94 21 VAL B O 1
ATOM 2632 N N . LYS B 1 22 ? -11.812 -30.969 -15.062 1 94.25 22 LYS B N 1
ATOM 2633 C CA . LYS B 1 22 ? -12.609 -32.188 -14.922 1 94.25 22 LYS B CA 1
ATOM 2634 C C . LYS B 1 22 ? -13.562 -32.344 -16.109 1 94.25 22 LYS B C 1
ATOM 2636 O O . LYS B 1 22 ? -13.891 -33.469 -16.484 1 94.25 22 LYS B O 1
ATOM 2641 N N . ALA B 1 23 ? -13.984 -31.266 -16.641 1 95.62 23 ALA B N 1
ATOM 2642 C CA . ALA B 1 23 ? -14.828 -31.328 -17.828 1 95.62 23 ALA B CA 1
ATOM 2643 C C . ALA B 1 23 ? -14.055 -31.891 -19.016 1 95.62 23 ALA B C 1
ATOM 2645 O O . ALA B 1 23 ? -14.617 -32.594 -19.859 1 95.62 23 ALA B O 1
ATOM 2646 N N . LEU B 1 24 ? -12.789 -31.609 -19.062 1 97 24 LEU B N 1
ATOM 2647 C CA . LEU B 1 24 ? -11.953 -32.062 -20.156 1 97 24 LEU B CA 1
ATOM 2648 C C . LEU B 1 24 ? -11.5 -33.5 -19.922 1 97 24 LEU B C 1
ATOM 2650 O O . LEU B 1 24 ? -11.383 -34.281 -20.875 1 97 24 LEU B O 1
ATOM 2654 N N . VAL B 1 25 ? -11.203 -33.812 -18.625 1 97.75 25 VAL B N 1
ATOM 2655 C CA . VAL B 1 25 ? -10.789 -35.156 -18.234 1 97.75 25 VAL B CA 1
ATOM 2656 C C . VAL B 1 25 ? -11.594 -35.594 -17.016 1 97.75 25 VAL B C 1
ATOM 2658 O O . VAL B 1 25 ? -11.148 -35.469 -15.875 1 97.75 25 VAL B O 1
ATOM 2661 N N . PRO B 1 26 ? -12.648 -36.25 -17.312 1 96.88 26 PRO B N 1
ATOM 2662 C CA . PRO B 1 26 ? -13.57 -36.625 -16.219 1 96.88 26 PRO B CA 1
ATOM 2663 C C . PRO B 1 26 ? -12.93 -37.531 -15.188 1 96.88 26 PRO B C 1
ATOM 2665 O O . PRO B 1 26 ? -13.273 -37.469 -14 1 96.88 26 PRO B O 1
ATOM 2668 N N . ASP B 1 27 ? -12.07 -38.406 -15.594 1 97.75 27 ASP B N 1
ATOM 2669 C CA . ASP B 1 27 ? -11.352 -39.25 -14.656 1 97.75 27 ASP B CA 1
ATOM 2670 C C . ASP B 1 27 ? -10.172 -38.531 -14.023 1 97.75 27 ASP B C 1
ATOM 2672 O O . ASP B 1 27 ? -9.023 -38.719 -14.422 1 97.75 27 ASP B O 1
ATOM 2676 N N . THR B 1 28 ? -10.531 -37.625 -13.148 1 96.81 28 THR B N 1
ATOM 2677 C CA . THR B 1 28 ? -9.547 -36.812 -12.469 1 96.81 28 THR B CA 1
ATOM 2678 C C . THR B 1 28 ? -9.586 -37.031 -10.961 1 96.81 28 THR B C 1
ATOM 2680 O O . THR B 1 28 ? -10.641 -36.938 -10.336 1 96.81 28 THR B O 1
ATOM 2683 N N . VAL B 1 29 ? -8.43 -37.375 -10.383 1 96.75 29 VAL B N 1
ATOM 2684 C CA . VAL B 1 29 ? -8.281 -37.531 -8.938 1 96.75 29 VAL B CA 1
ATOM 2685 C C . VAL B 1 29 ? -7.492 -36.344 -8.383 1 96.75 29 VAL B C 1
ATOM 2687 O O . VAL B 1 29 ? -6.508 -35.906 -8.984 1 96.75 29 VAL B O 1
ATOM 2690 N N . SER B 1 30 ? -7.934 -35.844 -7.246 1 94.25 30 SER B N 1
ATOM 2691 C CA . SER B 1 30 ? -7.27 -34.688 -6.648 1 94.25 30 SER B CA 1
ATOM 2692 C C . SER B 1 30 ? -6.793 -35 -5.234 1 94.25 30 SER B C 1
ATOM 2694 O O . SER B 1 30 ? -7.488 -35.688 -4.473 1 94.25 30 SER B O 1
ATOM 2696 N N . TYR B 1 31 ? -5.609 -34.531 -4.945 1 94.56 31 TYR B N 1
ATOM 2697 C CA . TYR B 1 31 ? -5.066 -34.531 -3.592 1 94.56 31 TYR B CA 1
ATOM 2698 C C . TYR B 1 31 ? -4.82 -33.125 -3.08 1 94.56 31 TYR B C 1
ATOM 2700 O O . TYR B 1 31 ? -4.363 -32.25 -3.828 1 94.56 31 TYR B O 1
ATOM 2708 N N . VAL B 1 32 ? -5.148 -32.812 -1.863 1 89.5 32 VAL B N 1
ATOM 2709 C CA . VAL B 1 32 ? -4.973 -31.484 -1.287 1 89.5 32 VAL B CA 1
ATOM 2710 C C . VAL B 1 32 ? -3.486 -31.141 -1.258 1 89.5 32 VAL B C 1
ATOM 2712 O O . VAL B 1 32 ? -3.094 -30.047 -1.697 1 89.5 32 VAL B O 1
ATOM 2715 N N . ARG B 1 33 ? -2.705 -32.031 -0.769 1 90.69 33 ARG B N 1
ATOM 2716 C CA . ARG B 1 33 ? -1.249 -31.953 -0.726 1 90.69 33 ARG B CA 1
ATOM 2717 C C . ARG B 1 33 ? -0.621 -33.312 -0.995 1 90.69 33 ARG B C 1
ATOM 2719 O O . ARG B 1 33 ? -1.23 -34.344 -0.72 1 90.69 33 ARG B O 1
ATOM 2726 N N . THR B 1 34 ? 0.532 -33.281 -1.495 1 94.81 34 THR B N 1
ATOM 2727 C CA . THR B 1 34 ? 1.252 -34.5 -1.805 1 94.81 34 THR B CA 1
ATOM 2728 C C . THR B 1 34 ? 2.703 -34.406 -1.34 1 94.81 34 THR B C 1
ATOM 2730 O O . THR B 1 34 ? 3.43 -33.5 -1.735 1 94.81 34 THR B O 1
ATOM 2733 N N . ALA B 1 35 ? 3.078 -35.375 -0.486 1 93.94 35 ALA B N 1
ATOM 2734 C CA . ALA B 1 35 ? 4.48 -35.469 -0.091 1 93.94 35 ALA B CA 1
ATOM 2735 C C . ALA B 1 35 ? 5.324 -36.062 -1.215 1 93.94 35 ALA B C 1
ATOM 2737 O O . ALA B 1 35 ? 4.801 -36.719 -2.111 1 93.94 35 ALA B O 1
ATOM 2738 N N . TYR B 1 36 ? 6.582 -35.781 -1.064 1 92.88 36 TYR B N 1
ATOM 2739 C CA . TYR B 1 36 ? 7.48 -36.188 -2.137 1 92.88 36 TYR B CA 1
ATOM 2740 C C . TYR B 1 36 ? 7.379 -37.688 -2.396 1 92.88 36 TYR B C 1
ATOM 2742 O O . TYR B 1 36 ? 7.277 -38.125 -3.547 1 92.88 36 TYR B O 1
ATOM 2750 N N . GLU B 1 37 ? 7.324 -38.5 -1.347 1 95.38 37 GLU B N 1
ATOM 2751 C CA . GLU B 1 37 ? 7.328 -39.938 -1.464 1 95.38 37 GLU B CA 1
ATOM 2752 C C . GLU B 1 37 ? 6.012 -40.469 -2.045 1 95.38 37 GLU B C 1
ATOM 2754 O O . GLU B 1 37 ? 5.922 -41.594 -2.484 1 95.38 37 GLU B O 1
ATOM 2759 N N . GLU B 1 38 ? 5.031 -39.594 -2.041 1 98 38 GLU B N 1
ATOM 2760 C CA . GLU B 1 38 ? 3.707 -40 -2.494 1 98 38 GLU B CA 1
ATOM 2761 C C . GLU B 1 38 ? 3.465 -39.594 -3.941 1 98 38 GLU B C 1
ATOM 2763 O O . GLU B 1 38 ? 2.469 -40 -4.551 1 98 38 GLU B O 1
ATOM 2768 N N . ILE B 1 39 ? 4.367 -38.812 -4.551 1 98.19 39 ILE B N 1
ATOM 2769 C CA . ILE B 1 39 ? 4.137 -38.219 -5.863 1 98.19 39 ILE B CA 1
ATOM 2770 C C . ILE B 1 39 ? 3.943 -39.312 -6.902 1 98.19 39 ILE B C 1
ATOM 2772 O O . ILE B 1 39 ? 2.9 -39.375 -7.559 1 98.19 39 ILE B O 1
ATOM 2776 N N . ALA B 1 40 ? 4.855 -40.25 -7.02 1 98.06 40 ALA B N 1
ATOM 2777 C CA . ALA B 1 40 ? 4.793 -41.281 -8.055 1 98.06 40 ALA B CA 1
ATOM 2778 C C . ALA B 1 40 ? 3.623 -42.25 -7.816 1 98.06 40 ALA B C 1
ATOM 2780 O O . ALA B 1 40 ? 2.84 -42.5 -8.727 1 98.06 40 ALA B O 1
ATOM 2781 N N . PRO B 1 41 ? 3.455 -42.719 -6.547 1 98.31 41 PRO B N 1
ATOM 2782 C CA . PRO B 1 41 ? 2.307 -43.594 -6.297 1 98.31 41 PRO B CA 1
ATOM 2783 C C . PRO B 1 41 ? 0.975 -42.938 -6.629 1 98.31 41 PRO B C 1
ATOM 2785 O O . PRO B 1 41 ? 0.054 -43.594 -7.113 1 98.31 41 PRO B O 1
ATOM 2788 N N . ARG B 1 42 ? 0.897 -41.688 -6.414 1 98.31 42 ARG B N 1
ATOM 2789 C CA . ARG B 1 42 ? -0.362 -40.969 -6.641 1 98.31 42 ARG B CA 1
ATOM 2790 C C . ARG B 1 42 ? -0.577 -40.688 -8.125 1 98.31 42 ARG B C 1
ATOM 2792 O O . ARG B 1 42 ? -1.712 -40.719 -8.609 1 98.31 42 ARG B O 1
ATOM 2799 N N . ILE B 1 43 ? 0.444 -40.438 -8.812 1 98.12 43 ILE B N 1
ATOM 2800 C CA . ILE B 1 43 ? 0.316 -40.312 -10.266 1 98.12 43 ILE B CA 1
ATOM 2801 C C . ILE B 1 43 ? -0.139 -41.656 -10.844 1 98.12 43 ILE B C 1
ATOM 2803 O O . ILE B 1 43 ? -1.091 -41.719 -11.633 1 98.12 43 ILE B O 1
ATOM 2807 N N . GLY B 1 44 ? 0.555 -42.75 -10.469 1 96.62 44 GLY B N 1
ATOM 2808 C CA . GLY B 1 44 ? 0.172 -44.094 -10.898 1 96.62 44 GLY B CA 1
ATOM 2809 C C . GLY B 1 44 ? 0.184 -44.281 -12.406 1 96.62 44 GLY B C 1
ATOM 2810 O O . GLY B 1 44 ? 1.205 -44.031 -1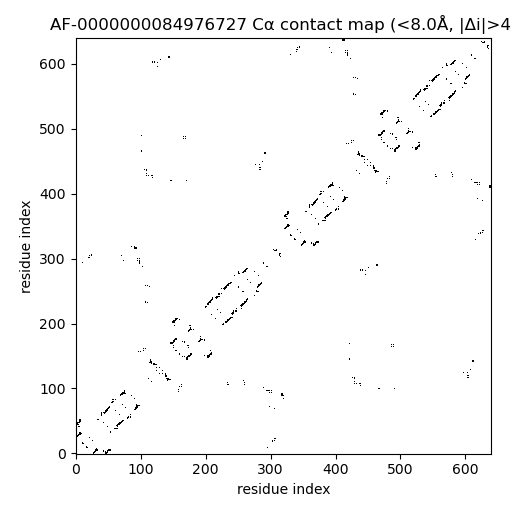3.055 1 96.62 44 GLY B O 1
ATOM 2811 N N . ASP B 1 45 ? -0.939 -44.594 -12.953 1 97.44 45 ASP B N 1
ATOM 2812 C CA . ASP B 1 45 ? -1.034 -44.844 -14.391 1 97.44 45 ASP B CA 1
ATOM 2813 C C . ASP B 1 45 ? -1.683 -43.688 -15.117 1 97.44 45 ASP B C 1
ATOM 2815 O O . ASP B 1 45 ? -2.178 -43.812 -16.234 1 97.44 45 ASP B O 1
ATOM 2819 N N . ALA B 1 46 ? -1.68 -42.5 -14.492 1 98.25 46 ALA B N 1
ATOM 2820 C CA . ALA B 1 46 ? -2.316 -41.344 -15.086 1 98.25 46 ALA B CA 1
ATOM 2821 C C . ALA B 1 46 ? -1.55 -40.875 -16.312 1 98.25 46 ALA B C 1
ATOM 2823 O O . ALA B 1 46 ? -0.332 -41.031 -16.406 1 98.25 46 ALA B O 1
ATOM 2824 N N . ASP B 1 47 ? -2.26 -40.219 -17.234 1 98.44 47 ASP B N 1
ATOM 2825 C CA . ASP B 1 47 ? -1.695 -39.625 -18.438 1 98.44 47 ASP B CA 1
ATOM 2826 C C . ASP B 1 47 ? -1.309 -38.156 -18.203 1 98.44 47 ASP B C 1
ATOM 2828 O O . ASP B 1 47 ? -0.413 -37.625 -18.859 1 98.44 47 ASP B O 1
ATOM 2832 N N . ILE B 1 48 ? -2.039 -37.531 -17.281 1 98.5 48 ILE B N 1
ATOM 2833 C CA . ILE B 1 48 ? -1.962 -36.094 -17.062 1 98.5 48 ILE B CA 1
ATOM 2834 C C . ILE B 1 48 ? -1.76 -35.812 -15.57 1 98.5 48 ILE B C 1
ATOM 2836 O O . ILE B 1 48 ? -2.393 -36.438 -14.719 1 98.5 48 ILE B O 1
ATOM 2840 N N . VAL B 1 49 ? -0.883 -34.906 -15.32 1 98.5 49 VAL B N 1
ATOM 2841 C CA . VAL B 1 49 ? -0.702 -34.469 -13.938 1 98.5 49 VAL B CA 1
ATOM 2842 C C . VAL B 1 49 ? -0.691 -32.938 -13.859 1 98.5 49 VAL B C 1
ATOM 2844 O O . VAL B 1 49 ? -0.107 -32.281 -14.719 1 98.5 49 VAL B O 1
ATOM 2847 N N . LEU B 1 50 ? -1.433 -32.438 -12.953 1 97.25 50 LEU B N 1
ATOM 2848 C CA . LEU B 1 50 ? -1.368 -31.016 -12.602 1 97.25 50 LEU B CA 1
ATOM 2849 C C . LEU B 1 50 ? -0.708 -30.828 -11.234 1 97.25 50 LEU B C 1
ATOM 2851 O O . LEU B 1 50 ? -1.041 -31.516 -10.281 1 97.25 50 LEU B O 1
ATOM 2855 N N . LEU B 1 51 ? 0.315 -29.953 -11.18 1 96.19 51 LEU B N 1
ATOM 2856 C CA . LEU B 1 51 ? 1.046 -29.734 -9.938 1 96.19 51 LEU B CA 1
ATOM 2857 C C . LEU B 1 51 ? 1.488 -28.281 -9.812 1 96.19 51 LEU B C 1
ATOM 2859 O O . LEU B 1 51 ? 1.438 -27.531 -10.789 1 96.19 51 LEU B O 1
ATOM 2863 N N . ASN B 1 52 ? 1.861 -27.875 -8.594 1 93.31 52 ASN B N 1
ATOM 2864 C CA . ASN B 1 52 ? 2.355 -26.531 -8.297 1 93.31 52 ASN B CA 1
ATOM 2865 C C . ASN B 1 52 ? 3.773 -26.578 -7.734 1 93.31 52 ASN B C 1
ATOM 2867 O O . ASN B 1 52 ? 4.723 -26.172 -8.414 1 93.31 52 ASN B O 1
ATOM 2871 N N . LYS B 1 53 ? 3.99 -27.266 -6.652 1 89.88 53 LYS B N 1
ATOM 2872 C CA . LYS B 1 53 ? 5.281 -27.266 -5.973 1 89.88 53 LYS B CA 1
ATOM 2873 C C . LYS B 1 53 ? 5.926 -28.656 -6.004 1 89.88 53 LYS B C 1
ATOM 2875 O O . LYS B 1 53 ? 7.129 -28.781 -5.785 1 89.88 53 LYS B O 1
ATOM 2880 N N . CYS B 1 54 ? 5.188 -29.672 -6.258 1 93.88 54 CYS B N 1
ATOM 2881 C CA . CYS B 1 54 ? 5.719 -31.031 -6.297 1 93.88 54 CYS B CA 1
ATOM 2882 C C . CYS B 1 54 ? 6.871 -31.141 -7.289 1 93.88 54 CYS B C 1
ATOM 2884 O O . CYS B 1 54 ? 6.812 -30.562 -8.383 1 93.88 54 CYS B O 1
ATOM 2886 N N . ARG B 1 55 ? 7.855 -31.859 -6.914 1 94.06 55 ARG B N 1
ATOM 2887 C CA . ARG B 1 55 ? 9.039 -32.031 -7.75 1 94.06 55 ARG B CA 1
ATOM 2888 C C . ARG B 1 55 ? 8.883 -33.188 -8.711 1 94.06 55 ARG B C 1
ATOM 2890 O O . ARG B 1 55 ? 8.383 -34.25 -8.328 1 94.06 55 ARG B O 1
ATOM 2897 N N . MET B 1 56 ? 9.25 -32.969 -9.891 1 95.62 56 MET B N 1
ATOM 2898 C CA . MET B 1 56 ? 9.258 -34.031 -10.898 1 95.62 56 MET B CA 1
ATOM 2899 C C . MET B 1 56 ? 10.648 -34.188 -11.508 1 95.62 56 MET B C 1
ATOM 2901 O O . MET B 1 56 ? 11.102 -33.312 -12.266 1 95.62 56 MET B O 1
ATOM 2905 N N . ASN B 1 57 ? 11.281 -35.219 -11.086 1 96.5 57 ASN B N 1
ATOM 2906 C CA . ASN B 1 57 ? 12.617 -35.5 -11.594 1 96.5 57 ASN B CA 1
ATOM 2907 C C . ASN B 1 57 ? 12.656 -36.875 -12.305 1 96.5 57 ASN B C 1
ATOM 2909 O O . ASN B 1 57 ? 11.617 -37.469 -12.539 1 96.5 57 ASN B O 1
ATOM 2913 N N . GLU B 1 58 ? 13.828 -37.25 -12.727 1 97.56 58 GLU B N 1
ATOM 2914 C CA . GLU B 1 58 ? 14.031 -38.5 -13.469 1 97.56 58 GLU B CA 1
ATOM 2915 C C . GLU B 1 58 ? 13.445 -39.688 -12.727 1 97.56 58 GLU B C 1
ATOM 2917 O O . GLU B 1 58 ? 12.773 -40.531 -13.328 1 97.56 58 GLU B O 1
ATOM 2922 N N . GLU B 1 59 ? 13.648 -39.656 -11.438 1 97.44 59 GLU B N 1
ATOM 2923 C CA . GLU B 1 59 ? 13.203 -40.781 -10.617 1 97.44 59 GLU B CA 1
ATOM 2924 C C . GLU B 1 59 ? 11.68 -40.938 -10.656 1 97.44 59 GLU B C 1
ATOM 2926 O O . GLU B 1 59 ? 11.156 -42.031 -10.781 1 97.44 59 GLU B O 1
ATOM 2931 N N . ILE B 1 60 ? 11 -39.844 -10.516 1 97.94 60 ILE B N 1
ATOM 2932 C CA . ILE B 1 60 ? 9.539 -39.844 -10.539 1 97.94 60 ILE B CA 1
ATOM 2933 C C . ILE B 1 60 ? 9.047 -40.25 -11.922 1 97.94 60 ILE B C 1
ATOM 2935 O O . ILE B 1 60 ? 8.133 -41.062 -12.047 1 97.94 60 ILE B O 1
ATOM 2939 N N . LEU B 1 61 ? 9.641 -39.781 -12.977 1 98 61 LEU B N 1
ATOM 2940 C CA . LEU B 1 61 ? 9.211 -40.031 -14.352 1 98 61 LEU B CA 1
ATOM 2941 C C . LEU B 1 61 ? 9.398 -41.5 -14.727 1 98 61 LEU B C 1
ATOM 2943 O O . LEU B 1 61 ? 8.578 -42.062 -15.453 1 98 61 LEU B O 1
ATOM 2947 N N . GLN B 1 62 ? 10.43 -42.062 -14.18 1 97.75 62 GLN B N 1
ATOM 2948 C CA . GLN B 1 62 ? 10.688 -43.469 -14.43 1 97.75 62 GLN B CA 1
ATOM 2949 C C . GLN B 1 62 ? 9.578 -44.344 -13.867 1 97.75 62 GLN B C 1
ATOM 2951 O O . GLN B 1 62 ? 9.273 -45.406 -14.414 1 97.75 62 GLN B O 1
ATOM 2956 N N . GLN B 1 63 ? 9.031 -43.875 -12.883 1 97.88 63 GLN B N 1
ATOM 2957 C CA . GLN B 1 63 ? 8 -44.625 -12.195 1 97.88 63 GLN B CA 1
ATOM 2958 C C . GLN B 1 63 ? 6.621 -44.375 -12.797 1 97.88 63 GLN B C 1
ATOM 2960 O O . GLN B 1 63 ? 5.641 -45 -12.422 1 97.88 63 GLN B O 1
ATOM 2965 N N . CYS B 1 64 ? 6.5 -43.438 -13.68 1 98 64 CYS B N 1
ATOM 2966 C CA . CYS B 1 64 ? 5.223 -43.031 -14.258 1 98 64 CYS B CA 1
ATOM 2967 C C . CYS B 1 64 ? 5.273 -43.094 -15.781 1 98 64 CYS B C 1
ATOM 2969 O O . CYS B 1 64 ? 5.074 -42.062 -16.438 1 98 64 CYS B O 1
ATOM 2971 N N . PRO B 1 65 ? 5.375 -44.281 -16.359 1 97.31 65 PRO B N 1
ATOM 2972 C CA . PRO B 1 65 ? 5.617 -44.406 -17.797 1 97.31 65 PRO B CA 1
ATOM 2973 C C . PRO B 1 65 ? 4.41 -44 -18.641 1 97.31 65 PRO B C 1
ATOM 2975 O O . PRO B 1 65 ? 4.543 -43.719 -19.828 1 97.31 65 PRO B O 1
ATOM 2978 N N . ASN B 1 66 ? 3.268 -43.906 -18.094 1 98 66 ASN B N 1
ATOM 2979 C CA . ASN B 1 66 ? 2.072 -43.562 -18.844 1 98 66 ASN B CA 1
ATOM 2980 C C . ASN B 1 66 ? 1.924 -42.031 -18.984 1 98 66 ASN B C 1
ATOM 2982 O O . ASN B 1 66 ? 1.124 -41.562 -19.797 1 98 66 ASN B O 1
ATOM 2986 N N . LEU B 1 67 ? 2.635 -41.25 -18.172 1 98.38 67 LEU B N 1
ATOM 2987 C CA . LEU B 1 67 ? 2.473 -39.812 -18.109 1 98.38 67 LEU B CA 1
ATOM 2988 C C . LEU B 1 67 ? 2.82 -39.156 -19.453 1 98.38 67 LEU B C 1
ATOM 2990 O O . LEU B 1 67 ? 3.857 -39.469 -20.031 1 98.38 67 LEU B O 1
ATOM 2994 N N . LYS B 1 68 ? 1.93 -38.219 -19.906 1 98.19 68 LYS B N 1
ATOM 2995 C CA . LYS B 1 68 ? 2.121 -37.625 -21.219 1 98.19 68 LYS B CA 1
ATOM 2996 C C . LYS B 1 68 ? 2.156 -36.094 -21.109 1 98.19 68 LYS B C 1
ATOM 2998 O O . LYS B 1 68 ? 2.713 -35.406 -21.984 1 98.19 68 LYS B O 1
ATOM 3003 N N . TRP B 1 69 ? 1.526 -35.562 -20.078 1 98.31 69 TRP B N 1
ATOM 3004 C CA . TRP B 1 69 ? 1.404 -34.094 -19.969 1 98.31 69 TRP B CA 1
ATOM 3005 C C . TRP B 1 69 ? 1.437 -33.656 -18.516 1 98.31 69 TRP B C 1
ATOM 3007 O O . TRP B 1 69 ? 0.814 -34.281 -17.656 1 98.31 69 TRP B O 1
ATOM 3017 N N . VAL B 1 70 ? 2.195 -32.656 -18.266 1 98.44 70 VAL B N 1
ATOM 3018 C CA . VAL B 1 70 ? 2.248 -32 -16.953 1 98.44 70 VAL B CA 1
ATOM 3019 C C . VAL B 1 70 ? 1.835 -30.531 -17.094 1 98.44 70 VAL B C 1
ATOM 3021 O O . VAL B 1 70 ? 2.424 -29.781 -17.875 1 98.44 70 VAL B O 1
ATOM 3024 N N . GLY B 1 71 ? 0.804 -30.203 -16.422 1 97.69 71 GLY B N 1
ATOM 3025 C CA . GLY B 1 71 ? 0.452 -28.797 -16.25 1 97.69 71 GLY B CA 1
ATOM 3026 C C . GLY B 1 71 ? 0.927 -28.219 -14.938 1 97.69 71 GLY B C 1
ATOM 3027 O O . GLY B 1 71 ? 0.359 -28.5 -13.883 1 97.69 71 GLY B O 1
ATOM 3028 N N . ILE B 1 72 ? 1.947 -27.422 -15.023 1 95.88 72 ILE B N 1
ATOM 3029 C CA . ILE B 1 72 ? 2.355 -26.703 -13.82 1 95.88 72 ILE B CA 1
ATOM 3030 C C . ILE B 1 72 ? 1.43 -25.516 -13.594 1 95.88 72 ILE B C 1
ATOM 3032 O O . ILE B 1 72 ? 1.188 -24.719 -14.5 1 95.88 72 ILE B O 1
ATOM 3036 N N . ILE B 1 73 ? 0.907 -25.453 -12.445 1 93.5 73 ILE B N 1
ATOM 3037 C CA . ILE B 1 73 ? -0.006 -24.359 -12.117 1 93.5 73 ILE B CA 1
ATOM 3038 C C . ILE B 1 73 ? 0.78 -23.172 -11.555 1 93.5 73 ILE B C 1
ATOM 3040 O O . ILE B 1 73 ? 0.518 -22.719 -10.438 1 93.5 73 ILE B O 1
ATOM 3044 N N . ALA B 1 74 ? 1.723 -22.688 -12.266 1 92.69 74 ALA B N 1
ATOM 3045 C CA . ALA B 1 74 ? 2.617 -21.562 -11.977 1 92.69 74 ALA B CA 1
ATOM 3046 C C . ALA B 1 74 ? 3.375 -21.141 -13.227 1 92.69 74 ALA B C 1
ATOM 3048 O O . ALA B 1 74 ? 3.322 -21.812 -14.258 1 92.69 74 ALA B O 1
ATOM 3049 N N . THR B 1 75 ? 4.027 -20.031 -13.117 1 91.25 75 THR B N 1
ATOM 3050 C CA . THR B 1 75 ? 4.906 -19.594 -14.195 1 91.25 75 THR B CA 1
ATOM 3051 C C . THR B 1 75 ? 6.262 -20.297 -14.109 1 91.25 75 THR B C 1
ATOM 3053 O O . THR B 1 75 ? 6.797 -20.75 -15.125 1 91.25 75 THR B O 1
ATOM 3056 N N . GLY B 1 76 ? 6.824 -20.344 -12.93 1 87.62 76 GLY B N 1
ATOM 3057 C CA . GLY B 1 76 ? 8.109 -20.984 -12.727 1 87.62 76 GLY B CA 1
ATOM 3058 C C . GLY B 1 76 ? 8.07 -22.484 -12.906 1 87.62 76 GLY B C 1
ATOM 3059 O O . GLY B 1 76 ? 7.055 -23.125 -12.617 1 87.62 76 GLY B O 1
ATOM 3060 N N . THR B 1 77 ? 9.164 -23.078 -13.414 1 90.81 77 THR B N 1
ATOM 3061 C CA . THR B 1 77 ? 9.219 -24.516 -13.664 1 90.81 77 THR B CA 1
ATOM 3062 C C . THR B 1 77 ? 10.398 -25.141 -12.938 1 90.81 77 THR B C 1
ATOM 3064 O O . THR B 1 77 ? 10.867 -26.219 -13.312 1 90.81 77 THR B O 1
ATOM 3067 N N . ASP B 1 78 ? 10.82 -24.438 -11.883 1 84.56 78 ASP B N 1
ATOM 3068 C CA . ASP B 1 78 ? 12.062 -24.797 -11.195 1 84.56 78 ASP B CA 1
ATOM 3069 C C . ASP B 1 78 ? 11.953 -26.188 -10.562 1 84.56 78 ASP B C 1
ATOM 3071 O O . ASP B 1 78 ? 12.961 -26.875 -10.391 1 84.56 78 ASP B O 1
ATOM 3075 N N . ASN B 1 79 ? 10.828 -26.641 -10.25 1 89.69 79 ASN B N 1
ATOM 3076 C CA . ASN B 1 79 ? 10.648 -27.906 -9.562 1 89.69 79 ASN B CA 1
ATOM 3077 C C . ASN B 1 79 ? 10.523 -29.062 -10.547 1 89.69 79 ASN B C 1
ATOM 3079 O O . ASN B 1 79 ? 10.43 -30.219 -10.141 1 89.69 79 ASN B O 1
ATOM 3083 N N . LEU B 1 80 ? 10.672 -28.828 -11.805 1 95.19 80 LEU B N 1
ATOM 3084 C CA . LEU B 1 80 ? 10.578 -29.875 -12.812 1 95.19 80 LEU B CA 1
ATOM 3085 C C . LEU B 1 80 ? 11.898 -30.031 -13.562 1 95.19 80 LEU B C 1
ATOM 3087 O O . LEU B 1 80 ? 12.531 -29.031 -13.93 1 95.19 80 LEU B O 1
ATOM 3091 N N . ASP B 1 81 ? 12.312 -31.219 -13.711 1 96.31 81 ASP B N 1
ATOM 3092 C CA . ASP B 1 81 ? 13.406 -31.547 -14.625 1 96.31 81 ASP B CA 1
ATOM 3093 C C . ASP B 1 81 ? 12.914 -31.578 -16.062 1 96.31 81 ASP B C 1
ATOM 3095 O O . ASP B 1 81 ? 12.555 -32.656 -16.578 1 96.31 81 ASP B O 1
ATOM 3099 N N . LEU B 1 82 ? 12.977 -30.484 -16.734 1 96.62 82 LEU B N 1
ATOM 3100 C CA . LEU B 1 82 ? 12.383 -30.312 -18.047 1 96.62 82 LEU B CA 1
ATOM 3101 C C . LEU B 1 82 ? 13.062 -31.234 -19.062 1 96.62 82 LEU B C 1
ATOM 3103 O O . LEU B 1 82 ? 12.414 -31.75 -19.984 1 96.62 82 LEU B O 1
ATOM 3107 N N . GLU B 1 83 ? 14.336 -31.406 -18.906 1 96.56 83 GLU B N 1
ATOM 3108 C CA . GLU B 1 83 ? 15.062 -32.312 -19.797 1 96.56 83 GLU B CA 1
ATOM 3109 C C . GLU B 1 83 ? 14.602 -33.75 -19.641 1 96.56 83 GLU B C 1
ATOM 3111 O O . GLU B 1 83 ? 14.414 -34.469 -20.625 1 96.56 83 GLU B O 1
ATOM 3116 N N . ALA B 1 84 ? 14.461 -34.156 -18.406 1 97.56 84 ALA B N 1
ATOM 3117 C CA . ALA B 1 84 ? 13.945 -35.469 -18.156 1 97.56 84 ALA B CA 1
ATOM 3118 C C . ALA B 1 84 ? 12.539 -35.656 -18.719 1 97.56 84 ALA B C 1
ATOM 3120 O O . ALA B 1 84 ? 12.219 -36.688 -19.297 1 97.56 84 ALA B O 1
ATOM 3121 N N . CYS B 1 85 ? 11.688 -34.688 -18.531 1 98.12 85 CYS B N 1
ATOM 3122 C CA . CYS B 1 85 ? 10.344 -34.719 -19.078 1 98.12 85 CYS B CA 1
ATOM 3123 C C . CYS B 1 85 ? 10.367 -34.906 -20.594 1 98.12 85 CYS B C 1
ATOM 3125 O O . CYS B 1 85 ? 9.633 -35.719 -21.141 1 98.12 85 CYS B O 1
ATOM 3127 N N . ARG B 1 86 ? 11.234 -34.188 -21.219 1 97.06 86 ARG B N 1
ATOM 3128 C CA . ARG B 1 86 ? 11.383 -34.312 -22.672 1 97.06 86 ARG B CA 1
ATOM 3129 C C . ARG B 1 86 ? 11.82 -35.719 -23.062 1 97.06 86 ARG B C 1
ATOM 3131 O O . ARG B 1 86 ? 11.273 -36.312 -24 1 97.06 86 ARG B O 1
ATOM 3138 N N . ARG B 1 87 ? 12.781 -36.25 -22.375 1 97.06 87 ARG B N 1
ATOM 3139 C CA . ARG B 1 87 ? 13.32 -37.562 -22.672 1 97.06 87 ARG B CA 1
ATOM 3140 C C . ARG B 1 87 ? 12.242 -38.625 -22.547 1 97.06 87 ARG B C 1
ATOM 3142 O O . ARG B 1 87 ? 12.242 -39.625 -23.297 1 97.06 87 ARG B O 1
ATOM 3149 N N . HIS B 1 88 ? 11.375 -38.438 -21.672 1 97.62 88 HIS B N 1
ATOM 3150 C CA . HIS B 1 88 ? 10.328 -39.438 -21.422 1 97.62 88 HIS B CA 1
ATOM 3151 C C . HIS B 1 88 ? 9.102 -39.125 -22.281 1 97.62 88 HIS B C 1
ATOM 3153 O O . HIS B 1 88 ? 8.07 -39.812 -22.156 1 97.62 88 HIS B O 1
ATOM 3159 N N . GLY B 1 89 ? 9.156 -38.094 -23.109 1 96.88 89 GLY B N 1
ATOM 3160 C CA . GLY B 1 89 ? 8.062 -37.75 -24 1 96.88 89 GLY B CA 1
ATOM 3161 C C . GLY B 1 89 ? 6.906 -37.062 -23.281 1 96.88 89 GLY B C 1
ATOM 3162 O O . GLY B 1 89 ? 5.762 -37.156 -23.734 1 96.88 89 GLY B O 1
ATOM 3163 N N . VAL B 1 90 ? 7.176 -36.469 -22.156 1 98 90 VAL B N 1
ATOM 3164 C CA . VAL B 1 90 ? 6.152 -35.781 -21.375 1 98 90 VAL B CA 1
ATOM 3165 C C . VAL B 1 90 ? 6.172 -34.281 -21.688 1 98 90 VAL B C 1
ATOM 3167 O O . VAL B 1 90 ? 7.168 -33.594 -21.438 1 98 90 VAL B O 1
ATOM 3170 N N . ALA B 1 91 ? 5.066 -33.75 -22.234 1 98 91 ALA B N 1
ATOM 3171 C CA . ALA B 1 91 ? 4.953 -32.312 -22.469 1 98 91 ALA B CA 1
ATOM 3172 C C . ALA B 1 91 ? 4.68 -31.547 -21.172 1 98 91 ALA B C 1
ATOM 3174 O O . ALA B 1 91 ? 3.918 -32.031 -20.312 1 98 91 ALA B O 1
ATOM 3175 N N . VAL B 1 92 ? 5.34 -30.406 -20.984 1 98.31 92 VAL B N 1
ATOM 3176 C CA . VAL B 1 92 ? 5.137 -29.578 -19.797 1 98.31 92 VAL B CA 1
ATOM 3177 C C . VAL B 1 92 ? 4.629 -28.203 -20.203 1 98.31 92 VAL B C 1
ATOM 3179 O O . VAL B 1 92 ? 5.258 -27.516 -21.016 1 98.31 92 VAL B O 1
ATOM 3182 N N . ALA B 1 93 ? 3.463 -27.844 -19.719 1 98.12 93 ALA B N 1
ATOM 3183 C CA . ALA B 1 93 ? 2.916 -26.5 -19.938 1 98.12 93 ALA B CA 1
ATOM 3184 C C . ALA B 1 93 ? 2.893 -25.703 -18.641 1 98.12 93 ALA B C 1
ATOM 3186 O O . ALA B 1 93 ? 2.531 -26.219 -17.594 1 98.12 93 ALA B O 1
ATOM 3187 N N . ASN B 1 94 ? 3.385 -24.469 -18.703 1 97.31 94 ASN B N 1
ATOM 3188 C CA . ASN B 1 94 ? 3.264 -23.594 -17.562 1 97.31 94 ASN B CA 1
ATOM 3189 C C . ASN B 1 94 ? 2.213 -22.516 -17.781 1 97.31 94 ASN B C 1
ATOM 3191 O O . ASN B 1 94 ? 1.427 -22.594 -18.734 1 97.31 94 ASN B O 1
ATOM 3195 N N . VAL B 1 95 ? 2.053 -21.578 -16.844 1 96.31 95 VAL B N 1
ATOM 3196 C CA . VAL B 1 95 ? 1.061 -20.5 -16.922 1 96.31 95 VAL B CA 1
ATOM 3197 C C . VAL B 1 95 ? 1.755 -19.141 -16.844 1 96.31 95 VAL B C 1
ATOM 3199 O O . VAL B 1 95 ? 1.895 -18.578 -15.758 1 96.31 95 VAL B O 1
ATOM 3202 N N . PRO B 1 96 ? 2.139 -18.547 -17.953 1 93.88 96 PRO B N 1
ATOM 3203 C CA . PRO B 1 96 ? 2.836 -17.266 -17.922 1 93.88 96 PRO B CA 1
ATOM 3204 C C . PRO B 1 96 ? 1.893 -16.094 -17.703 1 93.88 96 PRO B C 1
ATOM 3206 O O . PRO B 1 96 ? 0.728 -16.141 -18.109 1 93.88 96 PRO B O 1
ATOM 3209 N N . GLY B 1 97 ? 2.301 -15.062 -17.031 1 94.19 97 GLY B N 1
ATOM 3210 C CA . GLY B 1 97 ? 1.7 -13.734 -17.016 1 94.19 97 GLY B CA 1
ATOM 3211 C C . GLY B 1 97 ? 0.4 -13.68 -16.234 1 94.19 97 GLY B C 1
ATOM 3212 O O . GLY B 1 97 ? -0.339 -12.695 -16.328 1 94.19 97 GLY B O 1
ATOM 3213 N N . TYR B 1 98 ? 0.048 -14.734 -15.484 1 95.12 98 TYR B N 1
ATOM 3214 C CA . TYR B 1 98 ? -1.275 -14.805 -14.883 1 95.12 98 TYR B CA 1
ATOM 3215 C C . TYR B 1 98 ? -1.361 -13.898 -13.656 1 95.12 98 TYR B C 1
ATOM 3217 O O . TYR B 1 98 ? -2.455 -13.594 -13.18 1 95.12 98 TYR B O 1
ATOM 3225 N N . SER B 1 99 ? -0.206 -13.414 -13.18 1 96.75 99 SER B N 1
ATOM 3226 C CA . SER B 1 99 ? -0.247 -12.75 -11.883 1 96.75 99 SER B CA 1
ATOM 3227 C C . SER B 1 99 ? 0.557 -11.453 -11.898 1 96.75 99 SER B C 1
ATOM 3229 O O . SER B 1 99 ? 0.985 -10.969 -10.844 1 96.75 99 SER B O 1
ATOM 3231 N N . THR B 1 100 ? 0.779 -10.859 -13.062 1 97.81 100 THR B N 1
ATOM 3232 C CA . THR B 1 100 ? 1.597 -9.664 -13.203 1 97.81 100 THR B CA 1
ATOM 3233 C C . THR B 1 100 ? 1.109 -8.562 -12.266 1 97.81 100 THR B C 1
ATOM 3235 O O . THR B 1 100 ? 1.882 -8.039 -11.461 1 97.81 100 THR B O 1
ATOM 3238 N N . TYR B 1 101 ? -0.152 -8.25 -12.273 1 98.31 101 TYR B N 1
ATOM 3239 C CA . TYR B 1 101 ? -0.713 -7.145 -11.5 1 98.31 101 TYR B CA 1
ATOM 3240 C C . TYR B 1 101 ? -0.778 -7.492 -10.023 1 98.31 101 TYR B C 1
ATOM 3242 O O . TYR B 1 101 ? -0.517 -6.645 -9.164 1 98.31 101 TYR B O 1
ATOM 3250 N N . SER B 1 102 ? -1.047 -8.773 -9.734 1 97.81 102 SER B N 1
ATOM 3251 C CA . SER B 1 102 ? -1.127 -9.219 -8.344 1 97.81 102 SER B CA 1
ATOM 3252 C C . SER B 1 102 ? 0.231 -9.125 -7.656 1 97.81 102 SER B C 1
ATOM 3254 O O . SER B 1 102 ? 0.327 -8.641 -6.527 1 97.81 102 SER B O 1
ATOM 3256 N N . VAL B 1 103 ? 1.247 -9.562 -8.336 1 98.38 103 VAL B N 1
ATOM 3257 C CA . VAL B 1 103 ? 2.576 -9.594 -7.738 1 98.38 103 VAL B CA 1
ATOM 3258 C C . VAL B 1 103 ? 3.105 -8.164 -7.582 1 98.38 103 VAL B C 1
ATOM 3260 O O . VAL B 1 103 ? 3.701 -7.828 -6.559 1 98.38 103 VAL B O 1
ATOM 3263 N N . ALA B 1 104 ? 2.91 -7.297 -8.594 1 98.81 104 ALA B N 1
ATOM 3264 C CA . ALA B 1 104 ? 3.297 -5.895 -8.469 1 98.81 104 ALA B CA 1
ATOM 3265 C C . ALA B 1 104 ? 2.566 -5.227 -7.312 1 98.81 104 ALA B C 1
ATOM 3267 O O . ALA B 1 104 ? 3.162 -4.453 -6.559 1 98.81 104 ALA B O 1
ATOM 3268 N N . GLN B 1 105 ? 1.297 -5.562 -7.172 1 98.81 105 GLN B N 1
ATOM 3269 C CA . GLN B 1 105 ? 0.479 -5.02 -6.094 1 98.81 105 GLN B CA 1
ATOM 3270 C C . GLN B 1 105 ? 1.016 -5.449 -4.73 1 98.81 105 GLN B C 1
ATOM 3272 O O . GLN B 1 105 ? 1.112 -4.633 -3.811 1 98.81 105 GLN B O 1
ATOM 3277 N N . MET B 1 106 ? 1.406 -6.695 -4.613 1 98.69 106 MET B N 1
ATOM 3278 C CA . MET B 1 106 ? 1.973 -7.18 -3.357 1 98.69 106 MET B CA 1
ATOM 3279 C C . MET B 1 106 ? 3.291 -6.48 -3.047 1 98.69 106 MET B C 1
ATOM 3281 O O . MET B 1 106 ? 3.578 -6.172 -1.89 1 98.69 106 MET B O 1
ATOM 3285 N N . THR B 1 107 ? 4.082 -6.246 -4.082 1 98.88 107 THR B N 1
ATOM 3286 C CA . THR B 1 107 ? 5.34 -5.531 -3.896 1 98.88 107 THR B CA 1
ATOM 3287 C C . THR B 1 107 ? 5.102 -4.191 -3.199 1 98.88 107 THR B C 1
ATOM 3289 O O . THR B 1 107 ? 5.785 -3.865 -2.227 1 98.88 107 THR B O 1
ATOM 3292 N N . PHE B 1 108 ? 4.094 -3.492 -3.59 1 98.88 108 PHE B N 1
ATOM 3293 C CA . PHE B 1 108 ? 3.82 -2.186 -3 1 98.88 108 PHE B CA 1
ATOM 3294 C C . PHE B 1 108 ? 3.076 -2.334 -1.679 1 98.88 108 PHE B C 1
ATOM 3296 O O . PHE B 1 108 ? 3.174 -1.469 -0.806 1 98.88 108 PHE B O 1
ATOM 3303 N N . SER B 1 109 ? 2.309 -3.439 -1.537 1 98.62 109 SER B N 1
ATOM 3304 C CA . SER B 1 109 ? 1.732 -3.701 -0.222 1 98.62 109 SER B CA 1
ATOM 3305 C C . SER B 1 109 ? 2.82 -3.879 0.833 1 98.62 109 SER B C 1
ATOM 3307 O O . SER B 1 109 ? 2.719 -3.334 1.934 1 98.62 109 SER B O 1
ATOM 3309 N N . LEU B 1 110 ? 3.877 -4.621 0.487 1 98.62 110 LEU B N 1
ATOM 3310 C CA . LEU B 1 110 ? 5.02 -4.785 1.377 1 98.62 110 LEU B CA 1
ATOM 3311 C C . LEU B 1 110 ? 5.699 -3.443 1.64 1 98.62 110 LEU B C 1
ATOM 3313 O O . LEU B 1 110 ? 5.988 -3.104 2.789 1 98.62 110 LEU B O 1
ATOM 3317 N N . LEU B 1 111 ? 5.887 -2.676 0.572 1 98.75 111 LEU B N 1
ATOM 3318 C CA . LEU B 1 111 ? 6.57 -1.391 0.68 1 98.75 111 LEU B CA 1
ATOM 3319 C C . LEU B 1 111 ? 5.789 -0.434 1.574 1 98.75 111 LEU B C 1
ATOM 3321 O O . LEU B 1 111 ? 6.363 0.213 2.453 1 98.75 111 LEU B O 1
ATOM 3325 N N . LEU B 1 112 ? 4.469 -0.391 1.403 1 98.44 112 LEU B N 1
ATOM 3326 C CA . LEU B 1 112 ? 3.668 0.571 2.15 1 98.44 112 LEU B CA 1
ATOM 3327 C C . LEU B 1 112 ? 3.453 0.104 3.586 1 98.44 112 LEU B C 1
ATOM 3329 O O . LEU B 1 112 ? 3.217 0.919 4.48 1 98.44 112 LEU B O 1
ATOM 3333 N N . ALA B 1 113 ? 3.49 -1.208 3.836 1 97.44 113 ALA B N 1
ATOM 3334 C CA . ALA B 1 113 ? 3.494 -1.698 5.211 1 97.44 113 ALA B CA 1
ATOM 3335 C C . ALA B 1 113 ? 4.719 -1.192 5.969 1 97.44 113 ALA B C 1
ATOM 3337 O O . ALA B 1 113 ? 4.66 -0.983 7.184 1 97.44 113 ALA B O 1
ATOM 3338 N N . ILE B 1 114 ? 5.789 -0.958 5.23 1 96.81 114 ILE B N 1
ATOM 3339 C CA . ILE B 1 114 ? 7.031 -0.453 5.809 1 96.81 114 ILE B CA 1
ATOM 3340 C C . ILE B 1 114 ? 6.941 1.062 5.977 1 96.81 114 ILE B C 1
ATOM 3342 O O . ILE B 1 114 ? 7.195 1.59 7.062 1 96.81 114 ILE B O 1
ATOM 3346 N N . CYS B 1 115 ? 6.445 1.781 4.953 1 96.81 115 CYS B N 1
ATOM 3347 C CA . CYS B 1 115 ? 6.582 3.23 4.867 1 96.81 115 CYS B CA 1
ATOM 3348 C C . CYS B 1 115 ? 5.457 3.932 5.621 1 96.81 115 CYS B C 1
ATOM 3350 O O . CYS B 1 115 ? 5.633 5.051 6.102 1 96.81 115 CYS B O 1
ATOM 3352 N N . GLN B 1 116 ? 4.27 3.277 5.711 1 95.62 116 GLN B N 1
ATOM 3353 C CA . GLN B 1 116 ? 3.117 3.938 6.316 1 95.62 116 GLN B CA 1
ATOM 3354 C C . GLN B 1 116 ? 2.576 3.125 7.492 1 95.62 116 GLN B C 1
ATOM 3356 O O . GLN B 1 116 ? 1.956 3.68 8.398 1 95.62 116 GLN B O 1
ATOM 3361 N N . CYS B 1 117 ? 2.678 1.815 7.43 1 93.06 117 CYS B N 1
ATOM 3362 C CA . CYS B 1 117 ? 2.334 0.862 8.477 1 93.06 117 CYS B CA 1
ATOM 3363 C C . CYS B 1 117 ? 0.892 1.051 8.938 1 93.06 117 CYS B C 1
ATOM 3365 O O . CYS B 1 117 ? 0.62 1.119 10.133 1 93.06 117 CYS B O 1
ATOM 3367 N N . ALA B 1 118 ? -0.041 1.188 8 1 96.56 118 ALA B N 1
ATOM 3368 C CA . ALA B 1 118 ? -1.448 1.449 8.289 1 96.56 118 ALA B CA 1
ATOM 3369 C C . ALA B 1 118 ? -2.012 0.411 9.258 1 96.56 118 ALA B C 1
ATOM 3371 O O . ALA B 1 118 ? -2.738 0.754 10.195 1 96.56 118 ALA B O 1
ATOM 3372 N N . GLU B 1 119 ? -1.682 -0.848 9.078 1 95.75 119 GLU B N 1
ATOM 3373 C CA . GLU B 1 119 ? -2.232 -1.928 9.891 1 95.75 119 GLU B CA 1
ATOM 3374 C C . GLU B 1 119 ? -1.764 -1.823 11.344 1 95.75 119 GLU B C 1
ATOM 3376 O O . GLU B 1 119 ? -2.516 -2.137 12.266 1 95.75 119 GLU B O 1
ATOM 3381 N N . ARG B 1 120 ? -0.537 -1.455 11.602 1 95.44 120 ARG B N 1
ATOM 3382 C CA . ARG B 1 120 ? -0.045 -1.287 12.969 1 95.44 120 ARG B CA 1
ATOM 3383 C C . ARG B 1 120 ? -0.764 -0.141 13.672 1 95.44 120 ARG B C 1
ATOM 3385 O O . ARG B 1 120 ? -1.132 -0.258 14.844 1 95.44 120 ARG B O 1
ATOM 3392 N N . TYR B 1 121 ? -0.953 0.974 12.977 1 96.69 121 TYR B N 1
ATOM 3393 C CA . TYR B 1 121 ? -1.744 2.064 13.539 1 96.69 121 TYR B CA 1
ATOM 3394 C C . TYR B 1 121 ? -3.162 1.604 13.852 1 96.69 121 TYR B C 1
ATOM 3396 O O . TYR B 1 121 ? -3.719 1.96 14.898 1 96.69 121 TYR B O 1
ATOM 3404 N N . ASN B 1 122 ? -3.723 0.835 12.914 1 97.06 122 ASN B N 1
ATOM 3405 C CA . ASN B 1 122 ? -5.062 0.301 13.141 1 97.06 122 ASN B CA 1
ATOM 3406 C C . ASN B 1 122 ? -5.129 -0.505 14.438 1 97.06 122 ASN B C 1
ATOM 3408 O O . ASN B 1 122 ? -6.07 -0.352 15.219 1 97.06 122 ASN B O 1
ATOM 3412 N N . ARG B 1 123 ? -4.168 -1.346 14.617 1 95.06 123 ARG B N 1
ATOM 3413 C CA . ARG B 1 123 ? -4.105 -2.131 15.844 1 95.06 123 ARG B CA 1
ATOM 3414 C C . ARG B 1 123 ? -4.062 -1.226 17.062 1 95.06 123 ARG B C 1
ATOM 3416 O O . ARG B 1 123 ? -4.766 -1.469 18.047 1 95.06 123 ARG B O 1
ATOM 3423 N N . ALA B 1 124 ? -3.264 -0.194 17.031 1 96.44 124 ALA B N 1
ATOM 3424 C CA . ALA B 1 124 ? -3.152 0.755 18.141 1 96.44 124 ALA B CA 1
ATOM 3425 C C . ALA B 1 124 ? -4.488 1.442 18.406 1 96.44 124 ALA B C 1
ATOM 3427 O O . ALA B 1 124 ? -4.934 1.515 19.547 1 96.44 124 ALA B O 1
ATOM 3428 N N . VAL B 1 125 ? -5.133 1.933 17.359 1 97.44 125 VAL B N 1
ATOM 3429 C CA . VAL B 1 125 ? -6.398 2.654 17.469 1 97.44 125 VAL B CA 1
ATOM 3430 C C . VAL B 1 125 ? -7.465 1.734 18.062 1 97.44 125 VAL B C 1
ATOM 3432 O O . VAL B 1 125 ? -8.203 2.131 18.969 1 97.44 125 VAL B O 1
ATOM 3435 N N . LYS B 1 126 ? -7.496 0.542 17.625 1 95.81 126 LYS B N 1
ATOM 3436 C CA . LYS B 1 126 ? -8.5 -0.404 18.094 1 95.81 126 LYS B CA 1
ATOM 3437 C C . LYS B 1 126 ? -8.219 -0.831 19.531 1 95.81 126 LYS B C 1
ATOM 3439 O O . LYS B 1 126 ? -9.125 -1.259 20.25 1 95.81 126 LYS B O 1
ATOM 3444 N N . GLN B 1 127 ? -7.004 -0.736 19.922 1 94.75 127 GLN B N 1
ATOM 3445 C CA . GLN B 1 127 ? -6.641 -1.025 21.312 1 94.75 127 GLN B CA 1
ATOM 3446 C C . GLN B 1 127 ? -6.867 0.19 22.203 1 94.75 127 GLN B C 1
ATOM 3448 O O . GLN B 1 127 ? -6.531 0.166 23.391 1 94.75 127 GLN B O 1
ATOM 3453 N N . GLY B 1 128 ? -7.32 1.287 21.656 1 94.94 128 GLY B N 1
ATOM 3454 C CA . GLY B 1 128 ? -7.699 2.451 22.438 1 94.94 128 GLY B CA 1
ATOM 3455 C C . GLY B 1 128 ? -6.66 3.557 22.422 1 94.94 128 GLY B C 1
ATOM 3456 O O . GLY B 1 128 ? -6.797 4.566 23.109 1 94.94 128 GLY B O 1
ATOM 3457 N N . CYS B 1 129 ? -5.637 3.342 21.594 1 95 129 CYS B N 1
ATOM 3458 C CA . CYS B 1 129 ? -4.59 4.352 21.5 1 95 129 CYS B CA 1
ATOM 3459 C C . CYS B 1 129 ? -4.891 5.34 20.375 1 95 129 CYS B C 1
ATOM 3461 O O . CYS B 1 129 ? -5.789 5.105 19.562 1 95 129 CYS B O 1
ATOM 3463 N N . TRP B 1 130 ? -4.16 6.363 20.344 1 92.38 130 TRP B N 1
ATOM 3464 C CA . TRP B 1 130 ? -4.352 7.34 19.266 1 92.38 130 TRP B CA 1
ATOM 3465 C C . TRP B 1 130 ? -3.008 7.863 18.766 1 92.38 130 TRP B C 1
ATOM 3467 O O . TRP B 1 130 ? -2.264 7.141 18.094 1 92.38 130 TRP B O 1
ATOM 3477 N N . GLN B 1 131 ? -2.469 8.898 18.984 1 88.94 131 GLN B N 1
ATOM 3478 C CA . GLN B 1 131 ? -1.241 9.477 18.453 1 88.94 131 GLN B CA 1
ATOM 3479 C C . GLN B 1 131 ? -0.105 9.398 19.469 1 88.94 131 GLN B C 1
ATOM 3481 O O . GLN B 1 131 ? 0.75 8.516 19.375 1 88.94 131 GLN B O 1
ATOM 3486 N N . LEU B 1 132 ? -0.218 9.984 20.562 1 84.19 132 LEU B N 1
ATOM 3487 C CA . LEU B 1 132 ? 0.904 10.164 21.469 1 84.19 132 LEU B CA 1
ATOM 3488 C C . LEU B 1 132 ? 0.949 9.047 22.5 1 84.19 132 LEU B C 1
ATOM 3490 O O . LEU B 1 132 ? 1.959 8.875 23.188 1 84.19 132 LEU B O 1
ATOM 3494 N N . ASP B 1 133 ? -0.086 8.281 22.594 1 89.94 133 ASP B N 1
ATOM 3495 C CA . ASP B 1 133 ? -0.117 7.281 23.656 1 89.94 133 ASP B CA 1
ATOM 3496 C C . ASP B 1 133 ? 0.094 5.879 23.094 1 89.94 133 ASP B C 1
ATOM 3498 O O . ASP B 1 133 ? -0.181 4.883 23.766 1 89.94 133 ASP B O 1
ATOM 3502 N N . ILE B 1 134 ? 0.526 5.789 21.891 1 92.19 134 ILE B N 1
ATOM 3503 C CA . ILE B 1 134 ? 0.767 4.488 21.266 1 92.19 134 ILE B CA 1
ATOM 3504 C C . ILE B 1 134 ? 2.045 3.877 21.844 1 92.19 134 ILE B C 1
ATOM 3506 O O . ILE B 1 134 ? 3.121 4.477 21.75 1 92.19 134 ILE B O 1
ATOM 3510 N N . PRO B 1 135 ? 1.914 2.75 22.438 1 93.25 135 PRO B N 1
ATOM 3511 C CA . PRO B 1 135 ? 3.094 2.137 23.047 1 93.25 135 PRO B CA 1
ATOM 3512 C C . PRO B 1 135 ? 4.121 1.675 22.016 1 93.25 135 PRO B C 1
ATOM 3514 O O . PRO B 1 135 ? 3.758 1.309 20.891 1 93.25 135 PRO B O 1
ATOM 3517 N N . GLU B 1 136 ? 5.301 1.579 22.406 1 90 136 GLU B N 1
ATOM 3518 C CA . GLU B 1 136 ? 6.402 1.146 21.562 1 90 136 GLU B CA 1
ATOM 3519 C C . GLU B 1 136 ? 6.207 -0.295 21.094 1 90 136 GLU B C 1
ATOM 3521 O O . GLU B 1 136 ? 6.672 -0.675 20.016 1 90 136 GLU B O 1
ATOM 3526 N N . SER B 1 137 ? 5.492 -1.049 21.859 1 90.06 137 SER B N 1
ATOM 3527 C CA . SER B 1 137 ? 5.293 -2.465 21.562 1 90.06 137 SER B CA 1
ATOM 3528 C C . SER B 1 137 ? 4.492 -2.66 20.281 1 90.06 137 SER B C 1
ATOM 3530 O O . SER B 1 137 ? 4.504 -3.742 19.703 1 90.06 137 SER B O 1
ATOM 3532 N N . ILE B 1 138 ? 3.793 -1.647 19.859 1 90.88 138 ILE B N 1
ATOM 3533 C CA . ILE B 1 138 ? 3.053 -1.714 18.609 1 90.88 138 ILE B CA 1
ATOM 3534 C C . ILE B 1 138 ? 4.031 -1.757 17.422 1 90.88 138 ILE B C 1
ATOM 3536 O O . ILE B 1 138 ? 3.697 -2.264 16.359 1 90.88 138 ILE B O 1
ATOM 3540 N N . GLY B 1 139 ? 5.27 -1.229 17.656 1 89.31 139 GLY B N 1
ATOM 3541 C CA . GLY B 1 139 ? 6.32 -1.314 16.656 1 89.31 139 GLY B CA 1
ATOM 3542 C C . GLY B 1 139 ? 6.082 -0.403 15.469 1 89.31 139 GLY B C 1
ATOM 3543 O O . GLY B 1 139 ? 6.254 -0.815 14.32 1 89.31 139 GLY B O 1
ATOM 3544 N N . LEU B 1 140 ? 5.625 0.801 15.789 1 88.94 140 LEU B N 1
ATOM 3545 C CA . LEU B 1 140 ? 5.426 1.759 14.711 1 88.94 140 LEU B CA 1
ATOM 3546 C C . LEU B 1 140 ? 6.754 2.158 14.086 1 88.94 140 LEU B C 1
ATOM 3548 O O . LEU B 1 140 ? 7.766 2.273 14.781 1 88.94 140 LEU B O 1
ATOM 3552 N N . LEU B 1 141 ? 6.793 2.264 12.836 1 82 141 LEU B N 1
ATOM 3553 C CA . LEU B 1 141 ? 7.934 2.785 12.094 1 82 141 LEU B CA 1
ATOM 3554 C C . LEU B 1 141 ? 7.707 4.238 11.695 1 82 141 LEU B C 1
ATOM 3556 O O . LEU B 1 141 ? 6.559 4.676 11.555 1 82 141 LEU B O 1
ATOM 3560 N N . PRO B 1 142 ? 8.867 5.004 11.602 1 83.12 142 PRO B N 1
ATOM 3561 C CA . PRO B 1 142 ? 8.688 6.352 11.047 1 83.12 142 PRO B CA 1
ATOM 3562 C C . PRO B 1 142 ? 8.086 6.34 9.648 1 83.12 142 PRO B C 1
ATOM 3564 O O . PRO B 1 142 ? 8.445 5.492 8.82 1 83.12 142 PRO B O 1
ATOM 3567 N N . GLN B 1 143 ? 7.129 7.199 9.461 1 92.62 143 GLN B N 1
ATOM 3568 C CA . GLN B 1 143 ? 6.516 7.258 8.141 1 92.62 143 GLN B CA 1
ATOM 3569 C C . GLN B 1 143 ? 7.457 7.902 7.125 1 92.62 143 GLN B C 1
ATOM 3571 O O . GLN B 1 143 ? 8.117 8.898 7.426 1 92.62 143 GLN B O 1
ATOM 3576 N N . MET B 1 144 ? 7.555 7.324 5.988 1 96.12 144 MET B N 1
ATOM 3577 C CA . MET B 1 144 ? 8.414 7.793 4.902 1 96.12 144 MET B CA 1
ATOM 3578 C C . MET B 1 144 ? 7.602 8.047 3.637 1 96.12 144 MET B C 1
ATOM 3580 O O . MET B 1 144 ? 6.781 7.215 3.244 1 96.12 144 MET B O 1
ATOM 3584 N N . GLU B 1 145 ? 7.754 9.164 3.086 1 97.75 145 GLU B N 1
ATOM 3585 C CA . GLU B 1 145 ? 7.109 9.477 1.816 1 97.75 145 GLU B CA 1
ATOM 3586 C C . GLU B 1 145 ? 7.926 8.961 0.638 1 97.75 145 GLU B C 1
ATOM 3588 O O . GLU B 1 145 ? 9.148 9.109 0.609 1 97.75 145 GLU B O 1
ATOM 3593 N N . LEU B 1 146 ? 7.312 8.367 -0.344 1 98.69 146 LEU B N 1
ATOM 3594 C CA . LEU B 1 146 ? 7.977 7.738 -1.48 1 98.69 146 LEU B CA 1
ATOM 3595 C C . LEU B 1 146 ? 8.367 8.781 -2.525 1 98.69 146 LEU B C 1
ATOM 3597 O O . LEU B 1 146 ? 9.352 8.602 -3.246 1 98.69 146 LEU B O 1
ATOM 3601 N N . CYS B 1 147 ? 7.555 9.852 -2.611 1 98.56 147 CYS B N 1
ATOM 3602 C CA . CYS B 1 147 ? 7.812 10.859 -3.629 1 98.56 147 CYS B CA 1
ATOM 3603 C C . CYS B 1 147 ? 9.242 11.375 -3.527 1 98.56 147 CYS B C 1
ATOM 3605 O O . CYS B 1 147 ? 9.711 11.719 -2.438 1 98.56 147 CYS B O 1
ATOM 3607 N N . GLY B 1 148 ? 9.922 11.367 -4.633 1 97.94 148 GLY B N 1
ATOM 3608 C CA . GLY B 1 148 ? 11.281 11.891 -4.699 1 97.94 148 GLY B CA 1
ATOM 3609 C C . GLY B 1 148 ? 12.336 10.836 -4.418 1 97.94 148 GLY B C 1
ATOM 3610 O O . GLY B 1 148 ? 13.523 11.062 -4.668 1 97.94 148 GLY B O 1
ATOM 3611 N N . LYS B 1 149 ? 11.977 9.727 -3.861 1 98.56 149 LYS B N 1
ATOM 3612 C CA . LYS B 1 149 ? 12.93 8.641 -3.619 1 98.56 149 LYS B CA 1
ATOM 3613 C C . LYS B 1 149 ? 13.242 7.887 -4.91 1 98.56 149 LYS B C 1
ATOM 3615 O O . LYS B 1 149 ? 12.492 7.98 -5.887 1 98.56 149 LYS B O 1
ATOM 3620 N N . THR B 1 150 ? 14.336 7.184 -4.898 1 98.88 150 THR B N 1
ATOM 3621 C CA . THR B 1 150 ? 14.75 6.402 -6.062 1 98.88 150 THR B CA 1
ATOM 3622 C C . THR B 1 150 ? 14.352 4.941 -5.898 1 98.88 150 THR B C 1
ATOM 3624 O O . THR B 1 150 ? 14.742 4.289 -4.926 1 98.88 150 THR B O 1
ATOM 3627 N N . TYR B 1 151 ? 13.594 4.473 -6.816 1 98.94 151 TYR B N 1
ATOM 3628 C CA . TYR B 1 151 ? 13.141 3.088 -6.879 1 98.94 151 TYR B CA 1
ATOM 3629 C C . TYR B 1 151 ? 13.938 2.295 -7.906 1 98.94 151 TYR B C 1
ATOM 3631 O O . TYR B 1 151 ? 13.875 2.578 -9.102 1 98.94 151 TYR B O 1
ATOM 3639 N N . GLY B 1 152 ? 14.688 1.325 -7.422 1 98.94 152 GLY B N 1
ATOM 3640 C CA . GLY B 1 152 ? 15.461 0.467 -8.305 1 98.94 152 GLY B CA 1
ATOM 3641 C C . GLY B 1 152 ? 14.75 -0.827 -8.656 1 98.94 152 GLY B C 1
ATOM 3642 O O . GLY B 1 152 ? 14.18 -1.48 -7.781 1 98.94 152 GLY B O 1
ATOM 3643 N N . VAL B 1 153 ? 14.805 -1.207 -9.938 1 98.88 153 VAL B N 1
ATOM 3644 C CA . VAL B 1 153 ? 14.219 -2.447 -10.438 1 98.88 153 VAL B CA 1
ATOM 3645 C C . VAL B 1 153 ? 15.312 -3.324 -11.047 1 98.88 153 VAL B C 1
ATOM 3647 O O . VAL B 1 153 ? 15.992 -2.912 -11.992 1 98.88 153 VAL B O 1
ATOM 3650 N N . TYR B 1 154 ? 15.508 -4.473 -10.5 1 98.81 154 TYR B N 1
ATOM 3651 C CA . TYR B 1 154 ? 16.344 -5.465 -11.156 1 98.81 154 TYR B CA 1
ATOM 3652 C C . TYR B 1 154 ? 15.5 -6.5 -11.891 1 98.81 154 TYR B C 1
ATOM 3654 O O . TYR B 1 154 ? 14.844 -7.328 -11.25 1 98.81 154 TYR B O 1
ATOM 3662 N N . GLY B 1 155 ? 15.578 -6.566 -13.172 1 97.88 155 GLY B N 1
ATOM 3663 C CA . GLY B 1 155 ? 14.68 -7.355 -14 1 97.88 155 GLY B CA 1
ATOM 3664 C C . GLY B 1 155 ? 13.492 -6.566 -14.508 1 97.88 155 GLY B C 1
ATOM 3665 O O . GLY B 1 155 ? 12.688 -6.062 -13.727 1 97.88 155 GLY B O 1
ATOM 3666 N N . TYR B 1 156 ? 13.312 -6.508 -15.781 1 97.81 156 TYR B N 1
ATOM 3667 C CA . TYR B 1 156 ? 12.336 -5.59 -16.359 1 97.81 156 TYR B CA 1
ATOM 3668 C C . TYR B 1 156 ? 11.398 -6.32 -17.312 1 97.81 156 TYR B C 1
ATOM 3670 O O . TYR B 1 156 ? 11.094 -5.824 -18.391 1 97.81 156 TYR B O 1
ATOM 3678 N N . GLY B 1 157 ? 11 -7.523 -16.859 1 95.19 157 GLY B N 1
ATOM 3679 C CA . GLY B 1 157 ? 9.883 -8.195 -17.5 1 95.19 157 GLY B CA 1
ATOM 3680 C C . GLY B 1 157 ? 8.539 -7.57 -17.172 1 95.19 157 GLY B C 1
ATOM 3681 O O . GLY B 1 157 ? 8.461 -6.387 -16.828 1 95.19 157 GLY B O 1
ATOM 3682 N N . SER B 1 158 ? 7.445 -8.344 -17.266 1 95.62 158 SER B N 1
ATOM 3683 C CA . SER B 1 158 ? 6.09 -7.832 -17.094 1 95.62 158 SER B CA 1
ATOM 3684 C C . SER B 1 158 ? 5.891 -7.281 -15.688 1 95.62 158 SER B C 1
ATOM 3686 O O . SER B 1 158 ? 5.359 -6.18 -15.508 1 95.62 158 SER B O 1
ATOM 3688 N N . ILE B 1 159 ? 6.336 -8.016 -14.672 1 97.5 159 ILE B N 1
ATOM 3689 C CA . ILE B 1 159 ? 6.121 -7.613 -13.281 1 97.5 159 ILE B CA 1
ATOM 3690 C C . ILE B 1 159 ? 7.008 -6.414 -12.953 1 97.5 159 ILE B C 1
ATOM 3692 O O . ILE B 1 159 ? 6.566 -5.469 -12.305 1 97.5 159 ILE B O 1
ATOM 3696 N N . GLY B 1 160 ? 8.312 -6.438 -13.367 1 98.19 160 GLY B N 1
ATOM 3697 C CA . GLY B 1 160 ? 9.211 -5.312 -13.164 1 98.19 160 GLY B CA 1
ATOM 3698 C C . GLY B 1 160 ? 8.695 -4.023 -13.781 1 98.19 160 GLY B C 1
ATOM 3699 O O . GLY B 1 160 ? 8.734 -2.967 -13.141 1 98.19 160 GLY B O 1
ATOM 3700 N N . ARG B 1 161 ? 8.18 -4.117 -14.984 1 98.19 161 ARG B N 1
ATOM 3701 C CA . ARG B 1 161 ? 7.656 -2.947 -15.68 1 98.19 161 ARG B CA 1
ATOM 3702 C C . ARG B 1 161 ? 6.422 -2.398 -14.977 1 98.19 161 ARG B C 1
ATOM 3704 O O . ARG B 1 161 ? 6.273 -1.185 -14.82 1 98.19 161 ARG B O 1
ATOM 3711 N N . GLN B 1 162 ? 5.539 -3.322 -14.594 1 98.56 162 GLN B N 1
ATOM 3712 C CA . GLN B 1 162 ? 4.344 -2.896 -13.867 1 98.56 162 GLN B CA 1
ATOM 3713 C C . GLN B 1 162 ? 4.711 -2.25 -12.539 1 98.56 162 GLN B C 1
ATOM 3715 O O . GLN B 1 162 ? 4.105 -1.253 -12.141 1 98.56 162 GLN B O 1
ATOM 3720 N N . SER B 1 163 ? 5.691 -2.777 -11.836 1 98.75 163 SER B N 1
ATOM 3721 C CA . SER B 1 163 ? 6.172 -2.193 -10.586 1 98.75 163 SER B CA 1
ATOM 3722 C C . SER B 1 163 ? 6.742 -0.797 -10.812 1 98.75 163 SER B C 1
ATOM 3724 O O . SER B 1 163 ? 6.5 0.113 -10.016 1 98.75 163 SER B O 1
ATOM 3726 N N . ALA B 1 164 ? 7.5 -0.629 -11.891 1 98.81 164 ALA B N 1
ATOM 3727 C CA . ALA B 1 164 ? 8.062 0.67 -12.25 1 98.81 164 ALA B CA 1
ATOM 3728 C C . ALA B 1 164 ? 6.957 1.693 -12.508 1 98.81 164 ALA B C 1
ATOM 3730 O O . ALA B 1 164 ? 7.066 2.85 -12.094 1 98.81 164 ALA B O 1
ATOM 3731 N N . ARG B 1 165 ? 5.938 1.264 -13.18 1 98.69 165 ARG B N 1
ATOM 3732 C CA . ARG B 1 165 ? 4.805 2.135 -13.469 1 98.69 165 ARG B CA 1
ATOM 3733 C C . ARG B 1 165 ? 4.168 2.652 -12.188 1 98.69 165 ARG B C 1
ATOM 3735 O O . ARG B 1 165 ? 3.898 3.848 -12.055 1 98.69 165 ARG B O 1
ATOM 3742 N N . ILE B 1 166 ? 3.951 1.813 -11.242 1 98.88 166 ILE B N 1
ATOM 3743 C CA . ILE B 1 166 ? 3.352 2.189 -9.969 1 98.88 166 ILE B CA 1
ATOM 3744 C C . ILE B 1 166 ? 4.293 3.125 -9.211 1 98.88 166 ILE B C 1
ATOM 3746 O O . ILE B 1 166 ? 3.859 4.137 -8.656 1 98.88 166 ILE B O 1
ATOM 3750 N N . ALA B 1 167 ? 5.594 2.785 -9.219 1 98.88 167 ALA B N 1
ATOM 3751 C CA . ALA B 1 167 ? 6.578 3.617 -8.539 1 98.88 167 ALA B CA 1
ATOM 3752 C C . ALA B 1 167 ? 6.555 5.047 -9.07 1 98.88 167 ALA B C 1
ATOM 3754 O O . ALA B 1 167 ? 6.562 6.004 -8.289 1 98.88 167 ALA B O 1
ATOM 3755 N N . ARG B 1 168 ? 6.484 5.211 -10.336 1 98.75 168 ARG B N 1
ATOM 3756 C CA . ARG B 1 168 ? 6.445 6.539 -10.938 1 98.75 168 ARG B CA 1
ATOM 3757 C C . ARG B 1 168 ? 5.184 7.293 -10.531 1 98.75 168 ARG B C 1
ATOM 3759 O O . ARG B 1 168 ? 5.219 8.508 -10.32 1 98.75 168 ARG B O 1
ATOM 3766 N N . ALA B 1 169 ? 4.113 6.582 -10.438 1 98.69 169 ALA B N 1
ATOM 3767 C CA . ALA B 1 169 ? 2.854 7.215 -10.047 1 98.69 169 ALA B CA 1
ATOM 3768 C C . ALA B 1 169 ? 2.908 7.711 -8.609 1 98.69 169 ALA B C 1
ATOM 3770 O O . ALA B 1 169 ? 2.205 8.656 -8.242 1 98.69 169 ALA B O 1
ATOM 3771 N N . PHE B 1 170 ? 3.744 7.105 -7.781 1 98.75 170 PHE B N 1
ATOM 3772 C CA . PHE B 1 170 ? 3.953 7.574 -6.414 1 98.75 170 PHE B CA 1
ATOM 3773 C C . PHE B 1 170 ? 4.945 8.734 -6.387 1 98.75 170 PHE B C 1
ATOM 3775 O O . PHE B 1 170 ? 5.273 9.25 -5.32 1 98.75 170 PHE B O 1
ATOM 3782 N N . GLY B 1 171 ? 5.492 9.117 -7.539 1 98.38 171 GLY B N 1
ATOM 3783 C CA . GLY B 1 171 ? 6.398 10.25 -7.645 1 98.38 171 GLY B CA 1
ATOM 3784 C C . GLY B 1 171 ? 7.855 9.867 -7.469 1 98.38 171 GLY B C 1
ATOM 3785 O O . GLY B 1 171 ? 8.703 10.727 -7.211 1 98.38 171 GLY B O 1
ATOM 3786 N N . MET B 1 172 ? 8.18 8.617 -7.617 1 98.69 172 MET B N 1
ATOM 3787 C CA . MET B 1 172 ? 9.555 8.156 -7.441 1 98.69 172 MET B CA 1
ATOM 3788 C C . MET B 1 172 ? 10.328 8.227 -8.758 1 98.69 172 MET B C 1
ATOM 3790 O O . MET B 1 172 ? 9.727 8.172 -9.836 1 98.69 172 MET B O 1
ATOM 3794 N N . G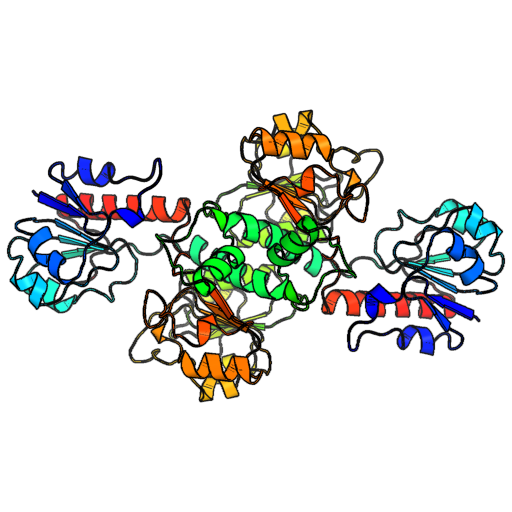LU B 1 173 ? 11.602 8.383 -8.609 1 98.56 173 GLU B N 1
ATOM 3795 C CA . GLU B 1 173 ? 12.5 8.141 -9.734 1 98.56 173 GLU B CA 1
ATOM 3796 C C . GLU B 1 173 ? 12.805 6.652 -9.891 1 98.56 173 GLU B C 1
ATOM 3798 O O . GLU B 1 173 ? 13.031 5.957 -8.898 1 98.56 173 GLU B O 1
ATOM 3803 N N . VAL B 1 174 ? 12.82 6.152 -11.188 1 98.88 174 VAL B N 1
ATOM 3804 C CA . VAL B 1 174 ? 12.977 4.711 -11.367 1 98.88 174 VAL B CA 1
ATOM 3805 C C . VAL B 1 174 ? 14.266 4.426 -12.117 1 98.88 174 VAL B C 1
ATOM 3807 O O . VAL B 1 174 ? 14.492 4.961 -13.211 1 98.88 174 VAL B O 1
ATOM 3810 N N . LEU B 1 175 ? 15.125 3.65 -11.531 1 98.88 175 LEU B N 1
ATOM 3811 C CA . LEU B 1 175 ? 16.312 3.082 -12.172 1 98.88 175 LEU B CA 1
ATOM 3812 C C . LEU B 1 175 ? 16.109 1.599 -12.461 1 98.88 175 LEU B C 1
ATOM 3814 O O . LEU B 1 175 ? 15.531 0.874 -11.648 1 98.88 175 LEU B O 1
ATOM 3818 N N . VAL B 1 176 ? 16.578 1.136 -13.586 1 98.81 176 VAL B N 1
ATOM 3819 C CA . VAL B 1 176 ? 16.359 -0.25 -13.992 1 98.81 176 VAL B CA 1
ATOM 3820 C C . VAL B 1 176 ? 17.672 -0.889 -14.391 1 98.81 176 VAL B C 1
ATOM 3822 O O . VAL B 1 176 ? 18.469 -0.29 -15.133 1 98.81 176 VAL B O 1
ATOM 3825 N N . CYS B 1 177 ? 17.969 -1.979 -13.859 1 98.56 177 CYS B N 1
ATOM 3826 C CA . CYS B 1 177 ? 19.016 -2.867 -14.336 1 98.56 177 CYS B CA 1
ATOM 3827 C C . CYS B 1 177 ? 18.422 -4.129 -14.961 1 98.56 177 CYS B C 1
ATOM 3829 O O . CYS B 1 177 ? 17.703 -4.871 -14.289 1 98.56 177 CYS B O 1
ATOM 3831 N N . THR B 1 178 ? 18.656 -4.395 -16.203 1 96.75 178 THR B N 1
ATOM 3832 C CA . THR B 1 178 ? 18.125 -5.551 -16.906 1 96.75 178 THR B CA 1
ATOM 3833 C C . THR B 1 178 ? 19.125 -6.051 -17.953 1 96.75 178 THR B C 1
ATOM 3835 O O . THR B 1 178 ? 20 -5.305 -18.391 1 96.75 178 THR B O 1
ATOM 3838 N N . ARG B 1 179 ? 19 -7.297 -18.266 1 91.38 179 ARG B N 1
ATOM 3839 C CA . ARG B 1 179 ? 19.906 -7.914 -19.234 1 91.38 179 ARG B CA 1
ATOM 3840 C C . ARG B 1 179 ? 19.703 -7.316 -20.625 1 91.38 179 ARG B C 1
ATOM 3842 O O . ARG B 1 179 ? 20.672 -7.078 -21.344 1 91.38 179 ARG B O 1
ATOM 3849 N N . THR B 1 180 ? 18.469 -7.047 -21.016 1 90.94 180 THR B N 1
ATOM 3850 C CA . THR B 1 180 ? 18.141 -6.574 -22.344 1 90.94 180 THR B CA 1
ATOM 3851 C C . THR B 1 180 ? 17.219 -5.363 -22.281 1 90.94 180 THR B C 1
ATOM 3853 O O . THR B 1 180 ? 16.156 -5.414 -21.672 1 90.94 180 THR B O 1
ATOM 3856 N N . VAL B 1 181 ? 17.672 -4.332 -22.891 1 92.62 181 VAL B N 1
ATOM 3857 C CA . VAL B 1 181 ? 16.828 -3.15 -23.031 1 92.62 181 VAL B CA 1
ATOM 3858 C C . VAL B 1 181 ? 16.109 -3.195 -24.375 1 92.62 181 VAL B C 1
ATOM 3860 O O . VAL B 1 181 ? 16.75 -3.166 -25.438 1 92.62 181 VAL B O 1
ATOM 3863 N N . ARG B 1 182 ? 14.812 -3.254 -24.312 1 93.75 182 ARG B N 1
ATOM 3864 C CA . ARG B 1 182 ? 14.016 -3.35 -25.531 1 93.75 182 ARG B CA 1
ATOM 3865 C C . ARG B 1 182 ? 13.531 -1.975 -25.984 1 93.75 182 ARG B C 1
ATOM 3867 O O . ARG B 1 182 ? 13.328 -1.082 -25.156 1 93.75 182 ARG B O 1
ATOM 3874 N N . PRO B 1 183 ? 13.258 -1.779 -27.234 1 92.5 183 PRO B N 1
ATOM 3875 C CA . PRO B 1 183 ? 12.812 -0.484 -27.75 1 92.5 183 PRO B CA 1
ATOM 3876 C C . PRO B 1 183 ? 11.508 -0.01 -27.125 1 92.5 183 PRO B C 1
ATOM 3878 O O . PRO B 1 183 ? 11.328 1.188 -26.891 1 92.5 183 PRO B O 1
ATOM 3881 N N . GLU B 1 184 ? 10.703 -0.925 -26.844 1 91.94 184 GLU B N 1
ATOM 3882 C CA . GLU B 1 184 ? 9.391 -0.572 -26.312 1 91.94 184 GLU B CA 1
ATOM 3883 C C . GLU B 1 184 ? 9.5 0.008 -24.906 1 91.94 184 GLU B C 1
ATOM 3885 O O . GLU B 1 184 ? 8.555 0.615 -24.391 1 91.94 184 GLU B O 1
ATOM 3890 N N . TYR B 1 185 ? 10.68 -0.136 -24.312 1 94 185 TYR B N 1
ATOM 3891 C CA . TYR B 1 185 ? 10.875 0.363 -22.953 1 94 185 TYR B CA 1
ATOM 3892 C C . TYR B 1 185 ? 11.102 1.87 -22.953 1 94 185 TYR B C 1
ATOM 3894 O O . TYR B 1 185 ? 11.023 2.516 -21.906 1 94 185 TYR B O 1
ATOM 3902 N N . ALA B 1 186 ? 11.375 2.479 -24.078 1 91.06 186 ALA B N 1
ATOM 3903 C CA . ALA B 1 186 ? 11.742 3.885 -24.203 1 91.06 186 ALA B CA 1
ATOM 3904 C C . ALA B 1 186 ? 10.625 4.793 -23.688 1 91.06 186 ALA B C 1
ATOM 3906 O O . ALA B 1 186 ? 10.891 5.867 -23.141 1 91.06 186 ALA B O 1
ATOM 3907 N N . ALA B 1 187 ? 9.453 4.387 -23.734 1 93.25 187 ALA B N 1
ATOM 3908 C CA . ALA B 1 187 ? 8.305 5.211 -23.375 1 93.25 187 ALA B CA 1
ATOM 3909 C C . ALA B 1 187 ? 8.016 5.125 -21.875 1 93.25 187 ALA B C 1
ATOM 3911 O O . ALA B 1 187 ? 7.199 5.887 -21.359 1 93.25 187 ALA B O 1
ATOM 3912 N N . ASP B 1 188 ? 8.727 4.285 -21.156 1 95.62 188 ASP B N 1
ATOM 3913 C CA . ASP B 1 188 ? 8.359 3.979 -19.781 1 95.62 188 ASP B CA 1
ATOM 3914 C C . ASP B 1 188 ? 8.875 5.055 -18.828 1 95.62 188 ASP B C 1
ATOM 3916 O O . ASP B 1 188 ? 8.477 5.098 -17.656 1 95.62 188 ASP B O 1
ATOM 3920 N N . GLY B 1 189 ? 9.711 5.965 -19.25 1 95.38 189 GLY B N 1
ATOM 3921 C CA . GLY B 1 189 ? 10.18 7.066 -18.422 1 95.38 189 GLY B CA 1
ATOM 3922 C C . GLY B 1 189 ? 11.109 6.621 -17.312 1 95.38 189 GLY B C 1
ATOM 3923 O O . GLY B 1 189 ? 11.055 7.148 -16.203 1 95.38 189 GLY B O 1
ATOM 3924 N N . VAL B 1 190 ? 11.938 5.566 -17.578 1 98 190 VAL B N 1
ATOM 3925 C CA . VAL B 1 190 ? 12.867 5.039 -16.578 1 98 190 VAL B CA 1
ATOM 3926 C C . VAL B 1 190 ? 14.305 5.211 -17.078 1 98 190 VAL B C 1
ATOM 3928 O O . VAL B 1 190 ? 14.523 5.527 -18.25 1 98 190 VAL B O 1
ATOM 3931 N N . GLU B 1 191 ? 15.25 5.16 -16.219 1 98.25 191 GLU B N 1
ATOM 3932 C CA . GLU B 1 191 ? 16.672 5.223 -16.562 1 98.25 191 GLU B CA 1
ATOM 3933 C C . GLU B 1 191 ? 17.328 3.855 -16.406 1 98.25 191 GLU B C 1
ATOM 3935 O O . GLU B 1 191 ? 17.234 3.225 -15.352 1 98.25 191 GLU B O 1
ATOM 3940 N N . PHE B 1 192 ? 17.953 3.344 -17.469 1 98.44 192 PHE B N 1
ATOM 3941 C CA . PHE B 1 192 ? 18.656 2.072 -17.422 1 98.44 192 PHE B CA 1
ATOM 3942 C C . PHE B 1 192 ? 20.094 2.271 -16.953 1 98.44 192 PHE B C 1
ATOM 3944 O O . PHE B 1 192 ? 20.797 3.148 -17.453 1 98.44 192 PHE B O 1
ATOM 3951 N N . VAL B 1 193 ? 20.469 1.498 -15.961 1 98.5 193 VAL B N 1
ATOM 3952 C CA . VAL B 1 193 ? 21.797 1.63 -15.367 1 98.5 193 VAL B CA 1
ATOM 3953 C C . VAL B 1 193 ? 22.406 0.246 -15.148 1 98.5 193 VAL B C 1
ATOM 3955 O O . VAL B 1 193 ? 21.719 -0.77 -15.305 1 98.5 193 VAL B O 1
ATOM 3958 N N . ASP B 1 194 ? 23.703 0.194 -14.812 1 98.25 194 ASP B N 1
ATOM 3959 C CA . ASP B 1 194 ? 24.328 -1.069 -14.43 1 98.25 194 ASP B CA 1
ATOM 3960 C C . ASP B 1 194 ? 24.031 -1.409 -12.977 1 98.25 194 ASP B C 1
ATOM 3962 O O . ASP B 1 194 ? 23.469 -0.599 -12.242 1 98.25 194 ASP B O 1
ATOM 3966 N N . TYR B 1 195 ? 24.406 -2.557 -12.594 1 98.19 195 TYR B N 1
ATOM 3967 C CA . TYR B 1 195 ? 24.047 -3.072 -11.281 1 98.19 195 TYR B CA 1
ATOM 3968 C C . TYR B 1 195 ? 24.688 -2.254 -10.172 1 98.19 195 TYR B C 1
ATOM 3970 O O . TYR B 1 195 ? 24.062 -1.939 -9.164 1 98.19 195 TYR B O 1
ATOM 3978 N N . ASP B 1 196 ? 25.906 -1.899 -10.281 1 98.56 196 ASP B N 1
ATOM 3979 C CA . ASP B 1 196 ? 26.609 -1.129 -9.266 1 98.56 196 ASP B CA 1
ATOM 3980 C C . ASP B 1 196 ? 25.953 0.229 -9.047 1 98.56 196 ASP B C 1
ATOM 3982 O O . ASP B 1 196 ? 25.75 0.646 -7.902 1 98.56 196 ASP B O 1
ATOM 3986 N N . THR B 1 197 ? 25.641 0.876 -10.109 1 98.75 197 THR B N 1
ATOM 3987 C CA . THR B 1 197 ? 24.953 2.158 -10.031 1 98.75 197 THR B CA 1
ATOM 3988 C C . THR B 1 197 ? 23.594 1.997 -9.367 1 98.75 197 THR B C 1
ATOM 3990 O O . THR B 1 197 ? 23.203 2.822 -8.539 1 98.75 197 THR B O 1
ATOM 3993 N N . LEU B 1 198 ? 22.906 0.958 -9.727 1 98.81 198 LEU B N 1
ATOM 3994 C CA . LEU B 1 198 ? 21.609 0.668 -9.141 1 98.81 198 LEU B CA 1
ATOM 3995 C C . LEU B 1 198 ? 21.719 0.563 -7.617 1 98.81 198 LEU B C 1
ATOM 3997 O O . LEU B 1 198 ? 20.953 1.213 -6.895 1 98.81 198 LEU B O 1
ATOM 4001 N N . LEU B 1 199 ? 22.672 -0.212 -7.164 1 98.75 199 LEU B N 1
ATOM 4002 C CA . LEU B 1 199 ? 22.859 -0.439 -5.738 1 98.75 199 LEU B CA 1
ATOM 4003 C C . LEU B 1 199 ? 23.172 0.87 -5.016 1 98.75 199 LEU B C 1
ATOM 4005 O O . LEU B 1 199 ? 22.609 1.146 -3.955 1 98.75 199 LEU B O 1
ATOM 4009 N N . ARG B 1 200 ? 23.922 1.731 -5.555 1 98.56 200 ARG B N 1
ATOM 4010 C CA . ARG B 1 200 ? 24.438 2.924 -4.887 1 98.56 200 ARG B CA 1
ATOM 4011 C C . ARG B 1 200 ? 23.391 4.027 -4.855 1 98.56 200 ARG B C 1
ATOM 4013 O O . ARG B 1 200 ? 23.359 4.848 -3.934 1 98.56 200 ARG B O 1
ATOM 4020 N N . ARG B 1 201 ? 22.516 3.977 -5.801 1 98.62 201 ARG B N 1
ATOM 4021 C CA . ARG B 1 201 ? 21.656 5.145 -5.957 1 98.62 201 ARG B CA 1
ATOM 4022 C C . ARG B 1 201 ? 20.25 4.867 -5.426 1 98.62 201 ARG B C 1
ATOM 4024 O O . ARG B 1 201 ? 19.5 5.797 -5.117 1 98.62 201 ARG B O 1
ATOM 4031 N N . CYS B 1 202 ? 19.844 3.662 -5.344 1 98.38 202 CYS B N 1
ATOM 4032 C CA . CYS B 1 202 ? 18.453 3.396 -5.023 1 98.38 202 CYS B CA 1
ATOM 4033 C C . CYS B 1 202 ? 18.203 3.527 -3.523 1 98.38 202 CYS B C 1
ATOM 4035 O O . CYS B 1 202 ? 19.047 3.158 -2.713 1 98.38 202 CYS B O 1
ATOM 4037 N N . ASP B 1 203 ? 17.062 4.137 -3.125 1 98.69 203 ASP B N 1
ATOM 4038 C CA . ASP B 1 203 ? 16.531 4.094 -1.767 1 98.69 203 ASP B CA 1
ATOM 4039 C C . ASP B 1 203 ? 15.781 2.789 -1.509 1 98.69 203 ASP B C 1
ATOM 4041 O O . ASP B 1 203 ? 15.727 2.312 -0.374 1 98.69 203 ASP B O 1
ATOM 4045 N N . ILE B 1 204 ? 15.148 2.26 -2.521 1 98.88 204 ILE B N 1
ATOM 4046 C CA . ILE B 1 204 ? 14.391 1.01 -2.535 1 98.88 204 ILE B CA 1
ATOM 4047 C C . ILE B 1 204 ? 14.836 0.152 -3.717 1 98.88 204 ILE B C 1
ATOM 4049 O O . ILE B 1 204 ? 14.852 0.616 -4.859 1 98.88 204 ILE B O 1
ATOM 4053 N N . LEU B 1 205 ? 15.242 -1.048 -3.477 1 98.94 205 LEU B N 1
ATOM 4054 C CA . LEU B 1 205 ? 15.594 -2.004 -4.52 1 98.94 205 LEU B CA 1
ATOM 4055 C C . LEU B 1 205 ? 14.57 -3.141 -4.578 1 98.94 205 LEU B C 1
ATOM 4057 O O . LEU B 1 205 ? 14.297 -3.785 -3.562 1 98.94 205 LEU B O 1
ATOM 4061 N N . SER B 1 206 ? 14 -3.377 -5.695 1 98.94 206 SER B N 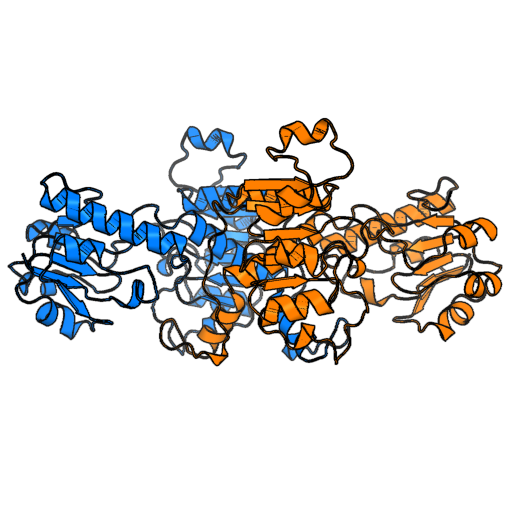1
ATOM 4062 C CA . SER B 1 206 ? 13.023 -4.438 -5.895 1 98.94 206 SER B CA 1
ATOM 4063 C C . SER B 1 206 ? 13.508 -5.449 -6.93 1 98.94 206 SER B C 1
ATOM 4065 O O . SER B 1 206 ? 13.961 -5.07 -8.008 1 98.94 206 SER B O 1
ATOM 4067 N N . LEU B 1 207 ? 13.422 -6.711 -6.629 1 98.81 207 LEU B N 1
ATOM 4068 C CA . LEU B 1 207 ? 13.922 -7.777 -7.492 1 98.81 207 LEU B CA 1
ATOM 4069 C C . LEU B 1 207 ? 12.781 -8.43 -8.266 1 98.81 207 LEU B C 1
ATOM 4071 O O . LEU B 1 207 ? 11.773 -8.836 -7.68 1 98.81 207 LEU B O 1
ATOM 4075 N N . HIS B 1 208 ? 12.922 -8.586 -9.586 1 97.88 208 HIS B N 1
ATOM 4076 C CA . HIS B 1 208 ? 11.883 -9.117 -10.461 1 97.88 208 HIS B CA 1
ATOM 4077 C C . HIS B 1 208 ? 12.484 -9.984 -11.562 1 97.88 208 HIS B C 1
ATOM 4079 O O . HIS B 1 208 ? 12.031 -9.93 -12.711 1 97.88 208 HIS B O 1
ATOM 4085 N N . CYS B 1 209 ? 13.484 -10.703 -11.289 1 95.31 209 CYS B N 1
ATOM 4086 C CA . CYS B 1 209 ? 14.133 -11.547 -12.281 1 95.31 209 CYS B CA 1
ATOM 4087 C C . CYS B 1 209 ? 14.109 -13.008 -11.859 1 95.31 209 CYS B C 1
ATOM 4089 O O . CYS B 1 209 ? 13.891 -13.32 -10.688 1 95.31 209 CYS B O 1
ATOM 4091 N N . PRO B 1 210 ? 14.281 -13.969 -12.82 1 91.06 210 PRO B N 1
ATOM 4092 C CA . PRO B 1 210 ? 14.391 -15.383 -12.461 1 91.06 210 PRO B CA 1
ATOM 4093 C C . PRO B 1 210 ? 15.688 -15.711 -11.727 1 91.06 210 PRO B C 1
ATOM 4095 O O . PRO B 1 210 ? 16.625 -14.914 -11.742 1 91.06 210 PRO B O 1
ATOM 4098 N N . ALA B 1 211 ? 15.641 -16.812 -11.023 1 91.12 211 ALA B N 1
ATOM 4099 C CA . ALA B 1 211 ? 16.875 -17.344 -10.461 1 91.12 211 ALA B CA 1
ATOM 4100 C C . ALA B 1 211 ? 17.641 -18.156 -11.492 1 91.12 211 ALA B C 1
ATOM 4102 O O . ALA B 1 211 ? 17.141 -19.141 -12.023 1 91.12 211 ALA B O 1
ATOM 4103 N N . THR B 1 212 ? 18.734 -17.719 -11.883 1 90.44 212 THR B N 1
ATOM 4104 C CA . THR B 1 212 ? 19.688 -18.391 -12.773 1 90.44 212 THR B CA 1
ATOM 4105 C C . THR B 1 212 ? 21.062 -18.484 -12.125 1 90.44 212 THR B C 1
ATOM 4107 O O . THR B 1 212 ? 21.297 -17.906 -11.062 1 90.44 212 THR B O 1
ATOM 4110 N N . PRO B 1 213 ? 21.859 -19.266 -12.695 1 90.94 213 PRO B N 1
ATOM 4111 C CA . PRO B 1 213 ? 23.219 -19.281 -12.141 1 90.94 213 PRO B CA 1
ATOM 4112 C C . PRO B 1 213 ? 23.844 -17.891 -12.039 1 90.94 213 PRO B C 1
ATOM 4114 O O . PRO B 1 213 ? 24.641 -17.641 -11.141 1 90.94 213 PRO B O 1
ATOM 4117 N N . GLN B 1 214 ? 23.406 -17.016 -12.883 1 92.81 214 GLN B N 1
ATOM 4118 C CA . GLN B 1 214 ? 23.953 -15.656 -12.93 1 92.81 214 GLN B CA 1
ATOM 4119 C C . GLN B 1 214 ? 23.297 -14.758 -11.883 1 92.81 214 GLN B C 1
ATOM 4121 O O . GLN B 1 214 ? 23.859 -13.75 -11.477 1 92.81 214 GLN B O 1
ATOM 4126 N N . THR B 1 215 ? 22.125 -15.109 -11.43 1 95.31 215 THR B N 1
ATOM 4127 C CA . THR B 1 215 ? 21.406 -14.188 -10.562 1 95.31 215 THR B CA 1
ATOM 4128 C C . THR B 1 215 ? 21.312 -14.734 -9.141 1 95.31 215 THR B C 1
ATOM 4130 O O . THR B 1 215 ? 20.875 -14.039 -8.219 1 95.31 215 THR B O 1
ATOM 4133 N N . ARG B 1 216 ? 21.688 -15.977 -8.984 1 95.88 216 ARG B N 1
ATOM 4134 C CA . ARG B 1 216 ? 21.719 -16.531 -7.637 1 95.88 216 ARG B CA 1
ATOM 4135 C C . ARG B 1 216 ? 22.672 -15.75 -6.734 1 95.88 216 ARG B C 1
ATOM 4137 O O . ARG B 1 216 ? 23.812 -15.484 -7.105 1 95.88 216 ARG B O 1
ATOM 4144 N N . GLY B 1 217 ? 22.172 -15.344 -5.609 1 97.06 217 GLY B N 1
ATOM 4145 C CA . GLY B 1 217 ? 22.984 -14.578 -4.672 1 97.06 217 GLY B CA 1
ATOM 4146 C C . GLY B 1 217 ? 23.266 -13.164 -5.148 1 97.06 217 GLY B C 1
ATOM 4147 O O . GLY B 1 217 ? 24.281 -12.57 -4.785 1 97.06 217 GLY B O 1
ATOM 4148 N N . LEU B 1 218 ? 22.406 -12.711 -5.984 1 97.69 218 LEU B N 1
ATOM 4149 C CA . LEU B 1 218 ? 22.5 -11.359 -6.52 1 97.69 218 LEU B CA 1
ATOM 4150 C C . LEU B 1 218 ? 22.688 -10.344 -5.398 1 97.69 218 LEU B C 1
ATOM 4152 O O . LEU B 1 218 ? 23.5 -9.422 -5.516 1 97.69 218 LEU B O 1
ATOM 4156 N N . VAL B 1 219 ? 21.938 -10.469 -4.359 1 98.69 219 VAL B N 1
ATOM 4157 C CA . VAL B 1 219 ? 22.062 -9.617 -3.188 1 98.69 219 VAL B CA 1
ATOM 4158 C C . VAL B 1 219 ? 22.797 -10.359 -2.074 1 98.69 219 VAL B C 1
ATOM 4160 O O . VAL B 1 219 ? 22.188 -11.117 -1.315 1 98.69 219 VAL B O 1
ATOM 4163 N N . ASN B 1 220 ? 24.047 -10.211 -2.02 1 98.44 220 ASN B N 1
ATOM 4164 C CA . ASN B 1 220 ? 24.922 -10.758 -0.986 1 98.44 220 ASN B CA 1
ATOM 4165 C C . ASN B 1 220 ? 25.5 -9.664 -0.101 1 98.44 220 ASN B C 1
ATOM 4167 O O . ASN B 1 220 ? 25.094 -8.508 -0.192 1 98.44 220 ASN B O 1
ATOM 4171 N N . ALA B 1 221 ? 26.422 -10 0.756 1 98.38 221 ALA B N 1
ATOM 4172 C CA . ALA B 1 221 ? 26.984 -9.047 1.709 1 98.38 221 ALA B CA 1
ATOM 4173 C C . ALA B 1 221 ? 27.656 -7.879 0.988 1 98.38 221 ALA B C 1
ATOM 4175 O O . ALA B 1 221 ? 27.516 -6.727 1.408 1 98.38 221 ALA B O 1
ATOM 4176 N N . GLU B 1 222 ? 28.344 -8.164 -0.042 1 98.44 222 GLU B N 1
ATOM 4177 C CA . GLU B 1 222 ? 29.031 -7.117 -0.805 1 98.44 222 GLU B CA 1
ATOM 4178 C C . GLU B 1 222 ? 28.031 -6.152 -1.432 1 98.44 222 GLU B C 1
ATOM 4180 O O . GLU B 1 222 ? 28.219 -4.934 -1.388 1 98.44 222 GLU B O 1
ATOM 4185 N N . ALA B 1 223 ? 27.016 -6.699 -2.037 1 98.75 223 ALA B N 1
ATOM 4186 C CA . ALA B 1 223 ? 25.984 -5.867 -2.637 1 98.75 223 ALA B CA 1
ATOM 4187 C C . ALA B 1 223 ? 25.312 -4.98 -1.586 1 98.75 223 ALA B C 1
ATOM 4189 O O . ALA B 1 223 ? 25.109 -3.783 -1.809 1 98.75 223 ALA B O 1
ATOM 4190 N N . LEU B 1 224 ? 24.984 -5.535 -0.46 1 98.75 224 LEU B N 1
ATOM 4191 C CA . LEU B 1 224 ? 24.328 -4.812 0.621 1 98.75 224 LEU B CA 1
ATOM 4192 C C . LEU B 1 224 ? 25.188 -3.664 1.122 1 98.75 224 LEU B C 1
ATOM 4194 O O . LEU B 1 224 ? 24.688 -2.588 1.445 1 98.75 224 LEU B O 1
ATOM 4198 N N . ALA B 1 225 ? 26.469 -3.863 1.151 1 98.38 225 ALA B N 1
ATOM 4199 C CA . ALA B 1 225 ? 27.406 -2.844 1.623 1 98.38 225 ALA B CA 1
ATOM 4200 C C . ALA B 1 225 ? 27.438 -1.651 0.672 1 98.38 225 ALA B C 1
ATOM 4202 O O . ALA B 1 225 ? 27.781 -0.538 1.075 1 98.38 225 ALA B O 1
ATOM 4203 N N . LYS B 1 226 ? 27.078 -1.885 -0.551 1 98.56 226 LYS B N 1
ATOM 4204 C CA . LYS B 1 226 ? 27.109 -0.828 -1.559 1 98.56 226 LYS B CA 1
ATOM 4205 C C . LYS B 1 226 ? 25.812 -0.012 -1.536 1 98.56 226 LYS B C 1
ATOM 4207 O O . LYS B 1 226 ? 25.766 1.089 -2.09 1 98.56 226 LYS B O 1
ATOM 4212 N N . MET B 1 227 ? 24.75 -0.536 -0.973 1 98.56 227 MET B N 1
ATOM 4213 C CA . MET B 1 227 ? 23.484 0.176 -0.914 1 98.56 227 MET B CA 1
ATOM 4214 C C . MET B 1 227 ? 23.547 1.333 0.078 1 98.56 227 MET B C 1
ATOM 4216 O O . MET B 1 227 ? 24.406 1.343 0.969 1 98.56 227 MET B O 1
ATOM 4220 N N . LYS B 1 228 ? 22.672 2.316 -0.08 1 98 228 LYS B N 1
ATOM 4221 C CA . LYS B 1 228 ? 22.547 3.387 0.905 1 98 228 LYS B CA 1
ATOM 4222 C C . LYS B 1 228 ? 22.219 2.83 2.285 1 98 228 LYS B C 1
ATOM 4224 O O . LYS B 1 228 ? 21.391 1.915 2.412 1 98 228 LYS B O 1
ATOM 4229 N N . PRO B 1 229 ? 22.938 3.307 3.295 1 97.44 229 PRO B N 1
ATOM 4230 C CA . PRO B 1 229 ? 22.469 2.918 4.629 1 97.44 229 PRO B CA 1
ATOM 4231 C C . PRO B 1 229 ? 20.984 3.193 4.836 1 97.44 229 PRO B C 1
ATOM 4233 O O . PRO B 1 229 ? 20.484 4.262 4.461 1 97.44 229 PRO B O 1
ATOM 4236 N N . GLY B 1 230 ? 20.266 2.137 5.344 1 96.81 230 GLY B N 1
ATOM 4237 C CA . GLY B 1 230 ? 18.859 2.324 5.617 1 96.81 230 GLY B CA 1
ATOM 4238 C C . GLY B 1 230 ? 17.969 2.039 4.418 1 96.81 230 GLY B C 1
ATOM 4239 O O . GLY B 1 230 ? 16.75 2.176 4.492 1 96.81 230 GLY B O 1
ATOM 4240 N N . ALA B 1 231 ? 18.516 1.569 3.307 1 98.38 231 ALA B N 1
ATOM 4241 C CA . ALA B 1 231 ? 17.75 1.271 2.105 1 98.38 231 ALA B CA 1
ATOM 4242 C C . ALA B 1 231 ? 16.766 0.127 2.354 1 98.38 231 ALA B C 1
ATOM 4244 O O . ALA B 1 231 ? 16.906 -0.607 3.336 1 98.38 231 ALA B O 1
ATOM 4245 N N . ILE B 1 232 ? 15.773 0.05 1.508 1 98.75 232 ILE B N 1
ATOM 4246 C CA . ILE B 1 232 ? 14.758 -0.998 1.578 1 98.75 232 ILE B CA 1
ATOM 4247 C C . ILE B 1 232 ? 14.969 -1.998 0.444 1 98.75 232 ILE B C 1
ATOM 4249 O O . ILE B 1 232 ? 15.242 -1.607 -0.694 1 98.75 232 ILE B O 1
ATOM 4253 N N . LEU B 1 233 ? 14.945 -3.254 0.781 1 98.94 233 LEU B N 1
ATOM 4254 C CA . LEU B 1 233 ? 15.031 -4.336 -0.195 1 98.94 233 LEU B CA 1
ATOM 4255 C C . LEU B 1 233 ? 13.703 -5.086 -0.285 1 98.94 233 LEU B C 1
ATOM 4257 O O . LEU B 1 233 ? 13.125 -5.449 0.739 1 98.94 233 LEU B O 1
ATOM 4261 N N . LEU B 1 234 ? 13.195 -5.285 -1.487 1 98.94 234 LEU B N 1
ATOM 4262 C CA . LEU B 1 234 ? 11.969 -6.031 -1.74 1 98.94 234 LEU B CA 1
ATOM 4263 C C . LEU B 1 234 ? 12.234 -7.23 -2.641 1 98.94 234 LEU B C 1
ATOM 4265 O O . LEU B 1 234 ? 12.922 -7.105 -3.662 1 98.94 234 LEU B O 1
ATOM 4269 N N . ASN B 1 235 ? 11.711 -8.367 -2.27 1 98.81 235 ASN B N 1
ATOM 4270 C CA . ASN B 1 235 ? 11.859 -9.57 -3.08 1 98.81 235 ASN B CA 1
ATOM 4271 C C . ASN B 1 235 ? 10.539 -10.328 -3.219 1 98.81 235 ASN B C 1
ATOM 4273 O O . ASN B 1 235 ? 10.156 -11.086 -2.328 1 98.81 235 ASN B O 1
ATOM 4277 N N . THR B 1 236 ? 9.898 -10.164 -4.328 1 98.25 236 THR B N 1
ATOM 4278 C CA . THR B 1 236 ? 8.695 -10.93 -4.66 1 98.25 236 THR B CA 1
ATOM 4279 C C . THR B 1 236 ? 8.961 -11.852 -5.848 1 98.25 236 THR B C 1
ATOM 4281 O O . THR B 1 236 ? 8.031 -12.219 -6.57 1 98.25 236 THR B O 1
ATOM 4284 N N . ALA B 1 237 ? 10.195 -12.109 -6.094 1 96.44 237 ALA B N 1
ATOM 4285 C CA . ALA B 1 237 ? 10.609 -12.969 -7.199 1 96.44 237 ALA B CA 1
ATOM 4286 C C . ALA B 1 237 ? 11.016 -14.352 -6.695 1 96.44 237 ALA B C 1
ATOM 4288 O O . ALA B 1 237 ? 10.156 -15.172 -6.371 1 96.44 237 ALA B O 1
ATOM 4289 N N . ARG B 1 238 ? 12.375 -14.5 -6.453 1 95.25 238 ARG B N 1
ATOM 4290 C CA . ARG B 1 238 ? 12.891 -15.797 -6.02 1 95.25 238 ARG B CA 1
ATOM 4291 C C . ARG B 1 238 ? 13.781 -15.641 -4.789 1 95.25 238 ARG B C 1
ATOM 4293 O O . ARG B 1 238 ? 14.586 -14.711 -4.707 1 95.25 238 ARG B O 1
ATOM 4300 N N . GLY B 1 239 ? 13.617 -16.609 -3.865 1 96.12 239 GLY B N 1
ATOM 4301 C CA . GLY B 1 239 ? 14.438 -16.578 -2.662 1 96.12 239 GLY B CA 1
ATOM 4302 C C . GLY B 1 239 ? 15.922 -16.672 -2.949 1 96.12 239 GLY B C 1
ATOM 4303 O O . GLY B 1 239 ? 16.734 -16.047 -2.264 1 96.12 239 GLY B O 1
ATOM 4304 N N . ALA B 1 240 ? 16.266 -17.406 -4.016 1 95.25 240 ALA B N 1
ATOM 4305 C CA . ALA B 1 240 ? 17.656 -17.703 -4.344 1 95.25 240 ALA B CA 1
ATOM 4306 C C . ALA B 1 240 ? 18.406 -16.438 -4.777 1 95.25 240 ALA B C 1
ATOM 4308 O O . ALA B 1 240 ? 19.641 -16.438 -4.859 1 95.25 240 ALA B O 1
ATOM 4309 N N . LEU B 1 241 ? 17.734 -15.375 -4.973 1 98 241 LEU B N 1
ATOM 4310 C CA . LEU B 1 241 ? 18.359 -14.141 -5.43 1 98 241 LEU B CA 1
ATOM 4311 C C . LEU B 1 241 ? 19.094 -13.453 -4.289 1 98 241 LEU B C 1
ATOM 4313 O O . LEU B 1 241 ? 19.938 -12.586 -4.523 1 98 241 LEU B O 1
ATOM 4317 N N . VAL B 1 242 ? 18.75 -13.82 -3.07 1 98.38 242 VAL B N 1
ATOM 4318 C CA . VAL B 1 242 ? 19.297 -13.102 -1.931 1 98.38 242 VAL B CA 1
ATOM 4319 C C . VAL B 1 242 ? 20.016 -14.078 -0.995 1 98.38 242 VAL B C 1
ATOM 4321 O O . VAL B 1 242 ? 19.562 -15.219 -0.824 1 98.38 242 VAL B O 1
ATOM 4324 N N . ASP B 1 243 ? 21.125 -13.711 -0.475 1 98.31 243 ASP B N 1
ATOM 4325 C CA . ASP B 1 243 ? 21.719 -14.375 0.682 1 98.31 243 ASP B CA 1
ATOM 4326 C C . ASP B 1 243 ? 20.984 -13.984 1.969 1 98.31 243 ASP B C 1
ATOM 4328 O O . ASP B 1 243 ? 21.25 -12.93 2.543 1 98.31 243 ASP B O 1
ATOM 4332 N N . GLU B 1 244 ? 20.141 -14.898 2.434 1 98.06 244 GLU B N 1
ATOM 4333 C CA . GLU B 1 244 ? 19.219 -14.57 3.521 1 98.06 244 GLU B CA 1
ATOM 4334 C C . GLU B 1 244 ? 19.984 -14.281 4.812 1 98.06 244 GLU B C 1
ATOM 4336 O O . GLU B 1 244 ? 19.547 -13.445 5.617 1 98.06 244 GLU B O 1
ATOM 4341 N N . GLU B 1 245 ? 21.062 -14.945 5.008 1 97.44 245 GLU B N 1
ATOM 4342 C CA . GLU B 1 245 ? 21.891 -14.68 6.184 1 97.44 245 GLU B CA 1
ATOM 4343 C C . GLU B 1 245 ? 22.5 -13.281 6.117 1 97.44 245 GLU B C 1
ATOM 4345 O O . GLU B 1 245 ? 22.531 -12.562 7.121 1 97.44 245 GLU B O 1
ATOM 4350 N N . ALA B 1 246 ? 23.016 -12.93 5.008 1 98.44 246 ALA B N 1
ATOM 4351 C CA . ALA B 1 246 ? 23.578 -11.602 4.82 1 98.44 246 ALA B CA 1
ATOM 4352 C C . ALA B 1 246 ? 22.516 -10.523 5.012 1 98.44 246 ALA B C 1
ATOM 4354 O O . ALA B 1 246 ? 22.797 -9.477 5.605 1 98.44 246 ALA B O 1
ATOM 4355 N N . VAL B 1 247 ? 21.344 -10.781 4.523 1 98.62 247 VAL B N 1
ATOM 4356 C CA . VAL B 1 247 ? 20.25 -9.82 4.648 1 98.62 247 VAL B CA 1
ATOM 4357 C C . VAL B 1 247 ? 19.891 -9.633 6.121 1 98.62 247 VAL B C 1
ATOM 4359 O O . VAL B 1 247 ? 19.75 -8.508 6.598 1 98.62 247 VAL B O 1
ATOM 4362 N N . ALA B 1 248 ? 19.75 -10.742 6.816 1 98.12 248 ALA B N 1
ATOM 4363 C CA . ALA B 1 248 ? 19.438 -10.672 8.242 1 98.12 248 ALA B CA 1
ATOM 4364 C C . ALA B 1 248 ? 20.5 -9.875 8.992 1 98.12 248 ALA B C 1
ATOM 4366 O O . ALA B 1 248 ? 20.188 -9.031 9.836 1 98.12 248 ALA B O 1
ATOM 4367 N N . ALA B 1 249 ? 21.75 -10.156 8.688 1 97.81 249 ALA B N 1
ATOM 4368 C CA . ALA B 1 249 ? 22.844 -9.453 9.336 1 97.81 249 ALA B CA 1
ATOM 4369 C C . ALA B 1 249 ? 22.797 -7.957 9.023 1 97.81 249 ALA B C 1
ATOM 4371 O O . ALA B 1 249 ? 23.047 -7.125 9.906 1 97.81 249 ALA B O 1
ATOM 4372 N N . ALA B 1 250 ? 22.547 -7.621 7.805 1 98.38 250 ALA B N 1
ATOM 4373 C CA . ALA B 1 250 ? 22.484 -6.223 7.383 1 98.38 250 ALA B CA 1
ATOM 4374 C C . ALA B 1 250 ? 21.328 -5.496 8.055 1 98.38 250 ALA B C 1
ATOM 4376 O O . ALA B 1 250 ? 21.422 -4.312 8.375 1 98.38 250 ALA B O 1
ATOM 4377 N N . LEU B 1 251 ? 20.203 -6.18 8.242 1 98 251 LEU B N 1
ATOM 4378 C CA . LEU B 1 251 ? 19.078 -5.609 8.977 1 98 251 LEU B CA 1
ATOM 4379 C C . LEU B 1 251 ? 19.453 -5.324 10.422 1 98 251 LEU B C 1
ATOM 4381 O O . LEU B 1 251 ? 19.156 -4.254 10.953 1 98 251 LEU B O 1
ATOM 4385 N N . HIS B 1 252 ? 20.109 -6.246 10.992 1 95.62 252 HIS B N 1
ATOM 4386 C CA . HIS B 1 252 ? 20.516 -6.141 12.391 1 95.62 252 HIS B CA 1
ATOM 4387 C C . HIS B 1 252 ? 21.469 -4.969 12.602 1 95.62 252 HIS B C 1
ATOM 4389 O O . HIS B 1 252 ? 21.359 -4.25 13.602 1 95.62 252 HIS B O 1
ATOM 4395 N N . SER B 1 253 ? 22.391 -4.723 11.688 1 95.62 253 SER B N 1
ATOM 4396 C CA . SER B 1 253 ? 23.391 -3.67 11.82 1 95.62 253 SER B CA 1
ATOM 4397 C C . SER B 1 253 ? 22.812 -2.311 11.43 1 95.62 253 SER B C 1
ATOM 4399 O O . SER B 1 253 ? 23.422 -1.272 11.711 1 95.62 253 SER B O 1
ATOM 4401 N N . GLY B 1 254 ? 21.75 -2.357 10.656 1 95.06 254 GLY B N 1
ATOM 4402 C CA . GLY B 1 254 ? 21.156 -1.111 10.203 1 95.06 254 GLY B CA 1
ATOM 4403 C C . GLY B 1 254 ? 21.609 -0.706 8.812 1 95.06 254 GLY B C 1
ATOM 4404 O O . GLY B 1 254 ? 21.109 0.27 8.25 1 95.06 254 GLY B O 1
ATOM 4405 N N . GLN B 1 255 ? 22.5 -1.442 8.289 1 97.12 255 GLN B N 1
ATOM 4406 C CA . GLN B 1 255 ? 22.906 -1.181 6.91 1 97.12 255 GLN B CA 1
ATOM 4407 C C . GLN B 1 255 ? 21.719 -1.27 5.965 1 97.12 255 GLN B C 1
ATOM 4409 O O . GLN B 1 255 ? 21.562 -0.442 5.062 1 97.12 255 GLN B O 1
ATOM 4414 N N . LEU B 1 256 ? 20.969 -2.281 6.141 1 98.12 256 LEU B N 1
ATOM 4415 C CA . LEU B 1 256 ? 19.688 -2.395 5.48 1 98.12 256 LEU B CA 1
ATOM 4416 C C . LEU B 1 256 ? 18.547 -1.959 6.41 1 98.12 256 LEU B C 1
ATOM 4418 O O . LEU B 1 256 ? 18.469 -2.416 7.551 1 98.12 256 LEU B O 1
ATOM 4422 N N . GLY B 1 257 ? 17.734 -1.066 5.945 1 97.56 257 GLY B N 1
ATOM 4423 C CA . GLY B 1 257 ? 16.672 -0.548 6.793 1 97.56 257 GLY B CA 1
ATOM 4424 C C . GLY B 1 257 ? 15.516 -1.517 6.961 1 97.56 257 GLY B C 1
ATOM 4425 O O . GLY B 1 257 ? 15.016 -1.707 8.07 1 97.56 257 GLY B O 1
ATOM 4426 N N . PHE B 1 258 ? 15.102 -2.092 5.816 1 98.06 258 PHE B N 1
ATOM 4427 C CA . PHE B 1 258 ? 13.969 -3.014 5.84 1 98.06 258 PHE B CA 1
ATOM 4428 C C . PHE B 1 258 ? 14.078 -4.035 4.715 1 98.06 258 PHE B C 1
ATOM 4430 O O . PHE B 1 258 ? 14.75 -3.789 3.709 1 98.06 258 PHE B O 1
ATOM 4437 N N . TYR B 1 259 ? 13.484 -5.156 4.941 1 98.75 259 TYR B N 1
ATOM 4438 C CA . TYR B 1 259 ? 13.375 -6.219 3.949 1 98.75 259 TYR B CA 1
ATOM 4439 C C . TYR B 1 259 ? 11.93 -6.699 3.826 1 98.75 259 TYR B C 1
ATOM 4441 O O . TYR B 1 259 ? 11.312 -7.094 4.816 1 98.75 259 TYR B O 1
ATOM 4449 N N . GLY B 1 260 ? 11.305 -6.535 2.707 1 98.69 260 GLY B N 1
ATOM 4450 C CA . GLY B 1 260 ? 10.023 -7.121 2.365 1 98.69 260 GLY B CA 1
ATOM 4451 C C . GLY B 1 260 ? 10.133 -8.281 1.392 1 98.69 260 GLY B C 1
ATOM 4452 O O . GLY B 1 260 ? 10.672 -8.125 0.294 1 98.69 260 GLY B O 1
ATOM 4453 N N . ALA B 1 261 ? 9.578 -9.414 1.751 1 98.69 261 ALA B N 1
ATOM 4454 C CA . ALA B 1 261 ? 9.805 -10.57 0.891 1 98.69 261 ALA B CA 1
ATOM 4455 C C . ALA B 1 261 ? 8.578 -11.484 0.87 1 98.69 261 ALA B C 1
ATOM 4457 O O . ALA B 1 261 ? 7.91 -11.664 1.891 1 98.69 261 ALA B O 1
ATOM 4458 N N . ASP B 1 262 ? 8.359 -12.094 -0.297 1 98.38 262 ASP B N 1
ATOM 4459 C CA . ASP B 1 262 ? 7.312 -13.094 -0.485 1 98.38 262 ASP B CA 1
ATOM 4460 C C . ASP B 1 262 ? 7.891 -14.398 -1.028 1 98.38 262 ASP B C 1
ATOM 4462 O O . ASP B 1 262 ? 7.148 -15.273 -1.47 1 98.38 262 ASP B O 1
ATOM 4466 N N . ALA B 1 263 ? 9.203 -14.508 -1.111 1 96.38 263 ALA B N 1
ATOM 4467 C CA . ALA B 1 263 ? 9.883 -15.719 -1.575 1 96.38 263 ALA B CA 1
ATOM 4468 C C . ALA B 1 263 ? 11.148 -15.977 -0.768 1 96.38 263 ALA B C 1
ATOM 4470 O O . ALA B 1 263 ? 11.859 -15.047 -0.395 1 96.38 263 ALA B O 1
ATOM 4471 N N . PHE B 1 264 ? 11.453 -17.234 -0.578 1 96.62 264 PHE B N 1
ATOM 4472 C CA . PHE B 1 264 ? 12.562 -17.625 0.292 1 96.62 264 PHE B CA 1
ATOM 4473 C C . PHE B 1 264 ? 13.297 -18.828 -0.277 1 96.62 264 PHE B C 1
ATOM 4475 O O . PHE B 1 264 ? 12.766 -19.547 -1.135 1 96.62 264 PHE B O 1
ATOM 4482 N N . VAL B 1 265 ? 14.469 -19.016 0.176 1 94.5 265 VAL B N 1
ATOM 4483 C CA . VAL B 1 265 ? 15.312 -20.109 -0.317 1 94.5 265 VAL B CA 1
ATOM 4484 C C . VAL B 1 265 ? 14.664 -21.453 0.005 1 94.5 265 VAL B C 1
ATOM 4486 O O . VAL B 1 265 ? 14.625 -22.344 -0.842 1 94.5 265 VAL B O 1
ATOM 4489 N N . THR B 1 266 ? 14.258 -21.547 1.228 1 93.19 266 THR B N 1
ATOM 4490 C CA . THR B 1 266 ? 13.531 -22.734 1.682 1 93.19 266 THR B CA 1
ATOM 4491 C C . THR B 1 266 ? 12.102 -22.375 2.076 1 93.19 266 THR B C 1
ATOM 4493 O O . THR B 1 266 ? 11.883 -21.438 2.84 1 93.19 266 THR B O 1
ATOM 4496 N N . GLU B 1 267 ? 11.141 -23.141 1.51 1 90.88 267 GLU B N 1
ATOM 4497 C CA . GLU B 1 267 ? 9.734 -22.922 1.825 1 90.88 267 GLU B CA 1
ATOM 4498 C C . GLU B 1 267 ? 9.039 -24.234 2.215 1 90.88 267 GLU B C 1
ATOM 4500 O O . GLU B 1 267 ? 9.211 -25.25 1.549 1 90.88 267 GLU B O 1
ATOM 4505 N N . PRO B 1 268 ? 8.336 -24.203 3.297 1 92.31 268 PRO B N 1
ATOM 4506 C CA . PRO B 1 268 ? 8.062 -23.094 4.203 1 92.31 268 PRO B CA 1
ATOM 4507 C C . PRO B 1 268 ? 9.32 -22.531 4.863 1 92.31 268 PRO B C 1
ATOM 4509 O O . PRO B 1 268 ? 10.281 -23.281 5.082 1 92.31 268 PRO B O 1
ATOM 4512 N N . LEU B 1 269 ? 9.25 -21.188 5.211 1 95.81 269 LEU B N 1
ATOM 4513 C CA . LEU B 1 269 ? 10.383 -20.562 5.887 1 95.81 269 LEU B CA 1
ATOM 4514 C C . LEU B 1 269 ? 10.672 -21.25 7.215 1 95.81 269 LEU B C 1
ATOM 4516 O O . LEU B 1 269 ? 9.789 -21.328 8.078 1 95.81 269 LEU B O 1
ATOM 4520 N N . PRO B 1 270 ? 11.875 -21.719 7.352 1 95.44 270 PRO B N 1
ATOM 4521 C CA . PRO B 1 270 ? 12.195 -22.469 8.57 1 95.44 270 PRO B CA 1
ATOM 4522 C C . PRO B 1 270 ? 11.969 -21.641 9.844 1 95.44 270 PRO B C 1
ATOM 4524 O O . PRO B 1 270 ? 12.18 -20.438 9.844 1 95.44 270 PRO B O 1
ATOM 4527 N N . GLN B 1 271 ? 11.633 -22.391 10.883 1 94.12 271 GLN B N 1
ATOM 4528 C CA . GLN B 1 271 ? 11.359 -21.75 12.156 1 94.12 271 GLN B CA 1
ATOM 4529 C C . GLN B 1 271 ? 12.586 -21.016 12.68 1 94.12 271 GLN B C 1
ATOM 4531 O O . GLN B 1 271 ? 12.469 -19.969 13.312 1 94.12 271 GLN B O 1
ATOM 4536 N N . GLU B 1 272 ? 13.734 -21.547 12.359 1 94.94 272 GLU B N 1
ATOM 4537 C CA . GLU B 1 272 ? 14.977 -21.016 12.898 1 94.94 272 GLU B CA 1
ATOM 4538 C C . GLU B 1 272 ? 15.547 -19.922 11.992 1 94.94 272 GLU B C 1
ATOM 4540 O O . GLU B 1 272 ? 16.594 -19.344 12.281 1 94.94 272 GLU B O 1
ATOM 4545 N N . SER B 1 273 ? 14.883 -19.688 10.938 1 96.06 273 SER B N 1
ATOM 4546 C CA . SER B 1 273 ? 15.383 -18.656 10.039 1 96.06 273 SER B CA 1
ATOM 4547 C C . SER B 1 273 ? 15.57 -17.328 10.781 1 96.06 273 SER B C 1
ATOM 4549 O O . SER B 1 273 ? 14.664 -16.859 11.461 1 96.06 273 SER B O 1
ATOM 4551 N N . PRO B 1 274 ? 16.703 -16.688 10.602 1 95.88 274 PRO B N 1
ATOM 4552 C CA . PRO B 1 274 ? 16.922 -15.406 11.258 1 95.88 274 PRO B CA 1
ATOM 4553 C C . PRO B 1 274 ? 15.977 -14.312 10.766 1 95.88 274 PRO B C 1
ATOM 4555 O O . PRO B 1 274 ? 15.758 -13.32 11.461 1 95.88 274 PRO B O 1
ATOM 4558 N N . LEU B 1 275 ? 15.383 -14.469 9.625 1 96.75 275 LEU B N 1
ATOM 4559 C CA . LEU B 1 275 ? 14.477 -13.469 9.07 1 96.75 275 LEU B CA 1
ATOM 4560 C C . LEU B 1 275 ? 13.195 -13.375 9.883 1 96.75 275 LEU B C 1
ATOM 4562 O O . LEU B 1 275 ? 12.578 -12.305 9.969 1 96.75 275 LEU B O 1
ATOM 4566 N N . ARG B 1 276 ? 12.766 -14.445 10.477 1 95.19 276 ARG B N 1
ATOM 4567 C CA . ARG B 1 276 ? 11.531 -14.469 11.258 1 95.19 276 ARG B CA 1
ATOM 4568 C C . ARG B 1 276 ? 11.641 -13.57 12.484 1 95.19 276 ARG B C 1
ATOM 4570 O O . ARG B 1 276 ? 10.648 -12.984 12.922 1 95.19 276 ARG B O 1
ATOM 4577 N N . ALA B 1 277 ? 12.844 -13.422 12.961 1 92.31 277 ALA B N 1
ATOM 4578 C CA . ALA B 1 277 ? 13.039 -12.688 14.211 1 92.31 277 ALA B CA 1
ATOM 4579 C C . ALA B 1 277 ? 13.359 -11.219 13.938 1 92.31 277 ALA B C 1
ATOM 4581 O O . ALA B 1 277 ? 13.336 -10.391 14.852 1 92.31 277 ALA B O 1
ATOM 4582 N N . GLU B 1 278 ? 13.68 -10.898 12.781 1 94 278 GLU B N 1
ATOM 4583 C CA . GLU B 1 278 ? 14.078 -9.531 12.453 1 94 278 GLU B CA 1
ATOM 4584 C C . GLU B 1 278 ? 12.883 -8.594 12.438 1 94 278 GLU B C 1
ATOM 4586 O O . GLU B 1 278 ? 11.984 -8.734 11.602 1 94 278 GLU B O 1
ATOM 4591 N N . PRO B 1 279 ? 12.852 -7.621 13.305 1 92.88 279 PRO B N 1
ATOM 4592 C CA . PRO B 1 279 ? 11.703 -6.723 13.375 1 92.88 279 PRO B CA 1
ATOM 4593 C C . PRO B 1 279 ? 11.539 -5.871 12.117 1 92.88 279 PRO B C 1
ATOM 4595 O O . PRO B 1 279 ? 10.438 -5.406 11.82 1 92.88 279 PRO B O 1
ATOM 4598 N N . HIS B 1 280 ? 12.609 -5.727 11.367 1 95.44 280 HIS B N 1
ATOM 4599 C CA . HIS B 1 280 ? 12.555 -4.859 10.195 1 95.44 280 HIS B CA 1
ATOM 4600 C C . HIS B 1 280 ? 12.367 -5.668 8.922 1 95.44 280 HIS B C 1
ATOM 4602 O O . HIS B 1 280 ? 12.586 -5.156 7.82 1 95.44 280 HIS B O 1
ATOM 4608 N N . ALA B 1 281 ? 11.93 -6.91 9.062 1 97.06 281 ALA B N 1
ATOM 4609 C CA . ALA B 1 281 ? 11.531 -7.742 7.93 1 97.06 281 ALA B CA 1
ATOM 4610 C C . ALA B 1 281 ? 10.016 -7.934 7.895 1 97.06 281 ALA B C 1
ATOM 4612 O O . ALA B 1 281 ? 9.398 -8.211 8.922 1 97.06 281 ALA B O 1
ATOM 4613 N N . ILE B 1 282 ? 9.375 -7.664 6.797 1 97.88 282 ILE B N 1
ATOM 4614 C CA . ILE B 1 282 ? 7.977 -7.996 6.547 1 97.88 282 ILE B CA 1
ATOM 4615 C C . ILE B 1 282 ? 7.895 -9.164 5.562 1 97.88 282 ILE B C 1
ATOM 4617 O O . ILE B 1 282 ? 8.289 -9.031 4.402 1 97.88 282 ILE B O 1
ATOM 4621 N N . LEU B 1 283 ? 7.371 -10.266 6.012 1 98.5 283 LEU B N 1
ATOM 4622 C CA . LEU B 1 283 ? 7.469 -11.523 5.289 1 98.5 283 LEU B CA 1
ATOM 4623 C C . LEU B 1 283 ? 6.086 -12.109 5.012 1 98.5 283 LEU B C 1
ATOM 4625 O O . LEU B 1 283 ? 5.27 -12.242 5.926 1 98.5 283 LEU B O 1
ATOM 4629 N N . THR B 1 284 ? 5.801 -12.391 3.756 1 97.94 284 THR B N 1
ATOM 4630 C CA . THR B 1 284 ? 4.574 -13.086 3.385 1 97.94 284 THR B CA 1
ATOM 4631 C C . THR B 1 284 ? 4.887 -14.477 2.834 1 97.94 284 THR B C 1
ATOM 4633 O O . THR B 1 284 ? 5.973 -14.711 2.297 1 97.94 284 THR B O 1
ATOM 4636 N N . PRO B 1 285 ? 4.043 -15.445 2.975 1 96.19 285 PRO B N 1
ATOM 4637 C CA . PRO B 1 285 ? 4.348 -16.844 2.695 1 96.19 285 PRO B CA 1
ATOM 4638 C C . PRO B 1 285 ? 4.098 -17.234 1.238 1 96.19 285 PRO B C 1
ATOM 4640 O O . PRO B 1 285 ? 3.404 -18.203 0.963 1 96.19 285 PRO B O 1
ATOM 4643 N N . HIS B 1 286 ? 4.758 -16.469 0.354 1 94.19 286 HIS B N 1
ATOM 4644 C CA . HIS B 1 286 ? 4.727 -16.766 -1.075 1 94.19 286 HIS B CA 1
ATOM 4645 C C . HIS B 1 286 ? 3.297 -16.797 -1.602 1 94.19 286 HIS B C 1
ATOM 4647 O O . HIS B 1 286 ? 2.883 -17.781 -2.213 1 94.19 286 HIS B O 1
ATOM 4653 N N . ILE B 1 287 ? 2.59 -15.695 -1.46 1 93.94 287 ILE B N 1
ATOM 4654 C CA . ILE B 1 287 ? 1.164 -15.633 -1.766 1 93.94 287 ILE B CA 1
ATOM 4655 C C . ILE B 1 287 ? 0.884 -14.461 -2.699 1 93.94 287 ILE B C 1
ATOM 4657 O O . ILE B 1 287 ? -0.274 -14.094 -2.914 1 93.94 287 ILE B O 1
ATOM 4661 N N . ALA B 1 288 ? 1.893 -13.812 -3.207 1 96 288 ALA B N 1
ATOM 4662 C CA . ALA B 1 288 ? 1.713 -12.633 -4.051 1 96 288 ALA B CA 1
ATOM 4663 C C . ALA B 1 288 ? 0.894 -12.969 -5.293 1 96 288 ALA B C 1
ATOM 4665 O O . ALA B 1 288 ? 0.29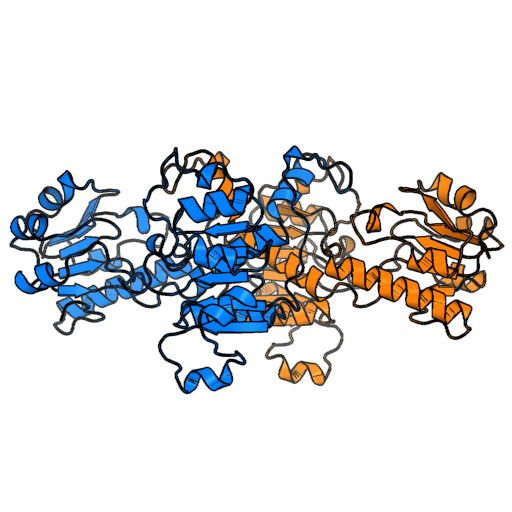2 -12.078 -5.906 1 96 288 ALA B O 1
ATOM 4666 N N . TRP B 1 289 ? 0.828 -14.219 -5.637 1 93.81 289 TRP B N 1
ATOM 4667 C CA . TRP B 1 289 ? 0.203 -14.672 -6.875 1 93.81 289 TRP B CA 1
ATOM 4668 C C . TRP B 1 289 ? -1.208 -15.188 -6.617 1 93.81 289 TRP B C 1
ATOM 4670 O O . TRP B 1 289 ? -1.856 -15.719 -7.523 1 93.81 289 TRP B O 1
ATOM 4680 N N . THR B 1 290 ? -1.734 -15 -5.391 1 91.88 290 THR B N 1
ATOM 4681 C CA . THR B 1 290 ? -2.93 -15.758 -5.035 1 91.88 290 THR B CA 1
ATOM 4682 C C . THR B 1 290 ? -4.133 -14.836 -4.895 1 91.88 290 THR B C 1
ATOM 4684 O O . THR B 1 290 ? -5.062 -15.125 -4.133 1 91.88 290 THR B O 1
ATOM 4687 N N . THR B 1 291 ? -4.117 -13.641 -5.484 1 93.62 291 THR B N 1
ATOM 4688 C CA . THR B 1 291 ? -5.371 -12.898 -5.535 1 93.62 291 THR B CA 1
ATOM 4689 C C . THR B 1 291 ? -6.445 -13.703 -6.27 1 93.62 291 THR B C 1
ATOM 4691 O O . THR B 1 291 ? -6.133 -14.57 -7.086 1 93.62 291 THR B O 1
ATOM 4694 N N . ARG B 1 292 ? -7.652 -13.391 -5.957 1 92.31 292 ARG B N 1
ATOM 4695 C CA . ARG B 1 292 ? -8.758 -14.086 -6.605 1 92.31 292 ARG B CA 1
ATOM 4696 C C . ARG B 1 292 ? -8.656 -13.977 -8.125 1 92.31 292 ARG B C 1
ATOM 4698 O O . ARG B 1 292 ? -8.836 -14.961 -8.836 1 92.31 292 ARG B O 1
ATOM 4705 N N . GLU B 1 293 ? -8.414 -12.836 -8.609 1 94.44 293 GLU B N 1
ATOM 4706 C CA . GLU B 1 293 ? -8.305 -12.57 -10.047 1 94.44 293 GLU B CA 1
ATOM 4707 C C . GLU B 1 293 ? -7.16 -13.367 -10.664 1 94.44 293 GLU B C 1
ATOM 4709 O O . GLU B 1 293 ? -7.32 -13.961 -11.734 1 94.44 293 GLU B O 1
ATOM 4714 N N . ALA B 1 294 ? -6.016 -13.391 -10.016 1 94.94 294 ALA B N 1
ATOM 4715 C CA . ALA B 1 294 ? -4.859 -14.133 -10.516 1 94.94 294 ALA B CA 1
ATOM 4716 C C . ALA B 1 294 ? -5.148 -15.633 -10.562 1 94.94 294 ALA B C 1
ATOM 4718 O O . ALA B 1 294 ? -4.777 -16.312 -11.531 1 94.94 294 ALA B O 1
ATOM 4719 N N . LEU B 1 295 ? -5.793 -16.109 -9.539 1 93.25 295 LEU B N 1
ATOM 4720 C CA . LEU B 1 295 ? -6.121 -17.531 -9.4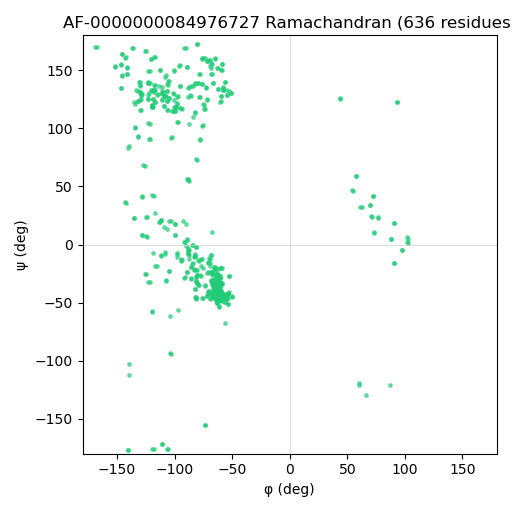92 1 93.25 295 LEU B CA 1
ATOM 4721 C C . LEU B 1 295 ? -7.102 -17.891 -10.609 1 93.25 295 LEU B C 1
ATOM 4723 O O . LEU B 1 295 ? -6.992 -18.969 -11.203 1 93.25 295 LEU B O 1
ATOM 4727 N N . GLN B 1 296 ? -8.047 -17.047 -10.844 1 93.56 296 GLN B N 1
ATOM 4728 C CA . GLN B 1 296 ? -8.953 -17.281 -11.961 1 93.56 296 GLN B CA 1
ATOM 4729 C C . GLN B 1 296 ? -8.195 -17.328 -13.281 1 93.56 296 GLN B C 1
ATOM 4731 O O . GLN B 1 296 ? -8.414 -18.234 -14.094 1 93.56 296 GLN B O 1
ATOM 4736 N N . ASN B 1 297 ? -7.324 -16.375 -13.461 1 95.12 297 ASN B N 1
ATOM 4737 C CA . ASN B 1 297 ? -6.488 -16.375 -14.656 1 95.12 297 ASN B CA 1
ATOM 4738 C C . ASN B 1 297 ? -5.668 -17.656 -14.758 1 95.12 297 ASN B C 1
ATOM 4740 O O . ASN B 1 297 ? -5.547 -18.234 -15.836 1 95.12 297 ASN B O 1
ATOM 4744 N N . LEU B 1 298 ? -5.098 -18.016 -13.656 1 95.25 298 LEU B N 1
ATOM 4745 C CA . LEU B 1 298 ? -4.289 -19.219 -13.57 1 95.25 298 LEU B CA 1
ATOM 4746 C C . LEU B 1 298 ? -5.086 -20.438 -14.039 1 95.25 298 LEU B C 1
ATOM 4748 O O . LEU B 1 298 ? -4.613 -21.219 -14.875 1 95.25 298 LEU B O 1
ATOM 4752 N N . MET B 1 299 ? -6.27 -20.547 -13.562 1 94.38 299 MET B N 1
ATOM 4753 C CA . MET B 1 299 ? -7.102 -21.703 -13.898 1 94.38 299 MET B CA 1
ATOM 4754 C C . MET B 1 299 ? -7.547 -21.656 -15.359 1 94.38 299 MET B C 1
ATOM 4756 O O . MET B 1 299 ? -7.586 -22.672 -16.031 1 94.38 299 MET B O 1
ATOM 4760 N N . ASP B 1 300 ? -7.891 -20.5 -15.828 1 95.25 300 ASP B N 1
ATOM 4761 C CA . ASP B 1 300 ? -8.305 -20.328 -17.219 1 95.25 300 ASP B CA 1
ATOM 4762 C C . ASP B 1 300 ? -7.188 -20.766 -18.172 1 95.25 300 ASP B C 1
ATOM 4764 O O . ASP B 1 300 ? -7.43 -21.5 -19.125 1 95.25 300 ASP B O 1
ATOM 4768 N N . ILE B 1 301 ? -6.023 -20.312 -17.859 1 96.62 301 ILE B N 1
ATOM 4769 C CA . ILE B 1 301 ? -4.891 -20.625 -18.719 1 96.62 301 ILE B CA 1
ATOM 4770 C C . ILE B 1 301 ? -4.547 -22.109 -18.609 1 96.62 301 ILE B C 1
ATOM 4772 O O . ILE B 1 301 ? -4.27 -22.781 -19.609 1 96.62 301 ILE B O 1
ATOM 4776 N N . THR B 1 302 ? -4.582 -22.625 -17.406 1 95.75 302 THR B N 1
ATOM 4777 C CA . THR B 1 302 ? -4.328 -24.047 -17.188 1 95.75 302 THR B CA 1
ATOM 4778 C C . THR B 1 302 ? -5.297 -24.891 -18 1 95.75 302 THR B C 1
ATOM 4780 O O . THR B 1 302 ? -4.883 -25.828 -18.703 1 95.75 302 THR B O 1
ATOM 4783 N N . THR B 1 303 ? -6.547 -24.531 -17.922 1 96.19 303 THR B N 1
ATOM 4784 C CA . THR B 1 303 ? -7.578 -25.266 -18.641 1 96.19 303 THR B CA 1
ATOM 4785 C C . THR B 1 303 ? -7.379 -25.156 -20.156 1 96.19 303 THR B C 1
ATOM 4787 O O . THR B 1 303 ? -7.52 -26.141 -20.875 1 96.19 303 THR B O 1
ATOM 4790 N N . ARG B 1 304 ? -7.066 -24 -20.562 1 97.5 304 ARG B N 1
ATOM 4791 C CA . ARG B 1 304 ? -6.812 -23.781 -21.984 1 97.5 304 ARG B CA 1
ATOM 4792 C C . ARG B 1 304 ? -5.598 -24.578 -22.438 1 97.5 304 ARG B C 1
ATOM 4794 O O . ARG B 1 304 ? -5.605 -25.172 -23.531 1 97.5 304 ARG B O 1
ATOM 4801 N N . ASN B 1 305 ? -4.52 -24.578 -21.641 1 97.88 305 ASN B N 1
ATOM 4802 C CA . ASN B 1 305 ? -3.342 -25.375 -21.953 1 97.88 305 ASN B CA 1
ATOM 4803 C C . ASN B 1 305 ? -3.701 -26.844 -22.156 1 97.88 305 ASN B C 1
ATOM 4805 O O . ASN B 1 305 ? -3.271 -27.469 -23.125 1 97.88 305 ASN B O 1
ATOM 4809 N N . LEU B 1 306 ? -4.516 -27.344 -21.25 1 97.88 306 LEU B N 1
ATOM 4810 C CA . LEU B 1 306 ? -4.926 -28.734 -21.328 1 97.88 306 LEU B CA 1
ATOM 4811 C C . LEU B 1 306 ? -5.793 -28.984 -22.547 1 97.88 306 LEU B C 1
ATOM 4813 O O . LEU B 1 306 ? -5.562 -29.938 -23.297 1 97.88 306 LEU B O 1
ATOM 4817 N N . ARG B 1 307 ? -6.719 -28.109 -22.766 1 98.12 307 ARG B N 1
ATOM 4818 C CA . ARG B 1 307 ? -7.637 -28.25 -23.891 1 98.12 307 ARG B CA 1
ATOM 4819 C C . ARG B 1 307 ? -6.875 -28.266 -25.219 1 98.12 307 ARG B C 1
ATOM 4821 O O . ARG B 1 307 ? -7.078 -29.156 -26.031 1 98.12 307 ARG B O 1
ATOM 4828 N N . THR B 1 308 ? -6.043 -27.328 -25.328 1 97.94 308 THR B N 1
ATOM 4829 C CA . THR B 1 308 ? -5.324 -27.203 -26.594 1 97.94 308 THR B CA 1
ATOM 4830 C C . THR B 1 308 ? -4.387 -28.391 -26.797 1 97.94 308 THR B C 1
ATOM 4832 O O . THR B 1 308 ? -4.191 -28.859 -27.922 1 97.94 308 THR B O 1
ATOM 4835 N N . TRP B 1 309 ? -3.818 -28.891 -25.766 1 97.5 309 TRP B N 1
ATOM 4836 C CA . TRP B 1 309 ? -2.969 -30.062 -25.875 1 97.5 309 TRP B CA 1
ATOM 4837 C C . TRP B 1 309 ? -3.783 -31.281 -26.281 1 97.5 309 TRP B C 1
ATOM 4839 O O . TRP B 1 309 ? -3.355 -32.062 -27.141 1 97.5 309 TRP B O 1
ATOM 4849 N N . LEU B 1 310 ? -4.91 -31.469 -25.719 1 97.38 310 LEU B N 1
ATOM 4850 C CA . LEU B 1 310 ? -5.801 -32.562 -26.062 1 97.38 310 LEU B CA 1
ATOM 4851 C C . LEU B 1 310 ? -6.234 -32.5 -27.516 1 97.38 310 LEU B C 1
ATOM 4853 O O . LEU B 1 310 ? -6.496 -33.531 -28.141 1 97.38 310 LEU B O 1
ATOM 4857 N N . GLU B 1 311 ? -6.207 -31.266 -27.969 1 96.81 311 GLU B N 1
ATOM 4858 C CA . GLU B 1 311 ? -6.605 -31.047 -29.344 1 96.81 311 GLU B CA 1
ATOM 4859 C C . GLU B 1 311 ? -5.414 -31.188 -30.297 1 96.81 311 GLU B C 1
ATOM 4861 O O . GLU B 1 311 ? -5.574 -31.125 -31.516 1 96.81 311 GLU B O 1
ATOM 4866 N N . GLY B 1 312 ? -4.227 -31.328 -29.781 1 95.19 312 GLY B N 1
ATOM 4867 C CA . GLY B 1 312 ? -3.055 -31.594 -30.594 1 95.19 312 GLY B CA 1
ATOM 4868 C C . GLY B 1 312 ? -2.191 -30.359 -30.828 1 95.19 312 GLY B C 1
ATOM 4869 O O . GLY B 1 312 ? -1.148 -30.438 -31.484 1 95.19 312 GLY B O 1
ATOM 4870 N N . ASN B 1 313 ? -2.4 -29.172 -30.344 1 91.25 313 ASN B N 1
ATOM 4871 C CA . ASN B 1 313 ? -1.697 -27.906 -30.609 1 91.25 313 ASN B CA 1
ATOM 4872 C C . ASN B 1 313 ? -0.839 -27.5 -29.422 1 91.25 313 ASN B C 1
ATOM 4874 O O . ASN B 1 313 ? 0.311 -27.094 -29.594 1 91.25 313 ASN B O 1
ATOM 4878 N N . GLY B 1 314 ? -1.172 -27.797 -28.234 1 93.38 314 GLY B N 1
ATOM 4879 C CA . GLY B 1 314 ? -0.541 -27.484 -26.953 1 93.38 314 GLY B CA 1
ATOM 4880 C C . GLY B 1 314 ? -0.072 -26.047 -26.859 1 93.38 314 GLY B C 1
ATOM 4881 O O . GLY B 1 314 ? 0.626 -25.547 -27.75 1 93.38 314 GLY B O 1
ATOM 4882 N N . GLU B 1 315 ? -0.416 -25.219 -25.906 1 95.12 315 GLU B N 1
ATOM 4883 C CA . GLU B 1 315 ? 0.023 -23.859 -25.625 1 95.12 315 GLU B CA 1
ATOM 4884 C C . GLU B 1 315 ? 0.935 -23.812 -24.406 1 95.12 315 GLU B C 1
ATOM 4886 O O . GLU B 1 315 ? 0.788 -24.609 -23.484 1 95.12 315 GLU B O 1
ATOM 4891 N N . HIS B 1 316 ? 1.915 -22.891 -24.438 1 96.94 316 HIS B N 1
ATOM 4892 C CA . HIS B 1 316 ? 2.84 -22.594 -23.344 1 96.94 316 HIS B CA 1
ATOM 4893 C C . HIS B 1 316 ? 3.668 -23.828 -22.984 1 96.94 316 HIS B C 1
ATOM 4895 O O . HIS B 1 316 ? 3.904 -24.078 -21.797 1 96.94 316 HIS B O 1
ATOM 4901 N N . ILE B 1 317 ? 3.951 -24.641 -23.984 1 97.5 317 ILE B N 1
ATOM 4902 C CA . ILE B 1 317 ? 4.82 -25.797 -23.75 1 97.5 317 ILE B CA 1
ATOM 4903 C C . ILE B 1 317 ? 6.258 -25.312 -23.547 1 97.5 317 ILE B C 1
ATOM 4905 O O . ILE B 1 317 ? 6.82 -24.641 -24.406 1 97.5 317 ILE B O 1
ATOM 4909 N N . VAL B 1 318 ? 6.902 -25.688 -22.406 1 95.94 318 VAL B N 1
ATOM 4910 C CA . VAL B 1 318 ? 8.148 -25.031 -22.016 1 95.94 318 VAL B CA 1
ATOM 4911 C C . VAL B 1 318 ? 9.32 -25.984 -22.219 1 95.94 318 VAL B C 1
ATOM 4913 O O . VAL B 1 318 ? 10.477 -25.625 -22.016 1 95.94 318 VAL B O 1
ATOM 4916 N N . ASN B 1 319 ? 9.07 -27.25 -22.562 1 94.31 319 ASN B N 1
ATOM 4917 C CA . ASN B 1 319 ? 10.164 -28.203 -22.766 1 94.31 319 ASN B CA 1
ATOM 4918 C C . ASN B 1 319 ? 10.164 -28.75 -24.188 1 94.31 319 ASN B C 1
ATOM 4920 O O . ASN B 1 319 ? 10.336 -29.953 -24.391 1 94.31 319 ASN B O 1
ATOM 4924 N N . ARG B 1 320 ? 9.953 -27.953 -25.141 1 85.94 320 ARG B N 1
ATOM 4925 C CA . ARG B 1 320 ? 10.016 -28.375 -26.531 1 85.94 320 ARG B CA 1
ATOM 4926 C C . ARG B 1 320 ? 11.438 -28.766 -26.938 1 85.94 320 ARG B C 1
ATOM 4928 O O . ARG B 1 320 ? 12.406 -28.219 -26.391 1 85.94 320 ARG B O 1
#

Nearest PDB structures (foldseek):
  5tx7-assembly1_B  TM=9.324E-01  e=7.126E-36  Nitratidesulfovibrio vulgaris
  5z20-assembly1_C  TM=8.929E-01  e=1.542E-31  Pseudomonas aeruginosa
  5z1z-assembly1_C  TM=8.832E-01  e=4.418E-27  Escherichia coli BL21(DE3)
  7arz-assembly1_A-2  TM=8.424E-01  e=6.543E-27  Physcomitrium patens
  2d0i-assembly2_C  TM=7.604E-01  e=4.927E-26  Pyrococcus horikoshii OT3

Secondary structure (DSSP, 8-state):
-EEEES-GGGT-STT--SHHHHHH-SEEEE-S---GGGHHHHHTT-SEEEESS--B-HHHHHT-TT--EEEESSS--TTB-HHHHHHTT-EEE--TTTTHHHHHHHHHHHHHHHHT-HHHHHHHHHTT--STT--GGG-PPPP---TT-EEEEE--SHHHHHHHHHHHHTT-EEEEE-S---GGGGGG--EE--HHHHHHH-SEEEE-S---TTTTT-B-HHHHHHSPTTEEEEESS-GGGB-HHHHHHHHHHTSEEEEEES--SSSSPPTT-HHHH-TTEEE--S-TT-SHHHHHHHHHHHHHHHHHHHTT--SSB---/-EEEES-GGGT-STT--SHHHHHH-SEEEE-S---GGGHHHHHTT-SEEEESS--B-HHHHHT-TT--EEEESSS--TTB-HHHHHHTT-EEE--TTTTHHHHHHHHHHHHHHHHT-HHHHHHHHHTT--STT--GGG-PPPP---TT-EEEEE--SHHHHHHHHHHHHTT-EEEEE-S---GGGGGG--EE--HHHHHHH-SEEEE-S---TTTTT-B-HHHHHHSPTTEEEEESS-GGGB-HHHHHHHHHHTSEEEEEES--SSSSPPTT-HHHH-TTEEE--S-TT-SHHHHHHHHHHHHHHHHHHHTT--SSBS--

Radius of gyration: 27.62 Å; Cα contacts (8 Å, |Δi|>4): 1356; chains: 2; bounding box: 58×88×60 Å

Organism: Faecalibacterium duncaniae (strain DSM 17677 / JCM 31915 / A2-165) (NCBI:txid411483)